Protein AF-0000000079460050 (afdb_homodimer)

Secondary structure (DSSP, 8-state):
--HHHHHHHHHHHHHHHHHHHTTTTS----HHHHHHHHHHHHHHHHHHHHHHHHHHT-S--EEEEEEGGGTEEEEEEEETTTTEEEEEEEEEESS-HHHHHHHIIIIITTTHHHH-TTEEEEEEEEEEGGGTEEEEEEEEEEEETTEEEEEEEEEEEEEEEETTEEEEEEEE---TTSPPPSSPEEEEPTTEEEEEEE-TTSTTT-EEEEEEE-EE---TTS-HHHHHHHHHHHHHHHHHHHHHHHHHHHHHHHHHHH-/--GGGHHHHHHHHHHHHHHHHTTTTS----HHHHHHHHHHHHHHHHHHHHHHHHHHT-S--EEEEEETTTTEEEEEEEETTTTEEEEEEEEEESS-HHHHHHHIIIIITTTHHHH-TTEEEEEEEEEEGGGTEEEEEEEEEEEETTEEEEEEEEEEEEEEEETTEEEEEEEE---TTSPPPSSPB-EEPTTEEEEEEE-TTSTTT-EEEEEEE-EE---TTS-HHHHHHHHHHHHHHHHHHHHHHHHHHHHHHHHHHH-

InterPro domains:
  IPR002913 START domain [PF01852] (56-218)
  IPR002913 START domain [PS50848] (57-251)
  IPR023393 START-like domain superfamily [G3DSA:3.30.530.20] (33-250)

Radius of gyration: 28.8 Å; Cα contacts (8 Å, |Δi|>4): 931; chains: 2; bounding box: 55×80×77 Å

Nearest PDB structures (foldseek):
  1em2-assembly1_A  TM=8.875E-01  e=5.031E-12  Homo sapiens
  5i9j-assembly1_A  TM=8.597E-01  e=1.100E-11  Homo sapiens
  2z9y-assembly1_A  TM=7.712E-01  e=5.806E-10  Homo sapiens
  6j81-assembly1_A  TM=7.263E-01  e=1.900E-10  Homo sapiens
  2z9z-assembly1_A  TM=7.604E-01  e=6.865E-10  Homo sapiens

Foldseek 3Di:
DPVVVVVVVVVVVVVVVVVVVVPPVPPPDDPVLQVVVLVCCLVVVVVLVVLLVVVVPDDPWAWDDDDVVQQKTKTWDQDPVVRFIKIKIKGKFQAAQVVVLCCCVPPCVQCVCVQAPFWVDKDFPDDDVVSQKTWIWTWGWFDDPHDIFIAIFIWMWHWDDDPQKTKIGIWGDPSPPDDDDPGDYKTWHRNFIKIKAADPVGRGGMIMMITMTIMGSPDPPDDNVVVSVSVVVSVVRSVVRSNVVCVVVRVVVVVVVVD/DPPVVVVVVVVVVVVVVVVVVVPPVPPPDDPVLQVVVLVCCLVVVVVLVVLLVVVVPDDPWAWDDDDVVQQKTKTWDQDPVVRFIKIKIKGKFQAALVVVLCCCVPPCVQCVCVQAPFWVDKDFPDDDVVSQKTWIWTWGWFDDPHDIFIAIFIWMWHWDDDPQKTKIGIWGDPSPPDDDDPGDYKTWHRNFIKIKAADPVGRGGMIMMITMTIMGSPDPPDDNVVVVVSVVVSVVRSVVRSNVVCVVVRVVVVVVVVD

pLDDT: mean 83.26, std 21.65, range [22.94, 98.81]

Sequence (518 aa):
MQTIIVLGFILETMHFLQDILLEDHLLPGNTSVTKLGNEECKHEGEGALEKFLFNLERKDWVLEKDFPEEGITIKSVYDEEIKDYFLYTMATFDFENDWLAQDMLEHSLEATAEWSSVCKEYTVVQRWPADRCALVHQVLEKRWLGLSLMRDIVYFRYGHVEGDRRTNVMFSTDWQGLEPTKMVRGTINKGSGLMLHPNPDNRTTRTLMHWVSSSDMKIPLLPKGILVRLYTMTCRQYILDLRHYTESRWRMHLDARRGMQTIIVLGFILETMHFLQDILLEDHLLPGNTSVTKLGNEECKHEGEGALEKFLFNLERKDWVLEKDFPEEGITIKSVYDEEIKDYFLYTMATFDFENDWLAQDMLEHSLEATAEWSSVCKEYTVVQRWPADRCALVHQVLEKRWLGLSLMRDIVYFRYGHVEGDRRTNVMFSTDWQGLEPTKMVRGTINKGSGLMLHPNPDNRTTRTLMHWVSSSDMKIPLLPKGILVRLYTMTCRQYILDLRHYTESRWRMHLDARRG

Organism: NCBI:txid69355

Structure (mmCIF, N/CA/C/O backbone):
data_AF-0000000079460050-model_v1
#
loop_
_entity.id
_entity.type
_entity.pdbx_description
1 polymer 'START domain-containing protein'
#
loop_
_atom_site.group_PDB
_atom_site.id
_atom_site.type_symbol
_atom_site.label_atom_id
_atom_site.label_alt_id
_atom_site.label_comp_id
_atom_site.label_asym_id
_atom_site.label_entity_id
_atom_site.label_seq_id
_atom_site.pdbx_PDB_ins_code
_atom_site.Cartn_x
_atom_site.Cartn_y
_atom_site.Cartn_z
_atom_site.occupancy
_atom_site.B_iso_or_equiv
_atom_site.auth_seq_id
_atom_site.auth_comp_id
_atom_site.auth_asym_id
_atom_site.auth_atom_id
_atom_site.pdbx_PDB_model_num
ATOM 1 N N . MET A 1 1 ? -11.953 9.508 47.094 1 22.94 1 MET A N 1
ATOM 2 C CA . MET A 1 1 ? -11.914 10.883 46.594 1 22.94 1 MET A CA 1
ATOM 3 C C . MET A 1 1 ? -10.523 11.484 46.781 1 22.94 1 MET A C 1
ATOM 5 O O . MET A 1 1 ? -10.039 12.203 45.906 1 22.94 1 MET A O 1
ATOM 9 N N . GLN A 1 2 ? -9.906 11.258 48 1 24.03 2 GLN A N 1
ATOM 10 C CA . GLN A 1 2 ? -8.672 11.852 48.469 1 24.03 2 GLN A CA 1
ATOM 11 C C . GLN A 1 2 ? -7.453 11.195 47.844 1 24.03 2 GLN A C 1
ATOM 13 O O . GLN A 1 2 ? -6.406 11.836 47.688 1 24.03 2 GLN A O 1
ATOM 18 N N . THR A 1 3 ? -7.52 9.891 47.656 1 24.41 3 THR A N 1
ATOM 19 C CA . THR A 1 3 ? -6.336 9.141 47.25 1 24.41 3 THR A CA 1
ATOM 20 C C . THR A 1 3 ? -5.965 9.445 45.812 1 24.41 3 THR A C 1
ATOM 22 O O . THR A 1 3 ? -4.816 9.266 45.406 1 24.41 3 THR A O 1
ATOM 25 N N . ILE A 1 4 ? -7.031 9.688 45.062 1 24.14 4 ILE A N 1
ATOM 26 C CA . ILE A 1 4 ? -6.809 9.734 43.625 1 24.14 4 ILE A CA 1
ATOM 27 C C . ILE A 1 4 ? -6.117 11.047 43.25 1 24.14 4 ILE A C 1
ATOM 29 O O . ILE A 1 4 ? -5.746 11.258 42.094 1 24.14 4 ILE A O 1
ATOM 33 N N . ILE A 1 5 ? -6.125 12.07 44.188 1 27.27 5 ILE A N 1
ATOM 34 C CA . ILE A 1 5 ? -5.586 13.414 44.031 1 27.27 5 ILE A CA 1
ATOM 35 C C . ILE A 1 5 ? -4.066 13.352 43.906 1 27.27 5 ILE A C 1
ATOM 37 O O . ILE A 1 5 ? -3.465 14.086 43.125 1 27.27 5 ILE A O 1
ATOM 41 N N . VAL A 1 6 ? -3.453 12.422 44.781 1 26.61 6 VAL A N 1
ATOM 42 C CA . VAL A 1 6 ? -2.008 12.445 45 1 26.61 6 VAL A CA 1
ATOM 43 C C . VAL A 1 6 ? -1.3 11.93 43.719 1 26.61 6 VAL A C 1
ATOM 45 O O . VAL A 1 6 ? -0.151 12.297 43.469 1 26.61 6 VAL A O 1
ATOM 48 N N . LEU A 1 7 ? -1.954 11.055 43 1 27.11 7 LEU A N 1
ATOM 49 C CA . LEU A 1 7 ? -1.232 10.438 41.875 1 27.11 7 LEU A CA 1
ATOM 50 C C . LEU A 1 7 ? -1.009 11.438 40.75 1 27.11 7 LEU A C 1
ATOM 52 O O . LEU A 1 7 ? -0.135 11.234 39.906 1 27.11 7 LEU A O 1
ATOM 56 N N . GLY A 1 8 ? -1.819 12.484 40.75 1 28.25 8 GLY A N 1
ATOM 57 C CA . GLY A 1 8 ? -1.708 13.508 39.719 1 28.25 8 GLY A CA 1
ATOM 58 C C . GLY A 1 8 ? -0.436 14.328 39.812 1 28.25 8 GLY A C 1
ATOM 59 O O . GLY A 1 8 ? 0.149 14.711 38.812 1 28.25 8 GLY A O 1
ATOM 60 N N . PHE A 1 9 ? -0.051 14.695 41.062 1 30.8 9 PHE A N 1
ATOM 61 C CA . PHE A 1 9 ? 1.108 15.547 41.312 1 30.8 9 PHE A CA 1
ATOM 62 C C . PHE A 1 9 ? 2.398 14.828 40.938 1 30.8 9 PHE A C 1
ATOM 64 O O . PHE A 1 9 ? 3.371 15.453 40.531 1 30.8 9 PHE A O 1
ATOM 71 N N . ILE A 1 10 ? 2.479 13.5 41.219 1 30.69 10 ILE A N 1
ATOM 72 C CA . ILE A 1 10 ? 3.719 12.781 40.938 1 30.69 10 ILE A CA 1
ATOM 73 C C . ILE A 1 10 ? 3.98 12.75 39.438 1 30.69 10 ILE A C 1
ATOM 75 O O . ILE A 1 10 ? 5.125 12.883 39 1 30.69 10 ILE A O 1
ATOM 79 N N . LEU A 1 11 ? 2.949 12.719 38.656 1 28.66 11 LEU A N 1
ATOM 80 C CA . LEU A 1 11 ? 3.188 12.562 37.25 1 28.66 11 LEU A CA 1
ATOM 81 C C . LEU A 1 11 ? 3.695 13.867 36.625 1 28.66 11 LEU A C 1
ATOM 83 O O . LEU A 1 11 ? 4.355 13.852 35.594 1 28.66 11 LEU A O 1
ATOM 87 N N . GLU A 1 12 ? 3.412 15.023 37.219 1 32.16 12 GLU A N 1
ATOM 88 C CA . GLU A 1 12 ? 3.977 16.297 36.781 1 32.16 12 GLU A CA 1
ATOM 89 C C . GLU A 1 12 ? 5.473 16.375 37.062 1 32.16 12 GLU A C 1
ATOM 91 O O . GLU A 1 12 ? 6.25 16.859 36.25 1 32.16 12 GLU A O 1
ATOM 96 N N . THR A 1 13 ? 5.969 15.992 38.219 1 33.41 13 THR A N 1
ATOM 97 C CA . THR A 1 13 ? 7.371 16.062 38.625 1 33.41 13 THR A CA 1
ATOM 98 C C . THR A 1 13 ? 8.203 15.047 37.844 1 33.41 13 THR A C 1
ATOM 100 O O . THR A 1 13 ? 9.375 15.289 37.562 1 33.41 13 THR A O 1
ATOM 103 N N . MET A 1 14 ? 7.684 13.898 37.531 1 29.14 14 MET A N 1
ATOM 104 C CA . MET A 1 14 ? 8.484 12.93 36.781 1 29.14 14 MET A CA 1
ATOM 105 C C . MET A 1 14 ? 8.672 13.375 35.344 1 29.14 14 MET A C 1
ATOM 107 O O . MET A 1 14 ? 9.656 13.016 34.688 1 29.14 14 MET A O 1
ATOM 111 N N . HIS A 1 15 ? 7.703 14.016 34.75 1 31.67 15 HIS A N 1
ATOM 112 C CA . HIS A 1 15 ? 7.902 14.484 33.406 1 31.67 15 HIS A CA 1
ATOM 113 C C . HIS A 1 15 ? 8.938 15.602 33.344 1 31.67 15 HIS A C 1
ATOM 115 O O . HIS A 1 15 ? 9.625 15.773 32.344 1 31.67 15 HIS A O 1
ATOM 121 N N . PHE A 1 16 ? 9.117 16.484 34.375 1 30.64 16 PHE A N 1
ATOM 122 C CA . PHE A 1 16 ? 10.234 17.422 34.531 1 30.64 16 PHE A CA 1
ATOM 123 C C . PHE A 1 16 ? 11.547 16.672 34.656 1 30.64 16 PHE A C 1
ATOM 125 O O . PHE A 1 16 ? 12.547 17.047 34.031 1 30.64 16 PHE A O 1
ATOM 132 N N . LEU A 1 17 ? 11.648 15.594 35.406 1 30.55 17 LEU A N 1
ATOM 133 C CA . LEU A 1 17 ? 12.875 14.82 35.594 1 30.55 17 LEU A CA 1
ATOM 134 C C . LEU A 1 17 ? 13.219 14.062 34.312 1 30.55 17 LEU A C 1
ATOM 136 O O . LEU A 1 17 ? 14.391 13.812 34.031 1 30.55 17 LEU A O 1
ATOM 140 N N . GLN A 1 18 ? 12.281 13.523 33.562 1 27.02 18 GLN A N 1
ATOM 141 C CA . GLN A 1 18 ? 12.703 12.836 32.375 1 27.02 18 GLN A CA 1
ATOM 142 C C . GLN A 1 18 ? 13.297 13.812 31.359 1 27.02 18 GLN A C 1
ATOM 144 O O . GLN A 1 18 ? 14.102 13.414 30.5 1 27.02 18 GLN A O 1
ATOM 149 N N . ASP A 1 19 ? 13 15.047 31.328 1 30.8 19 ASP A N 1
ATOM 150 C CA . ASP A 1 19 ? 13.758 16.062 30.594 1 30.8 19 ASP A CA 1
ATOM 151 C C . ASP A 1 19 ? 15.195 16.141 31.094 1 30.8 19 ASP A C 1
ATOM 153 O O . ASP A 1 19 ? 16.125 16.359 30.312 1 30.8 19 ASP A O 1
ATOM 157 N N . ILE A 1 20 ? 15.484 16.062 32.406 1 30.69 20 ILE A N 1
ATOM 158 C CA . ILE A 1 20 ? 16.844 16.094 32.938 1 30.69 20 ILE A CA 1
ATOM 159 C C . ILE A 1 20 ? 17.578 14.812 32.562 1 30.69 20 ILE A C 1
ATOM 161 O O . ILE A 1 20 ? 18.766 14.852 32.219 1 30.69 20 ILE A O 1
ATOM 165 N N . LEU A 1 21 ? 16.969 13.609 32.781 1 28.77 21 LEU A N 1
ATOM 166 C CA . LEU A 1 21 ? 17.781 12.406 32.594 1 28.77 21 LEU A CA 1
ATOM 167 C C . LEU A 1 21 ? 18.016 12.133 31.109 1 28.77 21 LEU A C 1
ATOM 169 O O . LEU A 1 21 ? 18.812 11.273 30.75 1 28.77 21 LEU A O 1
ATOM 173 N N . LEU A 1 22 ? 17.109 12.422 30.266 1 28.12 22 LEU A N 1
ATOM 174 C CA . LEU A 1 22 ? 17.5 12.242 28.875 1 28.12 22 LEU A CA 1
ATOM 175 C C . LEU A 1 22 ? 18.641 13.195 28.5 1 28.12 22 LEU A C 1
ATOM 177 O O . LEU A 1 22 ? 18.984 13.312 27.328 1 28.12 22 LEU A O 1
ATOM 181 N N . GLU A 1 23 ? 19.297 13.875 29.469 1 28.67 23 GLU A N 1
ATOM 182 C CA . GLU A 1 23 ? 20.578 14.555 29.281 1 28.67 23 GLU A CA 1
ATOM 183 C C . GLU A 1 23 ? 21.625 13.617 28.703 1 28.67 23 GLU A C 1
ATOM 185 O O . GLU A 1 23 ? 22.406 14.008 27.828 1 28.67 23 GLU A O 1
ATOM 190 N N . ASP A 1 24 ? 22.016 12.555 29.453 1 28.78 24 ASP A N 1
ATOM 191 C CA . ASP A 1 24 ? 23.359 12 29.312 1 28.78 24 ASP A CA 1
ATOM 192 C C . ASP A 1 24 ? 23.469 11.133 28.062 1 28.78 24 ASP A C 1
ATOM 194 O O . ASP A 1 24 ? 24.578 10.836 27.609 1 28.78 24 ASP A O 1
ATOM 198 N N . HIS A 1 25 ? 22.484 10.289 27.859 1 28.52 25 HIS A N 1
ATOM 199 C CA . HIS A 1 25 ? 22.953 9.367 26.828 1 28.52 25 HIS A CA 1
ATOM 200 C C . HIS A 1 25 ? 22.891 10.016 25.438 1 28.52 25 HIS A C 1
ATOM 202 O O . HIS A 1 25 ? 22.203 9.516 24.547 1 28.52 25 HIS A O 1
ATOM 208 N N . LEU A 1 26 ? 22.688 11.344 25.328 1 30.72 26 LEU A N 1
ATOM 209 C CA . LEU A 1 26 ? 23.125 12.047 24.125 1 30.72 26 LEU A CA 1
ATOM 210 C C . LEU A 1 26 ? 24.562 11.648 23.766 1 30.72 26 LEU A C 1
ATOM 212 O O . LEU A 1 26 ? 25.469 11.812 24.578 1 30.72 26 LEU A O 1
ATOM 216 N N . LEU A 1 27 ? 24.734 10.695 23 1 28.94 27 LEU A N 1
ATOM 217 C CA . LEU A 1 27 ? 26.109 10.539 22.531 1 28.94 27 LEU A CA 1
ATOM 218 C C . LEU A 1 27 ? 26.75 11.898 22.297 1 28.94 27 LEU A C 1
ATOM 220 O O . LEU A 1 27 ? 26.078 12.852 21.906 1 28.94 27 LEU A O 1
ATOM 224 N N . PRO A 1 28 ? 27.875 12.281 22.969 1 32 28 PRO A N 1
ATOM 225 C CA . PRO A 1 28 ? 28.703 13.453 22.672 1 32 28 PRO A CA 1
ATOM 226 C C . PRO A 1 28 ? 28.703 13.805 21.172 1 32 28 PRO A C 1
ATOM 228 O O . PRO A 1 28 ? 29.625 14.484 20.703 1 32 28 PRO A O 1
ATOM 231 N N . GLY A 1 29 ? 27.984 13.25 20.328 1 32.44 29 GLY A N 1
ATOM 232 C CA . GLY A 1 29 ? 28.328 13.414 18.922 1 32.44 29 GLY A CA 1
ATOM 233 C C . GLY A 1 29 ? 28.328 14.859 18.469 1 32.44 29 GLY A C 1
ATOM 234 O O . GLY A 1 29 ? 27.953 15.75 19.234 1 32.44 29 GLY A O 1
ATOM 235 N N . ASN A 1 30 ? 28.328 15.219 16.844 1 35.41 30 ASN A N 1
ATOM 236 C CA . ASN A 1 30 ? 28.969 16.297 16.109 1 35.41 30 ASN A CA 1
ATOM 237 C C . ASN A 1 30 ? 28.219 17.625 16.281 1 35.41 30 ASN A C 1
ATOM 239 O O . ASN A 1 30 ? 27.062 17.75 15.852 1 35.41 30 ASN A O 1
ATOM 243 N N . THR A 1 31 ? 28.438 18.5 17.094 1 38.34 31 THR A N 1
ATOM 244 C CA . THR A 1 31 ? 28.156 19.906 17.344 1 38.34 31 THR A CA 1
ATOM 245 C C . THR A 1 31 ? 27.859 20.641 16.031 1 38.34 31 THR A C 1
ATOM 247 O O . THR A 1 31 ? 26.969 21.484 15.984 1 38.34 31 THR A O 1
ATOM 250 N N . SER A 1 32 ? 28.625 20.328 15.039 1 41.34 32 SER A N 1
ATOM 251 C CA . SER A 1 32 ? 28.531 21.016 13.758 1 41.34 32 SER A CA 1
ATOM 252 C C . SER A 1 32 ? 27.234 20.672 13.039 1 41.34 32 SER A C 1
ATOM 254 O O . SER A 1 32 ? 26.641 21.516 12.352 1 41.34 32 SER A O 1
ATOM 256 N N . VAL A 1 33 ? 26.906 19.438 13.102 1 44.81 33 VAL A N 1
ATOM 257 C CA . VAL A 1 33 ? 25.672 19 12.43 1 44.81 33 VAL A CA 1
ATOM 258 C C . VAL A 1 33 ? 24.469 19.703 13.047 1 44.81 33 VAL A C 1
ATOM 260 O O . VAL A 1 33 ? 23.562 20.141 12.336 1 44.81 33 VAL A O 1
ATOM 263 N N . THR A 1 34 ? 24.406 19.953 14.352 1 51.88 34 THR A N 1
ATOM 264 C CA . THR A 1 34 ? 23.297 20.5 15.109 1 51.88 34 THR A CA 1
ATOM 265 C C . THR A 1 34 ? 23.078 21.969 14.781 1 51.88 34 THR A C 1
ATOM 267 O O . THR A 1 34 ? 21.938 22.422 14.656 1 51.88 34 THR A O 1
ATOM 270 N N . LYS A 1 35 ? 24.125 22.641 14.602 1 53.88 35 LYS A N 1
ATOM 271 C CA . LYS A 1 35 ? 24 24.078 14.391 1 53.88 35 LYS A CA 1
ATOM 272 C C . LYS A 1 35 ? 23.438 24.391 13 1 53.88 35 LYS A C 1
ATOM 274 O O . LYS A 1 35 ? 22.578 25.25 12.859 1 53.88 35 LYS A O 1
ATOM 279 N N . LEU A 1 36 ? 23.828 23.656 12.016 1 55.28 36 LEU A N 1
ATOM 280 C CA . LEU A 1 36 ? 23.453 23.922 10.633 1 55.28 36 LEU A CA 1
ATOM 281 C C . LEU A 1 36 ? 21.984 23.562 10.391 1 55.28 36 LEU A C 1
ATOM 283 O O . LEU A 1 36 ? 21.266 24.312 9.719 1 55.28 36 LEU A O 1
ATOM 287 N N . GLY A 1 37 ? 21.516 22.656 11.094 1 63.72 37 GLY A N 1
ATOM 288 C CA . GLY A 1 37 ? 20.125 22.266 10.898 1 63.72 37 GLY A CA 1
ATOM 289 C C . GLY A 1 37 ? 19.141 23.281 11.43 1 63.72 37 GLY A C 1
ATOM 290 O O . GLY A 1 37 ? 18.141 23.578 10.773 1 63.72 37 GLY A O 1
ATOM 291 N N . ASN A 1 38 ? 19.656 23.984 12.461 1 73.12 38 ASN A N 1
ATOM 292 C CA . ASN A 1 38 ? 18.734 24.938 13.07 1 73.12 38 ASN A CA 1
ATOM 293 C C . ASN A 1 38 ? 18.688 26.25 12.289 1 73.12 38 ASN A C 1
ATOM 295 O O . ASN A 1 38 ? 17.609 26.828 12.125 1 73.12 38 ASN A O 1
ATOM 299 N N . GLU A 1 39 ? 19.844 26.641 11.859 1 78.88 39 GLU A N 1
ATOM 300 C CA . GLU A 1 39 ? 19.859 27.859 11.078 1 78.88 39 GLU A CA 1
ATOM 301 C C . GLU A 1 39 ? 19.094 27.703 9.766 1 78.88 39 GLU A C 1
ATOM 303 O O . GLU A 1 39 ? 18.375 28.609 9.344 1 78.88 39 GLU A O 1
ATOM 308 N N . GLU A 1 40 ? 19.281 26.594 9.18 1 82.44 40 GLU A N 1
ATOM 309 C CA . GLU A 1 40 ? 18.516 26.297 7.969 1 82.44 40 GLU A CA 1
ATOM 310 C C . GLU A 1 40 ? 17.016 26.297 8.25 1 82.44 40 GLU A C 1
ATOM 312 O O . GLU A 1 40 ? 16.234 26.875 7.48 1 82.44 40 GLU A O 1
ATOM 317 N N . CYS A 1 41 ? 16.594 25.703 9.273 1 86.5 41 CYS A N 1
ATOM 318 C CA . CYS A 1 41 ? 15.18 25.609 9.625 1 86.5 41 CYS A CA 1
ATOM 319 C C . CYS A 1 41 ? 14.578 27 9.859 1 86.5 41 CYS A C 1
ATOM 321 O O . CYS A 1 41 ? 13.5 27.297 9.352 1 86.5 41 CYS A O 1
ATOM 323 N N . LYS A 1 42 ? 15.336 27.828 10.555 1 84.94 42 LYS A N 1
ATOM 324 C CA . LYS A 1 42 ? 14.812 29.156 10.867 1 84.94 42 LYS A CA 1
ATOM 325 C C . LYS A 1 42 ? 14.68 30 9.609 1 84.94 42 LYS A C 1
ATOM 327 O O . LYS A 1 42 ? 13.641 30.625 9.383 1 84.94 42 LYS A O 1
ATOM 332 N N . HIS A 1 43 ? 15.734 30 8.891 1 86.5 43 HIS A N 1
ATOM 333 C CA . HIS A 1 43 ? 15.727 30.812 7.68 1 86.5 43 HIS A CA 1
ATOM 334 C C . HIS A 1 43 ? 14.695 30.312 6.68 1 86.5 43 HIS A C 1
ATOM 336 O O . HIS A 1 43 ? 13.898 31.094 6.152 1 86.5 43 HIS A O 1
ATOM 342 N N . GLU A 1 44 ? 14.648 29.062 6.469 1 91.81 44 GLU A N 1
ATOM 343 C CA . GLU A 1 44 ? 13.719 28.5 5.5 1 91.81 44 GLU A CA 1
ATOM 344 C C . GLU A 1 44 ? 12.297 28.469 6.047 1 91.81 44 GLU A C 1
ATOM 346 O O . GLU A 1 44 ? 11.328 28.531 5.281 1 91.81 44 GLU A O 1
ATOM 351 N N . GLY A 1 45 ? 12.203 28.453 7.367 1 94.31 45 GLY A N 1
ATOM 352 C CA . GLY A 1 45 ? 10.906 28.406 8.016 1 94.31 45 GLY A CA 1
ATOM 353 C C . GLY A 1 45 ? 10.062 29.641 7.762 1 94.31 45 GLY A C 1
ATOM 354 O O . GLY A 1 45 ? 8.852 29.547 7.543 1 94.31 45 GLY A O 1
ATOM 355 N N . GLU A 1 46 ? 10.672 30.781 7.762 1 93.25 46 GLU A N 1
ATOM 356 C CA . GLU A 1 46 ? 9.961 32.031 7.488 1 93.25 46 GLU A CA 1
ATOM 357 C C . GLU A 1 46 ? 9.422 32.062 6.062 1 93.25 46 GLU A C 1
ATOM 359 O O . GLU A 1 46 ? 8.289 32.469 5.832 1 93.25 46 GLU A O 1
ATOM 364 N N . GLY A 1 47 ? 10.25 31.594 5.168 1 94.25 47 GLY A N 1
ATOM 365 C CA . GLY A 1 47 ? 9.797 31.5 3.787 1 94.25 47 GLY A CA 1
ATOM 366 C C . GLY A 1 47 ? 8.68 30.484 3.596 1 94.25 47 GLY A C 1
ATOM 367 O O . GLY A 1 47 ? 7.742 30.734 2.834 1 94.25 47 GLY A O 1
ATOM 368 N N . ALA A 1 48 ? 8.773 29.422 4.27 1 96.81 48 ALA A N 1
ATOM 369 C CA . ALA A 1 48 ? 7.734 28.406 4.211 1 96.81 48 ALA A CA 1
ATOM 370 C C . ALA A 1 48 ? 6.41 28.938 4.758 1 96.81 48 ALA A C 1
ATOM 372 O O . ALA A 1 48 ? 5.348 28.656 4.199 1 96.81 48 ALA A O 1
ATOM 373 N N . LEU A 1 49 ? 6.547 29.688 5.84 1 97.31 49 LEU A N 1
ATOM 374 C CA . LEU A 1 49 ? 5.359 30.297 6.441 1 97.31 49 LEU A CA 1
ATOM 375 C C . LEU A 1 49 ? 4.691 31.266 5.473 1 97.31 49 LEU A C 1
ATOM 377 O O . LEU A 1 49 ? 3.471 31.25 5.316 1 97.31 49 LEU A O 1
ATOM 381 N N . GLU A 1 50 ? 5.469 32.062 4.844 1 97.31 50 GLU A N 1
ATOM 382 C CA . GLU A 1 50 ? 4.934 33.031 3.877 1 97.31 50 GLU A CA 1
ATOM 383 C C . GLU A 1 50 ? 4.199 32.312 2.746 1 97.31 50 GLU A C 1
ATOM 385 O O . GLU A 1 50 ? 3.105 32.719 2.354 1 97.31 50 GLU A O 1
ATOM 390 N N . LYS A 1 51 ? 4.777 31.297 2.24 1 97.56 51 LYS A N 1
ATOM 391 C CA . LYS A 1 51 ? 4.152 30.547 1.156 1 97.56 51 LYS A CA 1
ATOM 392 C C . LYS A 1 51 ? 2.877 29.844 1.632 1 97.56 51 LYS A C 1
ATOM 394 O O . LYS A 1 51 ? 1.897 29.766 0.889 1 97.56 51 LYS A O 1
ATOM 399 N N . PHE A 1 52 ? 2.9 29.375 2.768 1 98.5 52 PHE A N 1
ATOM 400 C CA . PHE A 1 52 ? 1.725 28.734 3.355 1 98.5 52 PHE A CA 1
ATOM 401 C C . PHE A 1 52 ? 0.574 29.734 3.459 1 98.5 52 PHE A C 1
ATOM 403 O O . PHE A 1 52 ? -0.553 29.438 3.062 1 98.5 52 PHE A O 1
ATOM 410 N N . LEU A 1 53 ? 0.894 30.875 4.023 1 98.25 53 LEU A N 1
ATOM 411 C CA . LEU A 1 53 ? -0.128 31.906 4.164 1 98.25 53 LEU A CA 1
ATOM 412 C C . LEU A 1 53 ? -0.647 32.344 2.797 1 98.25 53 LEU A C 1
ATOM 414 O O . LEU A 1 53 ? -1.84 32.625 2.639 1 98.25 53 LEU A O 1
ATOM 418 N N . PHE A 1 54 ? 0.202 32.406 1.89 1 98 54 PHE A N 1
ATOM 419 C CA . PHE A 1 54 ? -0.207 32.688 0.518 1 98 54 PHE A CA 1
ATOM 420 C C . PHE A 1 54 ? -1.182 31.625 0.018 1 98 54 PHE A C 1
ATOM 422 O O . PHE A 1 54 ? -2.207 31.938 -0.584 1 98 54 PHE A O 1
ATOM 429 N N . ASN A 1 55 ? -0.878 30.359 0.226 1 98.56 55 ASN A N 1
ATOM 430 C CA . ASN A 1 55 ? -1.724 29.25 -0.223 1 98.56 55 ASN A CA 1
ATOM 431 C C . ASN A 1 55 ? -3.105 29.312 0.423 1 98.56 55 ASN A C 1
ATOM 433 O O . ASN A 1 55 ? -4.105 28.953 -0.207 1 98.56 55 ASN A O 1
ATOM 437 N N . LEU A 1 56 ? -3.148 29.75 1.675 1 98.06 56 LEU A N 1
ATOM 438 C CA . LEU A 1 56 ? -4.43 29.828 2.369 1 98.06 56 LEU A CA 1
ATOM 439 C C . LEU A 1 56 ? -5.352 30.844 1.697 1 98.06 56 LEU A C 1
ATOM 441 O O . LEU A 1 56 ? -6.574 30.703 1.752 1 98.06 56 LEU A O 1
ATOM 445 N N . GLU A 1 57 ? -4.812 31.812 1.03 1 97 57 GLU A N 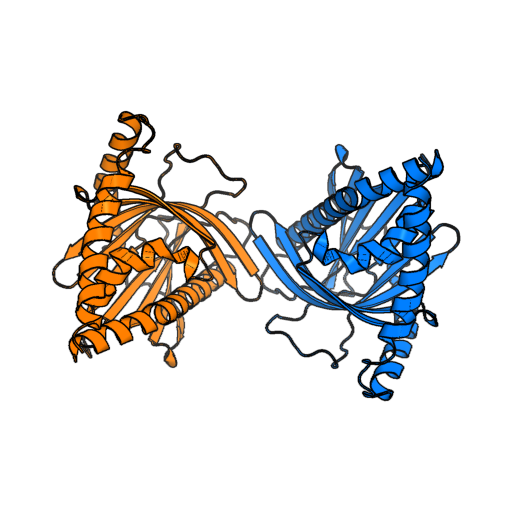1
ATOM 446 C CA . GLU A 1 57 ? -5.594 32.906 0.47 1 97 57 GLU A CA 1
ATOM 447 C C . GLU A 1 57 ? -5.844 32.688 -1.021 1 97 57 GLU A C 1
ATOM 449 O O . GLU A 1 57 ? -6.531 33.5 -1.657 1 97 57 GLU A O 1
ATOM 454 N N . ARG A 1 58 ? -5.359 31.641 -1.518 1 96.94 58 ARG A N 1
ATOM 455 C CA . ARG A 1 58 ? -5.551 31.359 -2.938 1 96.94 58 ARG A CA 1
ATOM 456 C C . ARG A 1 58 ? -7.031 31.281 -3.283 1 96.94 58 ARG A C 1
ATOM 458 O O . ARG A 1 58 ? -7.84 30.828 -2.463 1 96.94 58 ARG A O 1
ATOM 465 N N . LYS A 1 59 ? -7.363 31.625 -4.59 1 96.81 59 LYS A N 1
ATOM 466 C CA . LYS A 1 59 ? -8.758 31.625 -5.023 1 96.81 59 LYS A CA 1
ATOM 467 C C . LYS A 1 59 ? -9.008 30.531 -6.07 1 96.81 59 LYS A C 1
ATOM 469 O O . LYS A 1 59 ? -10.148 30.297 -6.469 1 96.81 59 LYS A O 1
ATOM 474 N N . ASP A 1 60 ? -7.992 29.828 -6.527 1 97.94 60 ASP A N 1
ATOM 475 C CA . ASP A 1 60 ? -8.117 28.875 -7.629 1 97.94 60 ASP A CA 1
ATOM 476 C C . ASP A 1 60 ? -8.203 27.438 -7.109 1 97.94 60 ASP A C 1
ATOM 478 O O . ASP A 1 60 ? -7.914 26.484 -7.836 1 97.94 60 ASP A O 1
ATOM 482 N N . TRP A 1 61 ? -8.562 27.312 -5.805 1 98.31 61 TRP A N 1
ATOM 483 C CA . TRP A 1 61 ? -8.781 25.984 -5.27 1 98.31 61 TRP A CA 1
ATOM 484 C C . TRP A 1 61 ? -9.938 25.297 -5.984 1 98.31 61 TRP A C 1
ATOM 486 O O . TRP A 1 61 ? -10.961 25.922 -6.266 1 98.31 61 TRP A O 1
ATOM 496 N N . VAL A 1 62 ? -9.789 24.016 -6.297 1 97.75 62 VAL A N 1
ATOM 497 C CA . VAL A 1 62 ? -10.828 23.203 -6.914 1 97.75 62 VAL A CA 1
ATOM 498 C C . VAL A 1 62 ? -11.352 22.188 -5.91 1 97.75 62 VAL A C 1
ATOM 500 O O . VAL A 1 62 ? -10.57 21.453 -5.301 1 97.75 62 VAL A O 1
ATOM 503 N N . LEU A 1 63 ? -12.672 22.172 -5.789 1 97.88 63 LEU A N 1
ATOM 504 C CA . LEU A 1 63 ? -13.266 21.234 -4.852 1 97.88 63 LEU A CA 1
ATOM 505 C C . LEU A 1 63 ? -13.008 19.797 -5.297 1 97.88 63 LEU A C 1
ATOM 507 O O . LEU A 1 63 ? -13.312 19.422 -6.434 1 97.88 63 LEU A O 1
ATOM 511 N N . GLU A 1 64 ? -12.375 19.031 -4.402 1 97.44 64 GLU A N 1
ATOM 512 C CA . GLU A 1 64 ? -12.188 17.594 -4.66 1 97.44 64 GLU A CA 1
ATOM 513 C C . GLU A 1 64 ? -13.312 16.781 -4.031 1 97.44 64 GLU A C 1
ATOM 515 O O . GLU A 1 64 ? -13.93 15.945 -4.699 1 97.44 64 GLU A O 1
ATOM 520 N N . LYS A 1 65 ? -13.5 17.016 -2.748 1 96.88 65 LYS A N 1
ATOM 521 C CA . LYS A 1 65 ? -14.531 16.281 -2.027 1 96.88 65 LYS A CA 1
ATOM 522 C C . LYS A 1 65 ? -15 17.047 -0.798 1 96.88 65 LYS A C 1
ATOM 524 O O . LYS A 1 65 ? -14.203 17.703 -0.124 1 96.88 65 LYS A O 1
ATOM 529 N N . ASP A 1 66 ? -16.297 16.969 -0.584 1 97.69 66 ASP A N 1
ATOM 530 C CA . ASP A 1 66 ? -16.922 17.547 0.601 1 97.69 66 ASP A CA 1
ATOM 531 C C . ASP A 1 66 ? -17.578 16.469 1.449 1 97.69 66 ASP A C 1
ATOM 533 O O . ASP A 1 66 ? -18.266 15.586 0.918 1 97.69 66 ASP A O 1
ATOM 537 N N . PHE A 1 67 ? -17.25 16.484 2.725 1 97.19 67 PHE A N 1
ATOM 538 C CA . PHE A 1 67 ? -17.859 15.594 3.707 1 97.19 67 PHE A CA 1
ATOM 539 C C . PHE A 1 67 ? -18.641 16.391 4.742 1 97.19 67 PHE A C 1
ATOM 541 O O . PHE A 1 67 ? -18.188 16.562 5.879 1 97.19 67 PHE A O 1
ATOM 548 N N . PRO A 1 68 ? -19.766 16.797 4.422 1 95.31 68 PRO A N 1
ATOM 549 C CA . PRO A 1 68 ? -20.5 17.734 5.27 1 95.31 68 PRO A CA 1
ATOM 550 C C . PRO A 1 68 ? -20.797 17.172 6.656 1 95.31 68 PRO A C 1
ATOM 552 O O . PRO A 1 68 ? -20.719 17.891 7.652 1 95.31 68 PRO A O 1
ATOM 555 N N . GLU A 1 69 ? -21.141 15.844 6.734 1 95.25 69 GLU A N 1
ATOM 556 C CA . GLU A 1 69 ? -21.438 15.234 8.031 1 95.25 69 GLU A CA 1
ATOM 557 C C . GLU A 1 69 ? -20.219 15.234 8.938 1 95.25 69 GLU A C 1
ATOM 559 O O . GLU A 1 69 ? -20.344 15.266 10.164 1 95.25 69 GLU A O 1
ATOM 564 N N . GLU A 1 70 ? -19.109 15.281 8.328 1 96.12 70 GLU A N 1
ATOM 565 C CA . GLU A 1 70 ? -17.859 15.234 9.086 1 96.12 70 GLU A CA 1
ATOM 566 C C . GLU A 1 70 ? -17.266 16.625 9.25 1 96.12 70 GLU A C 1
ATOM 568 O O . GLU A 1 70 ? -16.328 16.812 10.031 1 96.12 70 GLU A O 1
ATOM 573 N N . GLY A 1 71 ? -17.812 17.609 8.555 1 95.19 71 GLY A N 1
ATOM 574 C CA . GLY A 1 71 ? -17.234 18.953 8.586 1 95.19 71 GLY A CA 1
ATOM 575 C C . GLY A 1 71 ? -15.859 19.031 7.961 1 95.19 71 GLY A C 1
ATOM 576 O O . GLY A 1 71 ? -14.977 19.734 8.461 1 95.19 71 GLY A O 1
ATOM 577 N N . ILE A 1 72 ? -15.625 18.188 6.973 1 98.12 72 ILE A N 1
ATOM 578 C CA . ILE A 1 72 ? -14.352 18.141 6.273 1 98.12 72 ILE A CA 1
ATOM 579 C C . ILE A 1 72 ? -14.547 18.516 4.809 1 98.12 72 ILE A C 1
ATOM 581 O O . ILE A 1 72 ? -15.43 17.969 4.137 1 98.12 72 ILE A O 1
ATOM 585 N N . THR A 1 73 ? -13.828 19.469 4.348 1 98.56 73 THR A N 1
ATOM 586 C CA . THR A 1 73 ? -13.805 19.859 2.943 1 98.56 73 THR A CA 1
ATOM 587 C C . THR A 1 73 ? -12.383 19.828 2.395 1 98.56 73 THR A C 1
ATOM 589 O O . THR A 1 73 ? -11.461 20.359 3.016 1 98.56 73 THR A O 1
ATOM 592 N N . ILE A 1 74 ? -12.242 19.188 1.245 1 98.69 74 ILE A N 1
ATOM 593 C CA . ILE A 1 74 ? -10.914 19.047 0.671 1 98.69 74 ILE A CA 1
ATOM 594 C C . ILE A 1 74 ? -10.906 19.594 -0.759 1 98.69 74 ILE A C 1
ATOM 596 O O . ILE A 1 74 ? -11.781 19.25 -1.561 1 98.69 74 ILE A O 1
ATOM 600 N N . LYS A 1 75 ? -9.969 20.453 -1.014 1 98.69 75 LYS A N 1
ATOM 601 C CA . LYS A 1 75 ? -9.758 21.047 -2.324 1 98.69 75 LYS A CA 1
ATOM 602 C C . LYS A 1 75 ? -8.32 20.828 -2.805 1 98.69 75 LYS A C 1
ATOM 604 O O . LYS A 1 75 ? -7.465 20.391 -2.033 1 98.69 75 LYS A O 1
ATOM 609 N N . SER A 1 76 ? -8.117 21.031 -4.105 1 98.31 76 SER A N 1
ATOM 610 C CA . SER A 1 76 ? -6.773 20.891 -4.66 1 98.31 76 SER A CA 1
ATOM 611 C C . SER A 1 76 ? -6.473 21.969 -5.68 1 98.31 76 SER A C 1
ATOM 613 O O . SER A 1 76 ? -7.383 22.656 -6.164 1 98.31 76 SER A O 1
ATOM 615 N N . VAL A 1 77 ? -5.246 22.234 -5.91 1 98 77 VAL A N 1
ATOM 616 C CA . VAL A 1 77 ? -4.789 23.125 -6.969 1 98 77 VAL A CA 1
ATOM 617 C C . VAL A 1 77 ? -3.439 22.656 -7.5 1 98 77 VAL A C 1
ATOM 619 O O . VAL A 1 77 ? -2.586 22.203 -6.73 1 98 77 VAL A O 1
ATOM 622 N N . TYR A 1 78 ? -3.381 22.656 -8.789 1 96.25 78 TYR A N 1
ATOM 623 C CA . TYR A 1 78 ? -2.07 22.391 -9.375 1 96.25 78 TYR A CA 1
ATOM 624 C C . TYR A 1 78 ? -1.205 23.641 -9.359 1 96.25 78 TYR A C 1
ATOM 626 O O . TYR A 1 78 ? -1.6 24.688 -9.891 1 96.25 78 TYR A O 1
ATOM 634 N N . ASP A 1 79 ? -0.062 23.516 -8.672 1 96.31 79 ASP A N 1
ATOM 635 C CA . ASP A 1 79 ? 0.865 24.641 -8.57 1 96.31 79 ASP A CA 1
ATOM 636 C C . ASP A 1 79 ? 1.958 24.547 -9.633 1 96.31 79 ASP A C 1
ATOM 638 O O . ASP A 1 79 ? 2.77 23.625 -9.617 1 96.31 79 ASP A O 1
ATOM 642 N N . GLU A 1 80 ? 2.041 25.547 -10.5 1 95.19 80 GLU A N 1
ATOM 643 C CA . GLU A 1 80 ? 2.959 25.547 -11.633 1 95.19 80 GLU A CA 1
ATOM 644 C C . GLU A 1 80 ? 4.406 25.703 -11.172 1 95.19 80 GLU A C 1
ATOM 646 O O . GLU A 1 80 ? 5.332 25.25 -11.852 1 95.19 80 GLU A O 1
ATOM 651 N N . GLU A 1 81 ? 4.574 26.312 -10.078 1 94 81 GLU A N 1
ATOM 652 C CA . GLU A 1 81 ? 5.93 26.547 -9.586 1 94 81 GLU A CA 1
ATOM 653 C C . GLU A 1 81 ? 6.574 25.266 -9.086 1 94 81 GLU A C 1
ATOM 655 O O . GLU A 1 81 ? 7.727 24.969 -9.414 1 94 81 GLU A O 1
ATOM 660 N N . ILE A 1 82 ? 5.84 24.453 -8.359 1 93.69 82 ILE A N 1
ATOM 661 C CA . ILE A 1 82 ? 6.426 23.25 -7.789 1 93.69 82 ILE A CA 1
ATOM 662 C C . ILE A 1 82 ? 6.078 22.047 -8.664 1 93.69 82 ILE A C 1
ATOM 664 O O . ILE A 1 82 ? 6.566 20.938 -8.43 1 93.69 82 ILE A O 1
ATOM 668 N N . LYS A 1 83 ? 5.207 22.219 -9.656 1 91.88 83 LYS A N 1
ATOM 669 C CA . LYS A 1 83 ? 4.77 21.188 -10.594 1 91.88 83 LYS A CA 1
ATOM 670 C C . LYS A 1 83 ? 4.148 20 -9.859 1 91.88 83 LYS A C 1
ATOM 672 O O . LYS A 1 83 ? 4.465 18.844 -10.156 1 91.88 83 LYS A O 1
ATOM 677 N N . ASP A 1 84 ? 3.33 20.359 -8.875 1 93.56 84 ASP A N 1
ATOM 678 C CA . ASP A 1 84 ? 2.621 19.406 -8.047 1 93.56 84 ASP A CA 1
ATOM 679 C C . ASP A 1 84 ? 1.353 20.016 -7.453 1 93.56 84 ASP A C 1
ATOM 681 O O . ASP A 1 84 ? 1.065 21.188 -7.676 1 93.56 84 ASP A O 1
ATOM 685 N N . TYR A 1 85 ? 0.64 19.172 -6.758 1 96.12 85 TYR A N 1
ATOM 686 C CA . TYR A 1 85 ? -0.62 19.641 -6.195 1 96.12 85 TYR A CA 1
ATOM 687 C C . TYR A 1 85 ? -0.451 20.031 -4.734 1 96.12 85 TYR A C 1
ATOM 689 O O . TYR A 1 85 ? 0.295 19.391 -3.992 1 96.12 85 TYR A O 1
ATOM 697 N N . PHE A 1 86 ? -1.162 21.094 -4.387 1 98.19 86 PHE A N 1
ATOM 698 C CA . PHE A 1 86 ? -1.507 21.344 -2.992 1 98.19 86 PHE A CA 1
ATOM 699 C C . PHE A 1 86 ? -2.92 20.875 -2.688 1 98.19 86 PHE A C 1
ATOM 701 O O . PHE A 1 86 ? -3.824 21.016 -3.51 1 98.19 86 PHE A O 1
ATOM 708 N N . LEU A 1 87 ? -3.043 20.297 -1.566 1 98.56 87 LEU A N 1
ATOM 709 C CA . LEU A 1 87 ? -4.371 20 -1.044 1 98.56 87 LEU A CA 1
ATOM 710 C C . LEU A 1 87 ? -4.707 20.891 0.142 1 98.56 87 LEU A C 1
ATOM 712 O O . LEU A 1 87 ? -3.885 21.078 1.042 1 98.56 87 LEU A O 1
ATOM 716 N N . TYR A 1 88 ? -5.84 21.453 0.086 1 98.81 88 TYR A N 1
ATOM 717 C CA . TYR A 1 88 ? -6.371 22.266 1.181 1 98.81 88 TYR A CA 1
ATOM 718 C C . TYR A 1 88 ? -7.516 21.531 1.882 1 98.81 88 TYR A C 1
ATOM 720 O O . TYR A 1 88 ? -8.547 21.25 1.27 1 98.81 88 TYR A O 1
ATOM 728 N N . THR A 1 89 ? -7.328 21.219 3.127 1 98.75 89 THR A N 1
ATOM 729 C CA . THR A 1 89 ? -8.344 20.578 3.953 1 98.75 89 THR A CA 1
ATOM 730 C C . THR A 1 89 ? -8.82 21.516 5.059 1 98.75 89 THR A C 1
ATOM 732 O O . THR A 1 89 ? -8.008 22.031 5.828 1 98.75 89 THR A O 1
ATOM 735 N N . MET A 1 90 ? -10.047 21.734 5.094 1 98.25 90 MET A N 1
ATOM 736 C CA . MET A 1 90 ? -10.672 22.453 6.195 1 98.25 90 MET A CA 1
ATOM 737 C C . MET A 1 90 ? -11.492 21.5 7.07 1 98.25 90 MET A C 1
ATOM 739 O O . MET A 1 90 ? -12.289 20.719 6.559 1 98.25 90 MET A O 1
ATOM 743 N N . ALA A 1 91 ? -11.281 21.609 8.352 1 97.62 91 ALA A N 1
ATOM 744 C CA . ALA A 1 91 ? -12 20.719 9.266 1 97.62 91 ALA A CA 1
ATOM 745 C C . ALA A 1 91 ? -12.352 21.438 10.562 1 97.62 91 ALA A C 1
ATOM 747 O O . ALA A 1 91 ? -11.602 22.297 11.031 1 97.62 91 ALA A O 1
ATOM 748 N N . THR A 1 92 ? -13.445 21.031 11.141 1 95.5 92 THR A N 1
ATOM 749 C CA . THR A 1 92 ? -13.891 21.594 12.414 1 95.5 92 THR A CA 1
ATOM 750 C C . THR A 1 92 ? -13.703 20.562 13.539 1 95.5 92 THR A C 1
ATOM 752 O O . THR A 1 92 ? -14.016 19.391 13.367 1 95.5 92 THR A O 1
ATOM 755 N N . PHE A 1 93 ? -13.148 21.047 14.57 1 95 93 PHE A N 1
ATOM 756 C CA . PHE A 1 93 ? -13.008 20.25 15.789 1 95 93 PHE A CA 1
ATOM 757 C C . PHE A 1 93 ? -13.883 20.797 16.906 1 95 93 PHE A C 1
ATOM 759 O O . PHE A 1 93 ? -13.93 22 17.125 1 95 93 PHE A O 1
ATOM 766 N N . ASP A 1 94 ? -14.523 19.875 17.641 1 93.12 94 ASP A N 1
ATOM 767 C CA . ASP A 1 94 ? -15.375 20.281 18.75 1 93.12 94 ASP A CA 1
ATOM 768 C C . ASP A 1 94 ? -14.562 20.391 20.047 1 93.12 94 ASP A C 1
ATOM 770 O O . ASP A 1 94 ? -14.953 19.859 21.078 1 93.12 94 ASP A O 1
ATOM 774 N N . PHE A 1 95 ? -13.484 21.016 19.922 1 92.81 95 PHE A N 1
ATOM 775 C CA . PHE A 1 95 ? -12.562 21.266 21.031 1 92.81 95 PHE A CA 1
ATOM 776 C C . PHE A 1 95 ? -12.203 22.75 21.094 1 92.81 95 PHE A C 1
ATOM 778 O O . PHE A 1 95 ? -12.203 23.438 20.078 1 92.81 95 PHE A O 1
ATOM 785 N N . GLU A 1 96 ? -11.844 23.172 22.281 1 93.25 96 GLU A N 1
ATOM 786 C CA . GLU A 1 96 ? -11.312 24.516 22.438 1 93.25 96 GLU A CA 1
ATOM 787 C C . GLU A 1 96 ? -9.984 24.672 21.703 1 93.25 96 GLU A C 1
ATOM 789 O O . GLU A 1 96 ? -9.141 23.766 21.734 1 93.25 96 GLU A O 1
ATOM 794 N N . ASN A 1 97 ? -9.797 25.781 21.109 1 94.56 97 ASN A N 1
ATOM 795 C CA . ASN A 1 97 ? -8.641 26.031 20.25 1 94.56 97 ASN A CA 1
ATOM 796 C C . ASN A 1 97 ? -7.332 25.922 21.031 1 94.56 97 ASN A C 1
ATOM 798 O O . ASN A 1 97 ? -6.395 25.25 20.594 1 94.56 97 ASN A O 1
ATOM 802 N N . ASP A 1 98 ? -7.324 26.547 22.203 1 91.25 98 ASP A N 1
ATOM 803 C CA . ASP A 1 98 ? -6.082 26.547 22.969 1 91.25 98 ASP A CA 1
ATOM 804 C C . ASP A 1 98 ? -5.699 25.125 23.391 1 91.25 98 ASP A C 1
ATOM 806 O O . ASP A 1 98 ? -4.523 24.766 23.375 1 91.25 98 ASP A O 1
ATOM 810 N N . TRP A 1 99 ? -6.633 24.469 23.734 1 93.38 99 TRP A N 1
ATOM 811 C CA . TRP A 1 99 ? -6.363 23.094 24.172 1 93.38 99 TRP A CA 1
ATOM 812 C C . TRP A 1 99 ? -5.867 22.25 23 1 93.38 99 TRP A C 1
ATOM 814 O O . TRP A 1 99 ? -4.855 21.547 23.125 1 93.38 99 TRP A O 1
ATOM 824 N N . LEU A 1 100 ? -6.633 22.297 21.906 1 94.12 100 LEU A N 1
ATOM 825 C CA . LEU A 1 100 ? -6.27 21.469 20.766 1 94.12 100 LEU A CA 1
ATOM 826 C C . LEU A 1 100 ? -4.879 21.844 20.25 1 94.12 100 LEU A C 1
ATOM 828 O O . LEU A 1 100 ? -4.078 20.953 19.938 1 94.12 100 LEU A O 1
ATOM 832 N N . ALA A 1 101 ? -4.613 23.109 20.156 1 92.31 101 ALA A N 1
ATOM 833 C CA . ALA A 1 101 ? -3.312 23.578 19.688 1 92.31 101 ALA A CA 1
ATOM 834 C C . ALA A 1 101 ? -2.188 23.047 20.578 1 92.31 101 ALA A C 1
ATOM 836 O O . ALA A 1 101 ? -1.166 22.578 20.078 1 92.31 101 ALA A O 1
ATOM 837 N N . GLN A 1 102 ? -2.41 23.172 21.812 1 88.5 102 GLN A N 1
ATOM 838 C CA . GLN A 1 102 ? -1.414 22.703 22.781 1 88.5 102 GLN A CA 1
ATOM 839 C C . GLN A 1 102 ? -1.238 21.188 22.688 1 88.5 102 GLN A C 1
ATOM 841 O O . GLN A 1 102 ? -0.111 20.688 22.688 1 88.5 102 GLN A O 1
ATOM 846 N N . ASP A 1 103 ? -2.328 20.516 22.672 1 89.12 103 ASP A N 1
ATOM 847 C CA . ASP A 1 103 ? -2.271 19.047 22.594 1 89.12 103 ASP A CA 1
ATOM 848 C C . ASP A 1 103 ? -1.553 18.594 21.328 1 89.12 103 ASP A C 1
ATOM 850 O O . ASP A 1 103 ? -0.714 17.688 21.375 1 89.12 103 ASP A O 1
ATOM 854 N N . MET A 1 104 ? -1.921 19.172 20.172 1 87 104 MET A N 1
ATOM 855 C CA . MET A 1 104 ? -1.305 18.797 18.891 1 87 104 MET A CA 1
ATOM 856 C C . MET A 1 104 ? 0.203 19.031 18.938 1 87 104 MET A C 1
ATOM 858 O O . MET A 1 104 ? 0.978 18.156 18.531 1 87 104 MET A O 1
ATOM 862 N N . LEU A 1 105 ? 0.569 20.125 19.375 1 78.06 105 LEU A N 1
ATOM 863 C CA . LEU A 1 105 ? 1.977 20.516 19.391 1 78.06 105 LEU A CA 1
ATOM 864 C C . LEU A 1 105 ? 2.758 19.672 20.391 1 78.06 105 LEU A C 1
ATOM 866 O O . LEU A 1 105 ? 3.881 19.25 20.109 1 78.06 105 LEU A O 1
ATOM 870 N N . GLU A 1 106 ? 2.197 19.422 21.453 1 73.81 106 GLU A N 1
ATOM 871 C CA . GLU A 1 106 ? 2.947 18.812 22.547 1 73.81 106 GLU A CA 1
ATOM 872 C C . GLU A 1 106 ? 2.818 17.297 22.531 1 73.81 106 GLU A C 1
ATOM 874 O O . GLU A 1 106 ? 3.686 16.594 23.062 1 73.81 106 GLU A O 1
ATOM 879 N N . HIS A 1 107 ? 1.749 16.906 21.953 1 81.06 107 HIS A N 1
ATOM 880 C CA . HIS A 1 107 ? 1.493 15.484 22.156 1 81.06 107 HIS A CA 1
ATOM 881 C C . HIS A 1 107 ? 1.122 14.789 20.844 1 81.06 107 HIS A C 1
ATOM 883 O O . HIS A 1 107 ? 1.915 14.023 20.297 1 81.06 107 HIS A O 1
ATOM 889 N N . SER A 1 108 ? 0.067 15.172 20.312 1 83.88 108 SER A N 1
ATOM 890 C CA . SER A 1 108 ? -0.572 14.383 19.266 1 83.88 108 SER A CA 1
ATOM 891 C C . SER A 1 108 ? 0.313 14.289 18.016 1 83.88 108 SER A C 1
ATOM 893 O O . SER A 1 108 ? 0.352 13.242 17.359 1 83.88 108 SER A O 1
ATOM 895 N N . LEU A 1 109 ? 1.037 15.352 17.703 1 85.75 109 LEU A N 1
ATOM 896 C CA . LEU A 1 109 ? 1.86 15.328 16.5 1 85.75 109 LEU A CA 1
ATOM 897 C C . LEU A 1 109 ? 2.971 14.289 16.625 1 85.75 109 LEU A C 1
ATOM 899 O O . LEU A 1 109 ? 3.191 13.508 15.695 1 85.75 109 LEU A O 1
ATOM 903 N N . GLU A 1 110 ? 3.59 14.203 17.766 1 87.25 110 GLU A N 1
ATOM 904 C CA . GLU A 1 110 ? 4.723 13.297 17.922 1 87.25 110 GLU A CA 1
ATOM 905 C C . GLU A 1 110 ? 4.258 11.859 18.125 1 87.25 110 GLU A C 1
ATOM 907 O O . GLU A 1 110 ? 5.035 10.914 17.969 1 87.25 110 GLU A O 1
ATOM 912 N N . ALA A 1 111 ? 2.988 11.75 18.5 1 92.69 111 ALA A N 1
ATOM 913 C CA . ALA A 1 111 ? 2.418 10.422 18.688 1 92.69 111 ALA A CA 1
ATOM 914 C C . ALA A 1 111 ? 1.664 9.969 17.438 1 92.69 111 ALA A C 1
ATOM 916 O O . ALA A 1 111 ? 0.868 9.031 17.5 1 92.69 111 ALA A O 1
ATOM 917 N N . THR A 1 112 ? 1.909 10.586 16.375 1 94.5 112 THR A N 1
ATOM 918 C CA . THR A 1 112 ? 1.104 10.383 15.172 1 94.5 112 THR A CA 1
ATOM 919 C C . THR A 1 112 ? 1.104 8.914 14.766 1 94.5 112 THR A C 1
ATOM 921 O O . THR A 1 112 ? 0.072 8.375 14.352 1 94.5 112 THR A O 1
ATOM 924 N N . ALA A 1 113 ? 2.223 8.234 14.859 1 95.06 113 ALA A N 1
ATOM 925 C CA . ALA A 1 113 ? 2.328 6.844 14.43 1 95.06 113 ALA A CA 1
ATOM 926 C C . ALA A 1 113 ? 1.479 5.93 15.305 1 95.06 113 ALA A C 1
ATOM 928 O O . ALA A 1 113 ? 1.184 4.793 14.93 1 95.06 113 ALA A O 1
ATOM 929 N N . GLU A 1 114 ? 1.063 6.434 16.422 1 93.19 114 GLU A N 1
ATOM 930 C CA . GLU A 1 114 ? 0.268 5.637 17.359 1 93.19 114 GLU A CA 1
ATOM 931 C C . GLU A 1 114 ? -1.213 5.68 16.984 1 93.19 114 GLU A C 1
ATOM 933 O O . GLU A 1 114 ? -1.945 4.719 17.234 1 93.19 114 GLU A O 1
ATOM 938 N N . TRP A 1 115 ? -1.568 6.773 16.469 1 94.75 115 TRP A N 1
ATOM 939 C CA . TRP A 1 115 ? -3.012 6.918 16.312 1 94.75 115 TRP A CA 1
ATOM 940 C C . TRP A 1 115 ? -3.393 7.02 14.836 1 94.75 115 TRP A C 1
ATOM 942 O O . TRP A 1 115 ? -4.551 6.805 14.469 1 94.75 115 TRP A O 1
ATOM 952 N N . SER A 1 116 ? -2.516 7.477 14.039 1 95.31 116 SER A N 1
ATOM 953 C CA . SER A 1 116 ? -2.855 7.691 12.641 1 95.31 116 SER A CA 1
ATOM 954 C C . SER A 1 116 ? -2.617 6.43 11.812 1 95.31 116 SER A C 1
ATOM 956 O O . SER A 1 116 ? -1.519 5.871 11.828 1 95.31 116 SER A O 1
ATOM 958 N N . SER A 1 117 ? -3.588 6.047 11.023 1 93.44 117 SER A N 1
ATOM 959 C CA . SER A 1 117 ? -3.463 4.898 10.125 1 93.44 117 SER A CA 1
ATOM 960 C C . SER A 1 117 ? -2.615 5.242 8.906 1 93.44 117 SER A C 1
ATOM 962 O O . SER A 1 117 ? -2.227 4.352 8.148 1 93.44 117 SER A O 1
ATOM 964 N N . VAL A 1 118 ? -2.295 6.527 8.734 1 95 118 VAL A N 1
ATOM 965 C CA . VAL A 1 118 ? -1.579 6.922 7.523 1 95 118 VAL A CA 1
ATOM 966 C C . VAL A 1 118 ? -0.124 7.23 7.863 1 95 118 VAL A C 1
ATOM 968 O O . VAL A 1 118 ? 0.634 7.695 7.008 1 95 118 VAL A O 1
ATOM 971 N N . CYS A 1 119 ? 0.251 7.062 9.031 1 96.44 119 CYS A N 1
ATOM 972 C CA . CYS A 1 119 ? 1.624 7.262 9.484 1 96.44 119 CYS A CA 1
ATOM 973 C C . CYS A 1 119 ? 2.156 6.016 10.18 1 96.44 119 CYS A C 1
ATOM 975 O O . CYS A 1 119 ? 1.68 5.652 11.258 1 96.44 119 CYS A O 1
ATOM 977 N N . LYS A 1 120 ? 3.215 5.445 9.648 1 94.56 120 LYS A N 1
ATOM 978 C CA . LYS A 1 120 ? 3.738 4.191 10.18 1 94.56 120 LYS A CA 1
ATOM 979 C C . LYS A 1 120 ? 4.832 4.449 11.211 1 94.56 120 LYS A C 1
ATOM 981 O O . LYS A 1 120 ? 4.988 3.678 12.164 1 94.56 120 LYS A O 1
ATOM 986 N N . GLU A 1 121 ? 5.566 5.465 10.953 1 94.12 121 GLU A N 1
ATOM 987 C CA . GLU A 1 121 ? 6.652 5.863 11.852 1 94.12 121 GLU A CA 1
ATOM 988 C C . GLU A 1 121 ? 6.727 7.383 11.977 1 94.12 121 GLU A C 1
ATOM 990 O O . GLU A 1 121 ? 6.461 8.109 11.016 1 94.12 121 GLU A O 1
ATOM 995 N N . TYR A 1 122 ? 7.098 7.789 13.102 1 94.88 122 TYR A N 1
ATOM 996 C CA . TYR A 1 122 ? 7.32 9.203 13.391 1 94.88 122 TYR A CA 1
ATOM 997 C C . TYR A 1 122 ? 8.43 9.375 14.422 1 94.88 122 TYR A C 1
ATOM 999 O O . TYR A 1 122 ? 8.312 8.906 15.555 1 94.88 122 TYR A O 1
ATOM 1007 N N . THR A 1 123 ? 9.438 10.07 13.992 1 91.81 123 THR A N 1
ATOM 1008 C CA . THR A 1 123 ? 10.57 10.297 14.883 1 91.81 123 THR A CA 1
ATOM 1009 C C . THR A 1 123 ? 11.023 11.75 14.82 1 91.81 123 THR A C 1
ATOM 1011 O O . THR A 1 123 ? 11.367 12.258 13.75 1 91.81 123 THR A O 1
ATOM 1014 N N . VAL A 1 124 ? 11.055 12.398 15.977 1 91.88 124 VAL A N 1
ATOM 1015 C CA . VAL A 1 124 ? 11.703 13.695 16.062 1 91.88 124 VAL A CA 1
ATOM 1016 C C . VAL A 1 124 ? 13.219 13.508 16.188 1 91.88 124 VAL A C 1
ATOM 1018 O O . VAL A 1 124 ? 13.711 13.055 17.219 1 91.88 124 VAL A O 1
ATOM 1021 N N . VAL A 1 125 ? 13.867 13.883 15.117 1 89.25 125 VAL A N 1
ATOM 1022 C CA . VAL A 1 125 ? 15.305 13.672 15.055 1 89.25 125 VAL A CA 1
ATOM 1023 C C . VAL A 1 125 ? 16.016 14.688 15.938 1 89.25 125 VAL A C 1
ATOM 1025 O O . VAL A 1 125 ? 16.969 14.344 16.656 1 89.25 125 VAL A O 1
ATOM 1028 N N . GLN A 1 126 ? 15.609 15.914 15.914 1 88.69 126 GLN A N 1
ATOM 1029 C CA . GLN A 1 126 ? 16.219 17.016 16.656 1 88.69 126 GLN A CA 1
ATOM 1030 C C . GLN A 1 126 ? 15.219 18.141 16.875 1 88.69 126 GLN A C 1
ATOM 1032 O O . GLN A 1 126 ? 14.43 18.469 15.984 1 88.69 126 GLN A O 1
ATOM 1037 N N . ARG A 1 127 ? 15.305 18.766 18.094 1 89.69 127 ARG A N 1
ATOM 1038 C CA . ARG A 1 127 ? 14.453 19.906 18.422 1 89.69 127 ARG A CA 1
ATOM 1039 C C . ARG A 1 127 ? 15.289 21.156 18.719 1 89.69 127 ARG A C 1
ATOM 1041 O O . ARG A 1 127 ? 16.344 21.062 19.375 1 89.69 127 ARG A O 1
ATOM 1048 N N . TRP A 1 128 ? 14.75 22.172 18.203 1 89.31 128 TRP A N 1
ATOM 1049 C CA . TRP A 1 128 ? 15.266 23.484 18.578 1 89.31 128 TRP A CA 1
ATOM 1050 C C . TRP A 1 128 ? 14.141 24.391 19.062 1 89.31 128 TRP A C 1
ATOM 1052 O O . TRP A 1 128 ? 13.672 25.266 18.312 1 89.31 128 TRP A O 1
ATOM 1062 N N . PRO A 1 129 ? 13.727 24.25 20.359 1 84.69 129 PRO A N 1
ATOM 1063 C CA . PRO A 1 129 ? 12.547 24.969 20.875 1 84.69 129 PRO A CA 1
ATOM 1064 C C . PRO A 1 129 ? 12.695 26.484 20.797 1 84.69 129 PRO A C 1
ATOM 1066 O O . PRO A 1 129 ? 11.727 27.188 20.5 1 84.69 129 PRO A O 1
ATOM 1069 N N . ALA A 1 130 ? 13.859 26.953 21.047 1 82.38 130 ALA A N 1
ATOM 1070 C CA . ALA A 1 130 ? 14.086 28.391 21.031 1 82.38 130 ALA A CA 1
ATOM 1071 C C . ALA A 1 130 ? 13.844 28.969 19.625 1 82.38 130 ALA A C 1
ATOM 1073 O O . ALA A 1 130 ? 13.414 30.109 19.484 1 82.38 130 ALA A O 1
ATOM 1074 N N . ASP A 1 131 ? 14.078 28.172 18.672 1 83 131 ASP A N 1
ATOM 1075 C CA . ASP A 1 131 ? 13.938 28.594 17.281 1 83 131 ASP A CA 1
ATOM 1076 C C . ASP A 1 131 ? 12.617 28.125 16.703 1 83 131 ASP A C 1
ATOM 1078 O O . ASP A 1 131 ? 12.367 28.297 15.5 1 83 131 ASP A O 1
ATOM 1082 N N . ARG A 1 132 ? 11.773 27.5 17.453 1 86.38 132 ARG A N 1
ATOM 1083 C CA . ARG A 1 132 ? 10.484 26.984 17.016 1 86.38 132 ARG A CA 1
ATOM 1084 C C . ARG A 1 132 ? 10.648 25.969 15.898 1 86.38 132 ARG A C 1
ATOM 1086 O O . ARG A 1 132 ? 9.875 25.953 14.938 1 86.38 132 ARG A O 1
ATOM 1093 N N . CYS A 1 133 ? 11.789 25.203 15.945 1 90.31 133 CYS A N 1
ATOM 1094 C CA . CYS A 1 133 ? 12.148 24.297 14.859 1 90.31 133 CYS A CA 1
ATOM 1095 C C . CYS A 1 133 ? 12.32 22.875 15.367 1 90.31 133 CYS A C 1
ATOM 1097 O O . CYS A 1 133 ? 12.719 22.672 16.516 1 90.31 133 CYS A O 1
ATOM 1099 N N . ALA A 1 134 ? 11.922 21.969 14.562 1 90.56 134 ALA A N 1
ATOM 1100 C CA . ALA A 1 134 ? 12.25 20.562 14.789 1 90.56 134 ALA A CA 1
ATOM 1101 C C . ALA A 1 134 ? 12.508 19.844 13.477 1 90.56 134 ALA A C 1
ATOM 1103 O O . ALA A 1 134 ? 11.945 20.203 12.438 1 90.56 134 ALA A O 1
ATOM 1104 N N . LEU A 1 135 ? 13.422 18.844 13.547 1 92.06 135 LEU A N 1
ATOM 1105 C CA . LEU A 1 135 ? 13.68 17.938 12.438 1 92.06 135 LEU A CA 1
ATOM 1106 C C . LEU A 1 135 ? 12.984 16.594 12.656 1 92.06 135 LEU A C 1
ATOM 1108 O O . LEU A 1 135 ? 13.133 15.977 13.711 1 92.06 135 LEU A O 1
ATOM 1112 N N . VAL A 1 136 ? 12.195 16.203 11.578 1 92.56 136 VAL A N 1
ATOM 1113 C CA . VAL A 1 136 ? 11.344 15.023 11.758 1 92.56 136 VAL A CA 1
ATOM 1114 C C . VAL A 1 136 ? 11.609 14.023 10.641 1 92.56 136 VAL A C 1
ATOM 1116 O O . VAL A 1 136 ? 11.828 14.414 9.492 1 92.56 136 VAL A O 1
ATOM 1119 N N . HIS A 1 137 ? 11.711 12.781 11.016 1 93.62 137 HIS A N 1
ATOM 1120 C CA . HIS A 1 137 ? 11.625 11.664 10.086 1 93.62 137 HIS A CA 1
ATOM 1121 C C . HIS A 1 137 ? 10.289 10.938 10.211 1 93.62 137 HIS A C 1
ATOM 1123 O O . HIS A 1 137 ? 9.898 10.555 11.312 1 93.62 137 HIS A O 1
ATOM 1129 N N . GLN A 1 138 ? 9.609 10.805 9.062 1 94.38 138 GLN A N 1
ATOM 1130 C CA . GLN A 1 138 ? 8.289 10.18 9.078 1 94.38 138 GLN A CA 1
ATOM 1131 C C . GLN A 1 138 ? 8.133 9.195 7.922 1 94.38 138 GLN A C 1
ATOM 1133 O O . GLN A 1 138 ? 8.641 9.438 6.82 1 94.38 138 GLN A O 1
ATOM 1138 N N . VAL A 1 139 ? 7.516 8.055 8.203 1 94.94 139 VAL A N 1
ATOM 1139 C CA . VAL A 1 139 ? 7.074 7.145 7.148 1 94.94 139 VAL A CA 1
ATOM 1140 C C . VAL A 1 139 ? 5.566 7.289 6.938 1 94.94 139 VAL A C 1
ATOM 1142 O O . VAL A 1 139 ? 4.773 6.93 7.809 1 94.94 139 VAL A O 1
ATOM 1145 N N . LEU A 1 140 ? 5.23 7.785 5.77 1 94.56 140 LEU A N 1
ATOM 1146 C CA . LEU A 1 140 ? 3.842 8.078 5.434 1 94.56 140 LEU A CA 1
ATOM 1147 C C . LEU A 1 140 ? 3.289 7.039 4.461 1 94.56 140 LEU A C 1
ATOM 1149 O O . LEU A 1 140 ? 4.012 6.551 3.59 1 94.56 140 LEU A O 1
ATOM 1153 N N . GLU A 1 141 ? 2.035 6.723 4.645 1 94.06 141 GLU A N 1
ATOM 1154 C CA . GLU A 1 141 ? 1.317 5.84 3.73 1 94.06 141 GLU A CA 1
ATOM 1155 C C . GLU A 1 141 ? 0.022 6.484 3.244 1 94.06 141 GLU A C 1
ATOM 1157 O O . GLU A 1 141 ? -0.836 6.852 4.051 1 94.06 141 GLU A O 1
ATOM 1162 N N . LYS A 1 142 ? -0.178 6.66 1.975 1 92.81 142 LYS A N 1
ATOM 1163 C CA . LYS A 1 142 ? -1.416 7.121 1.353 1 92.81 142 LYS A CA 1
ATOM 1164 C C . LYS A 1 142 ? -2.205 5.953 0.767 1 92.81 142 LYS A C 1
ATOM 1166 O O . LYS A 1 142 ? -1.649 5.117 0.049 1 92.81 142 LYS A O 1
ATOM 1171 N N . ARG A 1 143 ? -3.486 5.984 1.137 1 90.44 143 ARG A N 1
ATOM 1172 C CA . ARG A 1 143 ? -4.289 4.82 0.767 1 90.44 143 ARG A CA 1
ATOM 1173 C C . ARG A 1 143 ? -5.602 5.246 0.123 1 90.44 143 ARG A C 1
ATOM 1175 O O . ARG A 1 143 ? -6.195 6.25 0.517 1 90.44 143 ARG A O 1
ATOM 1182 N N . TRP A 1 144 ? -6.004 4.453 -0.859 1 87.88 144 TRP A N 1
ATOM 1183 C CA . TRP A 1 144 ? -7.324 4.586 -1.466 1 87.88 144 TRP A CA 1
ATOM 1184 C C . TRP A 1 144 ? -7.719 3.305 -2.193 1 87.88 144 TRP A C 1
ATOM 1186 O O . TRP A 1 144 ? -6.98 2.818 -3.053 1 87.88 144 TRP A O 1
ATOM 1196 N N . LEU A 1 145 ? -8.82 2.713 -1.826 1 85.19 145 LEU A N 1
ATOM 1197 C CA . LEU A 1 145 ? -9.414 1.585 -2.535 1 85.19 145 LEU A CA 1
ATOM 1198 C C . LEU A 1 145 ? -8.391 0.474 -2.744 1 85.19 145 LEU A C 1
ATOM 1200 O O . LEU A 1 145 ? -8.227 -0.022 -3.861 1 85.19 145 LEU A O 1
ATOM 1204 N N . GLY A 1 146 ? -7.598 0.207 -1.675 1 86.38 146 GLY A N 1
ATOM 1205 C CA . GLY A 1 146 ? -6.648 -0.892 -1.744 1 86.38 146 GLY A CA 1
ATOM 1206 C C . GLY A 1 146 ? -5.281 -0.469 -2.254 1 86.38 146 GLY A C 1
ATOM 1207 O O . GLY A 1 146 ? -4.301 -1.203 -2.104 1 86.38 146 GLY A O 1
ATOM 1208 N N . LEU A 1 147 ? -5.23 0.725 -2.906 1 89.31 147 LEU A N 1
ATOM 1209 C CA . LEU A 1 147 ? -3.961 1.289 -3.352 1 89.31 147 LEU A CA 1
ATOM 1210 C C . LEU A 1 147 ? -3.254 2.008 -2.207 1 89.31 147 LEU A C 1
ATOM 1212 O O . LEU A 1 147 ? -3.889 2.732 -1.437 1 89.31 147 LEU A O 1
ATOM 1216 N N . SER A 1 148 ? -2.027 1.726 -2.084 1 89.5 148 SER A N 1
ATOM 1217 C CA . SER A 1 148 ? -1.232 2.42 -1.077 1 89.5 148 SER A CA 1
ATOM 1218 C C . SER A 1 148 ? 0.086 2.918 -1.661 1 89.5 148 SER A C 1
ATOM 1220 O O . SER A 1 148 ? 0.676 2.262 -2.523 1 89.5 148 SER A O 1
ATOM 1222 N N . LEU A 1 149 ? 0.487 4.055 -1.245 1 91.88 149 LEU A N 1
ATOM 1223 C CA . LEU A 1 149 ? 1.794 4.637 -1.534 1 91.88 149 LEU A CA 1
ATOM 1224 C C . LEU A 1 149 ? 2.535 4.977 -0.245 1 91.88 149 LEU A C 1
ATOM 1226 O O . LEU A 1 149 ? 2.035 5.746 0.579 1 91.88 149 LEU A O 1
ATOM 1230 N N . MET A 1 150 ? 3.697 4.371 -0.124 1 93.06 150 MET A N 1
ATOM 1231 C CA . MET A 1 150 ? 4.441 4.586 1.114 1 93.06 150 MET A CA 1
ATOM 1232 C C . MET A 1 150 ? 5.824 5.164 0.827 1 93.06 150 MET A C 1
ATOM 1234 O O . MET A 1 150 ? 6.512 4.711 -0.091 1 93.06 150 MET A O 1
ATOM 1238 N N . ARG A 1 151 ? 6.207 6.23 1.604 1 93.81 151 ARG A N 1
ATOM 1239 C CA . ARG A 1 151 ? 7.531 6.844 1.547 1 93.81 151 ARG A CA 1
ATOM 1240 C C . ARG A 1 151 ? 7.98 7.305 2.93 1 93.81 151 ARG A C 1
ATOM 1242 O O . ARG A 1 151 ? 7.152 7.555 3.805 1 93.81 151 ARG A O 1
ATOM 1249 N N . ASP A 1 152 ? 9.227 7.312 3.041 1 92.94 152 ASP A N 1
ATOM 1250 C CA . ASP A 1 152 ? 9.719 8.086 4.176 1 92.94 152 ASP A CA 1
ATOM 1251 C C . ASP A 1 152 ? 10.016 9.531 3.764 1 92.94 152 ASP A C 1
ATOM 1253 O O . ASP A 1 152 ? 10.297 9.805 2.594 1 92.94 152 ASP A O 1
ATOM 1257 N N . ILE A 1 153 ? 9.922 10.383 4.676 1 93.81 153 ILE A N 1
ATOM 1258 C CA . ILE A 1 153 ? 10.164 11.797 4.441 1 93.81 153 ILE A CA 1
ATOM 1259 C C . ILE A 1 153 ? 10.938 12.391 5.621 1 93.81 153 ILE A C 1
ATOM 1261 O O . ILE A 1 153 ? 10.672 12.055 6.777 1 93.81 153 ILE A O 1
ATOM 1265 N N . VAL A 1 154 ? 11.898 13.242 5.316 1 93.19 154 VAL A N 1
ATOM 1266 C CA . VAL A 1 154 ? 12.641 14.031 6.301 1 93.19 154 VAL A CA 1
ATOM 1267 C C . VAL A 1 154 ? 12.352 15.516 6.105 1 93.19 154 VAL A C 1
ATOM 1269 O O . VAL A 1 154 ? 12.594 16.062 5.027 1 93.19 154 VAL A O 1
ATOM 1272 N N . TYR A 1 155 ? 11.844 16.109 7.18 1 93.38 155 TYR A N 1
ATOM 1273 C CA . TYR A 1 155 ? 11.406 17.484 6.984 1 93.38 155 TYR A CA 1
ATOM 1274 C C . TYR A 1 155 ? 11.539 18.281 8.273 1 93.38 155 TYR A C 1
ATOM 1276 O O . TYR A 1 155 ? 11.711 17.719 9.352 1 93.38 155 TYR A O 1
ATOM 1284 N N . PHE A 1 156 ? 11.523 19.594 8.109 1 93.5 156 PHE A N 1
ATOM 1285 C CA . PHE A 1 156 ? 11.484 20.531 9.234 1 93.5 156 PHE A CA 1
ATOM 1286 C C . PHE A 1 156 ? 10.047 20.906 9.57 1 93.5 156 PHE A C 1
ATOM 1288 O O . PHE A 1 156 ? 9.203 21.031 8.68 1 93.5 156 PHE A O 1
ATOM 1295 N N . ARG A 1 157 ? 9.859 21.062 10.781 1 93.81 157 ARG A N 1
ATOM 1296 C CA . ARG A 1 157 ? 8.672 21.75 11.281 1 93.81 157 ARG A CA 1
ATOM 1297 C C . ARG A 1 157 ? 9.031 23.125 11.852 1 93.81 157 ARG A C 1
ATOM 1299 O O . ARG A 1 157 ? 10.039 23.266 12.539 1 93.81 157 ARG A O 1
ATOM 1306 N N . TYR A 1 158 ? 8.234 24.141 11.578 1 93.94 158 TYR A N 1
ATOM 1307 C CA . TYR A 1 158 ? 8.438 25.5 12.055 1 93.94 158 TYR A CA 1
ATOM 1308 C C . TYR A 1 158 ? 7.137 26.078 12.594 1 93.94 158 TYR A C 1
ATOM 1310 O O . TYR A 1 158 ? 6.148 26.203 11.859 1 93.94 158 TYR A O 1
ATOM 1318 N N . GLY A 1 159 ? 7.172 26.438 13.867 1 93.19 159 GLY A N 1
ATOM 1319 C CA . GLY A 1 159 ? 5.984 26.969 14.539 1 93.19 159 GLY A CA 1
ATOM 1320 C C . GLY A 1 159 ? 5.879 28.469 14.469 1 93.19 159 GLY A C 1
ATOM 1321 O O . GLY A 1 159 ? 6.891 29.172 14.406 1 93.19 159 GLY A O 1
ATOM 1322 N N . HIS A 1 160 ? 4.625 28.953 14.414 1 93.06 160 HIS A N 1
ATOM 1323 C CA . HIS A 1 160 ? 4.332 30.375 14.438 1 93.06 160 HIS A CA 1
ATOM 1324 C C . HIS A 1 160 ? 3.025 30.656 15.164 1 93.06 160 HIS A C 1
ATOM 1326 O O . HIS A 1 160 ? 2.043 29.938 14.992 1 93.06 160 HIS A O 1
ATOM 1332 N N . VAL A 1 161 ? 3.09 31.609 16.047 1 93.44 161 VAL A N 1
ATOM 1333 C CA . VAL A 1 161 ? 1.906 32 16.812 1 93.44 161 VAL A CA 1
ATOM 1334 C C . VAL A 1 161 ? 1.571 33.469 16.5 1 93.44 161 VAL A C 1
ATOM 1336 O O . VAL A 1 161 ? 2.441 34.344 16.562 1 93.44 161 VAL A O 1
ATOM 1339 N N . GLU A 1 162 ? 0.371 33.719 16.109 1 95.12 162 GLU A N 1
ATOM 1340 C CA . GLU A 1 162 ? -0.159 35.062 15.875 1 95.12 162 GLU A CA 1
ATOM 1341 C C . GLU A 1 162 ? -1.57 35.188 16.438 1 95.12 162 GLU A C 1
ATOM 1343 O O . GLU A 1 162 ? -2.533 34.719 15.836 1 95.12 162 GLU A O 1
ATOM 1348 N N . GLY A 1 163 ? -1.717 36 17.516 1 92.75 163 GLY A N 1
ATOM 1349 C CA . GLY A 1 163 ? -3.014 36.031 18.172 1 92.75 163 GLY A CA 1
ATOM 1350 C C . GLY A 1 163 ? -3.506 34.688 18.625 1 92.75 163 GLY A C 1
ATOM 1351 O O . GLY A 1 163 ? -2.801 33.969 19.328 1 92.75 163 GLY A O 1
ATOM 1352 N N . ASP A 1 164 ? -4.668 34.312 18.125 1 92.81 164 ASP A N 1
ATOM 1353 C CA . ASP A 1 164 ? -5.242 33 18.469 1 92.81 164 ASP A CA 1
ATOM 1354 C C . ASP A 1 164 ? -4.918 31.953 17.422 1 92.81 164 ASP A C 1
ATOM 1356 O O . ASP A 1 164 ? -5.344 30.797 17.516 1 92.81 164 ASP A O 1
ATOM 1360 N N . ARG A 1 165 ? -4.164 32.375 16.484 1 95.12 165 ARG A N 1
ATOM 1361 C CA . ARG A 1 165 ? -3.787 31.438 15.414 1 95.12 165 ARG A CA 1
ATOM 1362 C C . ARG A 1 165 ? -2.498 30.703 15.758 1 95.12 165 ARG A C 1
ATOM 1364 O O . ARG A 1 165 ? -1.513 31.328 16.172 1 95.12 165 ARG A O 1
ATOM 1371 N N . ARG A 1 166 ? -2.604 29.422 15.727 1 95.06 166 ARG A N 1
ATOM 1372 C CA . ARG A 1 166 ? -1.441 28.562 15.891 1 95.06 166 ARG A CA 1
ATOM 1373 C C . ARG A 1 166 ? -1.085 27.859 14.578 1 95.06 166 ARG A C 1
ATOM 1375 O O . ARG A 1 166 ? -1.892 27.109 14.031 1 95.06 166 ARG A O 1
ATOM 1382 N N . THR A 1 167 ? 0.152 28.156 14.094 1 96 167 THR A N 1
ATOM 1383 C CA . THR A 1 167 ? 0.541 27.656 12.781 1 96 167 THR A CA 1
ATOM 1384 C C . THR A 1 167 ? 1.798 26.797 12.883 1 96 167 THR A C 1
ATOM 1386 O O . THR A 1 167 ? 2.711 27.109 13.648 1 96 167 THR A O 1
ATOM 1389 N N . ASN A 1 168 ? 1.793 25.688 12.195 1 95.62 168 ASN A N 1
ATOM 1390 C CA . ASN A 1 168 ? 2.951 24.828 11.992 1 95.62 168 ASN A CA 1
ATOM 1391 C C . ASN A 1 168 ? 3.176 24.531 10.508 1 95.62 168 ASN A C 1
ATOM 1393 O O . ASN A 1 168 ? 2.297 23.984 9.844 1 95.62 168 ASN A O 1
ATOM 1397 N N . VAL A 1 169 ? 4.359 24.938 9.992 1 96.69 169 VAL A N 1
ATOM 1398 C CA . VAL A 1 169 ? 4.641 24.672 8.586 1 96.69 169 VAL A CA 1
ATOM 1399 C C . VAL A 1 169 ? 5.719 23.594 8.477 1 96.69 169 VAL A C 1
ATOM 1401 O O . VAL A 1 169 ? 6.527 23.422 9.391 1 96.69 169 VAL A O 1
ATOM 1404 N N . MET A 1 170 ? 5.664 22.875 7.387 1 96.25 170 MET A N 1
ATOM 1405 C CA . MET A 1 170 ? 6.586 21.766 7.148 1 96.25 170 MET A CA 1
ATOM 1406 C C . MET A 1 170 ? 7.238 21.891 5.773 1 96.25 170 MET A C 1
ATOM 1408 O O . MET A 1 170 ? 6.602 22.328 4.816 1 96.25 170 MET A O 1
ATOM 1412 N N . PHE A 1 171 ? 8.5 21.469 5.684 1 96.19 171 PHE A N 1
ATOM 1413 C CA . PHE A 1 171 ? 9.211 21.453 4.41 1 96.19 171 PHE A CA 1
ATOM 1414 C C . PHE A 1 171 ? 10.414 20.531 4.465 1 96.19 171 PHE A C 1
ATOM 1416 O O . PHE A 1 171 ? 11.094 20.438 5.492 1 96.19 171 PHE A O 1
ATOM 1423 N N . SER A 1 172 ? 10.617 19.859 3.352 1 94.12 172 SER A N 1
ATOM 1424 C CA . SER A 1 172 ? 11.672 18.859 3.299 1 94.12 172 SER A CA 1
ATOM 1425 C C . SER A 1 172 ? 13.055 19.5 3.311 1 94.12 172 SER A C 1
ATOM 1427 O O . SER A 1 172 ? 13.219 20.641 2.885 1 94.12 172 SER A O 1
ATOM 1429 N N . THR A 1 173 ? 13.938 18.734 3.855 1 87.44 173 THR A N 1
ATOM 1430 C CA . THR A 1 173 ? 15.344 19.125 3.854 1 87.44 173 THR A CA 1
ATOM 1431 C C . THR A 1 173 ? 16.203 18.016 3.248 1 87.44 173 THR A C 1
ATOM 1433 O O . THR A 1 173 ? 15.789 16.859 3.203 1 87.44 173 THR A O 1
ATOM 1436 N N . ASP A 1 174 ? 17.234 18.312 2.613 1 76.44 174 ASP A N 1
ATOM 1437 C CA . ASP A 1 174 ? 18.188 17.328 2.09 1 76.44 174 ASP A CA 1
ATOM 1438 C C . ASP A 1 174 ? 19.234 16.969 3.139 1 76.44 174 ASP A C 1
ATOM 1440 O O . ASP A 1 174 ? 20.312 16.5 2.801 1 76.44 174 ASP A O 1
ATOM 1444 N N . TRP A 1 175 ? 18.891 17.172 4.305 1 70.25 175 TRP A N 1
ATOM 1445 C CA . TRP A 1 175 ? 19.844 16.875 5.375 1 70.25 175 TRP A CA 1
ATOM 1446 C C . TRP A 1 175 ? 20.328 15.43 5.289 1 70.25 175 TRP A C 1
ATOM 1448 O O . TRP A 1 175 ? 19.516 14.5 5.219 1 70.25 175 TRP A O 1
ATOM 1458 N N . GLN A 1 176 ? 21.516 15.266 5.207 1 67.06 176 GLN A N 1
ATOM 1459 C CA . GLN A 1 176 ? 22.125 13.977 4.906 1 67.06 176 GLN A CA 1
ATOM 1460 C C . GLN A 1 176 ? 22.406 13.188 6.184 1 67.06 176 GLN A C 1
ATOM 1462 O O . GLN A 1 176 ? 23 12.109 6.137 1 67.06 176 GLN A O 1
ATOM 1467 N N . GLY A 1 177 ? 22.078 13.633 7.289 1 68.25 177 GLY A N 1
ATOM 1468 C CA . GLY A 1 177 ? 22.422 12.945 8.523 1 68.25 177 GLY A CA 1
ATOM 1469 C C . GLY A 1 177 ? 21.594 11.703 8.766 1 68.25 177 GLY A C 1
ATOM 1470 O O . GLY A 1 177 ? 21.922 10.883 9.625 1 68.25 177 GLY A O 1
ATOM 1471 N N . LEU A 1 178 ? 20.547 11.656 8.023 1 73.44 178 LEU A N 1
ATOM 1472 C CA . LEU A 1 178 ? 19.734 10.469 8.234 1 73.44 178 LEU A CA 1
ATOM 1473 C C . LEU A 1 178 ? 19.984 9.438 7.141 1 73.44 178 LEU A C 1
ATOM 1475 O O . LEU A 1 178 ? 19.906 9.75 5.949 1 73.44 178 LEU A O 1
ATOM 1479 N N . GLU A 1 179 ? 20.297 8.336 7.645 1 73.12 179 GLU A N 1
ATOM 1480 C CA . GLU A 1 179 ? 20.609 7.25 6.723 1 73.12 179 GLU A CA 1
ATOM 1481 C C . GLU A 1 179 ? 19.422 6.914 5.828 1 73.12 179 GLU A C 1
ATOM 1483 O O . GLU A 1 179 ? 18.281 6.918 6.285 1 73.12 179 GLU A O 1
ATOM 1488 N N . PRO A 1 180 ? 19.844 6.809 4.598 1 71.12 180 PRO A N 1
ATOM 1489 C CA . PRO A 1 180 ? 18.781 6.402 3.682 1 71.12 180 PRO A CA 1
ATOM 1490 C C . PRO A 1 180 ? 18.156 5.062 4.059 1 71.12 180 PRO A C 1
ATOM 1492 O O . PRO A 1 180 ? 18.844 4.188 4.594 1 71.12 180 PRO A O 1
ATOM 1495 N N . THR A 1 181 ? 16.875 5.105 3.91 1 76.94 181 THR A N 1
ATOM 1496 C CA . THR A 1 181 ? 16.141 3.852 4.082 1 76.94 181 THR A CA 1
ATOM 1497 C C . THR A 1 181 ? 16 3.125 2.746 1 76.94 181 THR A C 1
ATOM 1499 O O . THR A 1 181 ? 16.469 3.613 1.714 1 76.94 181 THR A O 1
ATOM 1502 N N . LYS A 1 182 ? 15.516 1.876 2.764 1 77.94 182 LYS A N 1
ATOM 1503 C CA . LYS A 1 182 ? 15.25 1.122 1.542 1 77.94 182 LYS A CA 1
ATOM 1504 C C . LYS A 1 182 ? 14.109 1.748 0.746 1 77.94 182 LYS A C 1
ATOM 1506 O O . LYS A 1 182 ? 13.938 1.456 -0.44 1 77.94 182 LYS A O 1
ATOM 1511 N N . MET A 1 183 ? 13.5 2.723 1.31 1 86.88 183 MET A N 1
ATOM 1512 C CA . MET A 1 183 ? 12.383 3.383 0.639 1 86.88 183 MET A CA 1
ATOM 1513 C C . MET A 1 183 ? 12.867 4.59 -0.157 1 86.88 183 MET A C 1
ATOM 1515 O O . MET A 1 183 ? 13.852 5.234 0.218 1 86.88 183 MET A O 1
ATOM 1519 N N . VAL A 1 184 ? 12.172 4.859 -1.208 1 87.81 184 VAL A N 1
ATOM 1520 C CA . VAL A 1 184 ? 12.367 6.137 -1.886 1 87.81 184 VAL A CA 1
ATOM 1521 C C . VAL A 1 184 ? 11.969 7.281 -0.96 1 87.81 184 VAL A C 1
ATOM 1523 O O . VAL A 1 184 ? 10.906 7.234 -0.328 1 87.81 184 VAL A O 1
ATOM 1526 N N . ARG A 1 185 ? 12.82 8.195 -0.871 1 90.88 185 ARG A N 1
ATOM 1527 C CA . ARG A 1 185 ? 12.539 9.336 -0.009 1 90.88 185 ARG A CA 1
ATOM 1528 C C . ARG A 1 185 ? 11.609 10.328 -0.702 1 90.88 185 ARG A C 1
ATOM 1530 O O . ARG A 1 185 ? 11.938 10.852 -1.77 1 90.88 185 ARG A O 1
ATOM 1537 N N . GLY A 1 186 ? 10.438 10.555 -0.105 1 92.75 186 GLY A N 1
ATOM 1538 C CA . GLY A 1 186 ? 9.555 11.602 -0.595 1 92.75 186 GLY A CA 1
ATOM 1539 C C . GLY A 1 186 ? 9.93 12.984 -0.103 1 92.75 186 GLY A C 1
ATOM 1540 O O . GLY A 1 186 ? 10.906 13.141 0.635 1 92.75 186 GLY A O 1
ATOM 1541 N N . THR A 1 187 ? 9.156 13.984 -0.599 1 94.75 187 THR A N 1
ATOM 1542 C CA . THR A 1 187 ? 9.414 15.352 -0.167 1 94.75 187 THR A CA 1
ATOM 1543 C C . THR A 1 187 ? 8.109 16.078 0.136 1 94.75 187 THR A C 1
ATOM 1545 O O . THR A 1 187 ? 7.066 15.766 -0.441 1 94.75 187 THR A O 1
ATOM 1548 N N . ILE A 1 188 ? 8.188 16.938 1.125 1 96.75 188 ILE A N 1
ATOM 1549 C CA . ILE A 1 188 ? 7.129 17.906 1.406 1 96.75 188 ILE A CA 1
ATOM 1550 C C . ILE A 1 188 ? 7.496 19.266 0.83 1 96.75 188 ILE A C 1
ATOM 1552 O O . ILE A 1 188 ? 8.555 19.812 1.144 1 96.75 188 ILE A O 1
ATOM 1556 N N . ASN A 1 189 ? 6.57 19.781 0.042 1 96.94 189 ASN A N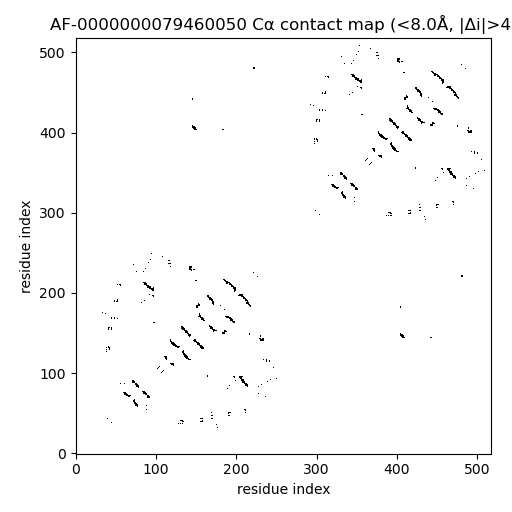 1
ATOM 1557 C CA . ASN A 1 189 ? 6.848 21.062 -0.592 1 96.94 189 ASN A CA 1
ATOM 1558 C C . ASN A 1 189 ? 6.578 22.234 0.357 1 96.94 189 ASN A C 1
ATOM 1560 O O . ASN A 1 189 ? 5.629 22.188 1.145 1 96.94 189 ASN A O 1
ATOM 1564 N N . LYS A 1 190 ? 7.43 23.266 0.148 1 96.31 190 LYS A N 1
ATOM 1565 C CA . LYS A 1 190 ? 7.188 24.5 0.882 1 96.31 190 LYS A CA 1
ATOM 1566 C C . LYS A 1 190 ? 5.789 25.047 0.604 1 96.31 190 LYS A C 1
ATOM 1568 O O . LYS A 1 190 ? 5.32 25 -0.535 1 96.31 190 LYS A O 1
ATOM 1573 N N . GLY A 1 191 ? 5.219 25.516 1.636 1 97.56 191 GLY A N 1
ATOM 1574 C CA . GLY A 1 191 ? 3.842 25.984 1.541 1 97.56 191 GLY A CA 1
ATOM 1575 C C . GLY A 1 191 ? 2.85 25.031 2.195 1 97.56 191 GLY A C 1
ATOM 1576 O O . GLY A 1 191 ? 1.658 25.344 2.279 1 97.56 191 GLY A O 1
ATOM 1577 N N . SER A 1 192 ? 3.377 23.922 2.699 1 98.38 192 SER A N 1
ATOM 1578 C CA . SER A 1 192 ? 2.576 22.984 3.471 1 98.38 192 SER A CA 1
ATOM 1579 C C . SER A 1 192 ? 2.553 23.359 4.949 1 98.38 192 SER A C 1
ATOM 1581 O O . SER A 1 192 ? 3.562 23.797 5.496 1 98.38 192 SER A O 1
ATOM 1583 N N . GLY A 1 193 ? 1.4 23.203 5.516 1 97.5 193 GLY A N 1
ATOM 1584 C CA . GLY A 1 193 ? 1.272 23.547 6.926 1 97.5 193 GLY A CA 1
ATOM 1585 C C . GLY A 1 193 ? -0.143 23.391 7.449 1 97.5 193 GLY A C 1
ATOM 1586 O O . GLY A 1 193 ? -1.04 22.969 6.719 1 97.5 193 GLY A O 1
ATOM 1587 N N . LEU A 1 194 ? -0.241 23.641 8.711 1 97.12 194 LEU A N 1
ATOM 1588 C CA . LEU A 1 194 ? -1.521 23.594 9.406 1 97.12 194 LEU A CA 1
ATOM 1589 C C . LEU A 1 194 ? -1.695 24.844 10.289 1 97.12 194 LEU A C 1
ATOM 1591 O O . LEU A 1 194 ? -0.741 25.297 10.922 1 97.12 194 LEU A O 1
ATOM 1595 N N . MET A 1 195 ? -2.926 25.359 10.281 1 97.5 195 MET A N 1
ATOM 1596 C CA . MET A 1 195 ? -3.281 26.5 11.133 1 97.5 195 MET A CA 1
ATOM 1597 C C . MET A 1 195 ? -4.562 26.219 11.906 1 97.5 195 MET A C 1
ATOM 1599 O O . MET A 1 195 ? -5.547 25.75 11.336 1 97.5 195 MET A O 1
ATOM 1603 N N . LEU A 1 196 ? -4.492 26.469 13.18 1 96.75 196 LEU A N 1
ATOM 1604 C CA . LEU A 1 196 ? -5.648 26.344 14.055 1 96.75 196 LEU A CA 1
ATOM 1605 C C . LEU A 1 196 ? -6.09 27.719 14.555 1 96.75 196 LEU A C 1
ATOM 1607 O O . LEU A 1 196 ? -5.25 28.578 14.867 1 96.75 196 LEU A O 1
ATOM 1611 N N . HIS A 1 197 ? -7.359 27.938 14.625 1 96.25 197 HIS A N 1
ATOM 1612 C CA . HIS A 1 197 ? -7.938 29.094 15.297 1 96.25 197 HIS A CA 1
ATOM 1613 C C . HIS A 1 197 ? -9.391 28.844 15.688 1 96.25 197 HIS A C 1
ATOM 1615 O O . HIS A 1 197 ? -10.023 27.906 15.18 1 96.25 197 HIS A O 1
ATOM 1621 N N . PRO A 1 198 ? -9.859 29.609 16.656 1 96 198 PRO A N 1
ATOM 1622 C CA . PRO A 1 198 ? -11.25 29.406 17.047 1 96 198 PRO A CA 1
ATOM 1623 C C . PRO A 1 198 ? -12.211 29.5 15.859 1 96 198 PRO A C 1
ATOM 1625 O O . PRO A 1 198 ? -12.023 30.344 14.977 1 96 198 PRO A O 1
ATOM 1628 N N . ASN A 1 199 ? -13.156 28.609 15.875 1 93.62 199 ASN A N 1
ATOM 1629 C CA . ASN A 1 199 ? -14.203 28.703 14.867 1 93.62 199 ASN A CA 1
ATOM 1630 C C . ASN A 1 199 ? -15.023 29.969 15.023 1 93.62 199 ASN A C 1
ATOM 1632 O O . ASN A 1 199 ? -15.562 30.25 16.094 1 93.62 199 ASN A O 1
ATOM 1636 N N . PRO A 1 200 ? -15.156 30.672 13.992 1 89.12 200 PRO A N 1
ATOM 1637 C CA . PRO A 1 200 ? -15.883 31.938 14.109 1 89.12 200 PRO A CA 1
ATOM 1638 C C . PRO A 1 200 ? -17.328 31.75 14.547 1 89.12 200 PRO A C 1
ATOM 1640 O O . PRO A 1 200 ? -17.891 32.625 15.211 1 89.12 200 PRO A O 1
ATOM 1643 N N . ASP A 1 201 ? -17.938 30.688 14.156 1 86.75 201 ASP A N 1
ATOM 1644 C CA . ASP A 1 201 ? -19.328 30.438 14.492 1 86.75 201 ASP A CA 1
ATOM 1645 C C . ASP A 1 201 ? -19.484 30.031 15.953 1 86.75 201 ASP A C 1
ATOM 1647 O O . ASP A 1 201 ? -20.531 30.234 16.562 1 86.75 201 ASP A O 1
ATOM 1651 N N . ASN A 1 202 ? -18.562 29.359 16.516 1 85.56 202 ASN A N 1
ATOM 1652 C CA . ASN A 1 202 ? -18.531 28.891 17.906 1 85.56 202 ASN A CA 1
ATOM 1653 C C . ASN A 1 202 ? -17.125 29 18.5 1 85.56 202 ASN A C 1
ATOM 1655 O O . ASN A 1 202 ? -16.484 28 18.797 1 85.56 202 ASN A O 1
ATOM 1659 N N . ARG A 1 203 ? -16.781 30.203 18.828 1 84.75 203 ARG A N 1
ATOM 1660 C CA . ARG A 1 203 ? -15.398 30.562 19.094 1 84.75 203 ARG A CA 1
ATOM 1661 C C . ARG A 1 203 ? -14.898 29.906 20.391 1 84.75 203 ARG A C 1
ATOM 1663 O O . ARG A 1 203 ? -13.703 29.641 20.531 1 84.75 203 ARG A O 1
ATOM 1670 N N . THR A 1 204 ? -15.773 29.609 21.234 1 84.31 204 THR A N 1
ATOM 1671 C CA . THR A 1 204 ? -15.32 29.141 22.547 1 84.31 204 THR A CA 1
ATOM 1672 C C . THR A 1 204 ? -15.359 27.625 22.625 1 84.31 204 THR A C 1
ATOM 1674 O O . THR A 1 204 ? -14.758 27.031 23.516 1 84.31 204 THR A O 1
ATOM 1677 N N . THR A 1 205 ? -15.945 27 21.625 1 88.19 205 THR A N 1
ATOM 1678 C CA . THR A 1 205 ? -16.156 25.562 21.828 1 88.19 205 THR A CA 1
ATOM 1679 C C . THR A 1 205 ? -15.609 24.766 20.641 1 88.19 205 THR A C 1
ATOM 1681 O O . THR A 1 205 ? -15.461 23.547 20.734 1 88.19 205 THR A O 1
ATOM 1684 N N . ARG A 1 206 ? -15.336 25.547 19.656 1 94.19 206 ARG A N 1
ATOM 1685 C CA . ARG A 1 206 ? -14.914 24.797 18.469 1 94.19 206 ARG A CA 1
ATOM 1686 C C . ARG A 1 206 ? -13.656 25.406 17.859 1 94.19 206 ARG A C 1
ATOM 1688 O O . ARG A 1 206 ? -13.398 26.609 18.031 1 94.19 206 ARG A O 1
ATOM 1695 N N . THR A 1 207 ? -12.883 24.625 17.203 1 96.12 207 THR A N 1
ATOM 1696 C CA . THR A 1 207 ? -11.656 25.016 16.516 1 96.12 207 THR A CA 1
ATOM 1697 C C . THR A 1 207 ? -11.758 24.703 15.023 1 96.12 207 THR A C 1
ATOM 1699 O O . THR A 1 207 ? -12.273 23.672 14.625 1 96.12 207 THR A O 1
ATOM 1702 N N . LEU A 1 208 ? -11.336 25.688 14.219 1 97.06 208 LEU A N 1
ATOM 1703 C CA . LEU A 1 208 ? -11.234 25.484 12.781 1 97.06 208 LEU A CA 1
ATOM 1704 C C . LEU A 1 208 ? -9.789 25.203 12.375 1 97.06 208 LEU A C 1
ATOM 1706 O O . LEU A 1 208 ? -8.875 25.938 12.781 1 97.06 208 LEU A O 1
ATOM 1710 N N . MET A 1 209 ? -9.617 24.109 11.648 1 97.19 209 MET A N 1
ATOM 1711 C CA . MET A 1 209 ? -8.297 23.75 11.125 1 97.19 209 MET A CA 1
ATOM 1712 C C . MET A 1 209 ? -8.219 24 9.625 1 97.19 209 MET A C 1
ATOM 1714 O O . MET A 1 209 ? -9.117 23.609 8.875 1 97.19 209 MET A O 1
ATOM 1718 N N . HIS A 1 210 ? -7.195 24.734 9.211 1 98.38 210 HIS A N 1
ATOM 1719 C CA . HIS A 1 210 ? -6.785 24.859 7.812 1 98.38 210 HIS A CA 1
ATOM 1720 C C . HIS A 1 210 ? -5.492 24.109 7.547 1 98.38 210 HIS A C 1
ATOM 1722 O O . HIS A 1 210 ? -4.449 24.422 8.117 1 98.38 210 HIS A O 1
ATOM 1728 N N . TRP A 1 211 ? -5.594 23.109 6.73 1 98.5 211 TRP A N 1
ATOM 1729 C CA . TRP A 1 211 ? -4.449 22.25 6.449 1 98.5 211 TRP A CA 1
ATOM 1730 C C . TRP A 1 211 ? -4.117 22.25 4.961 1 98.5 211 TRP A C 1
ATOM 1732 O O . TRP A 1 211 ? -4.945 21.859 4.137 1 98.5 211 TRP A O 1
ATOM 1742 N N . VAL A 1 212 ? -2.898 22.75 4.672 1 98.81 212 VAL A N 1
ATOM 1743 C CA . VAL A 1 212 ? -2.373 22.688 3.312 1 98.81 212 VAL A CA 1
ATOM 1744 C C . VAL A 1 212 ? -1.256 21.656 3.236 1 98.81 212 VAL A C 1
ATOM 1746 O O . VAL A 1 212 ? -0.275 21.734 3.979 1 98.81 212 VAL A O 1
ATOM 1749 N N . SER A 1 213 ? -1.465 20.703 2.352 1 97.94 213 SER A N 1
ATOM 1750 C CA . SER A 1 213 ? -0.48 19.625 2.24 1 97.94 213 SER A CA 1
ATOM 1751 C C . SER A 1 213 ? -0.036 19.438 0.793 1 97.94 213 SER A C 1
ATOM 1753 O O . SER A 1 213 ? -0.855 19.484 -0.126 1 97.94 213 SER A O 1
ATOM 1755 N N . SER A 1 214 ? 1.249 19.312 0.589 1 97.25 214 SER A N 1
ATOM 1756 C CA . SER A 1 214 ? 1.85 18.938 -0.686 1 97.25 214 SER A CA 1
ATOM 1757 C C . SER A 1 214 ? 3.076 18.062 -0.479 1 97.25 214 SER A C 1
ATOM 1759 O O . SER A 1 214 ? 4.066 18.484 0.109 1 97.25 214 SER A O 1
ATOM 1761 N N . SER A 1 215 ? 2.945 16.859 -0.87 1 94.38 215 SER A N 1
ATOM 1762 C CA . SER A 1 215 ? 4.055 15.914 -0.763 1 94.38 215 SER A CA 1
ATOM 1763 C C . SER A 1 215 ? 4.312 15.211 -2.09 1 94.38 215 SER 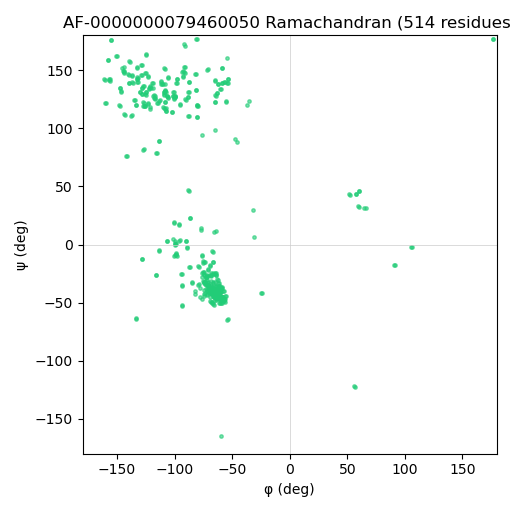A C 1
ATOM 1765 O O . SER A 1 215 ? 3.375 14.758 -2.75 1 94.38 215 SER A O 1
ATOM 1767 N N . ASP A 1 216 ? 5.523 15.227 -2.488 1 92.06 216 ASP A N 1
ATOM 1768 C CA . ASP A 1 216 ? 5.957 14.461 -3.656 1 92.06 216 ASP A CA 1
ATOM 1769 C C . ASP A 1 216 ? 6.367 13.047 -3.264 1 92.06 216 ASP A C 1
ATOM 1771 O O . ASP A 1 216 ? 7.406 12.844 -2.633 1 92.06 216 ASP A O 1
ATOM 1775 N N . MET A 1 217 ? 5.547 12.164 -3.688 1 89.25 217 MET A N 1
ATOM 1776 C CA . MET A 1 217 ? 5.82 10.766 -3.357 1 89.25 217 MET A CA 1
ATOM 1777 C C . MET A 1 217 ? 6.699 10.117 -4.422 1 89.25 217 MET A C 1
ATOM 1779 O O . MET A 1 217 ? 7.078 8.953 -4.293 1 89.25 217 MET A O 1
ATOM 1783 N N . LYS A 1 218 ? 7.023 10.812 -5.422 1 87.31 218 LYS A N 1
ATOM 1784 C CA . LYS A 1 218 ? 7.984 10.438 -6.453 1 87.31 218 LYS A CA 1
ATOM 1785 C C . LYS A 1 218 ? 7.559 9.156 -7.164 1 87.31 218 LYS A C 1
ATOM 1787 O O . LYS A 1 218 ? 8.359 8.234 -7.32 1 87.31 218 LYS A O 1
ATOM 1792 N N . ILE A 1 219 ? 6.336 9.102 -7.508 1 81.81 219 ILE A N 1
ATOM 1793 C CA . ILE A 1 219 ? 5.832 8.008 -8.328 1 81.81 219 ILE A CA 1
ATOM 1794 C C . ILE A 1 219 ? 5.41 8.539 -9.695 1 81.81 219 ILE A C 1
ATOM 1796 O O . ILE A 1 219 ? 4.25 8.906 -9.898 1 81.81 219 ILE A O 1
ATOM 1800 N N . PRO A 1 220 ? 6.312 8.555 -10.57 1 71.94 220 PRO A N 1
ATOM 1801 C CA . PRO A 1 220 ? 6.051 9.281 -11.812 1 71.94 220 PRO A CA 1
ATOM 1802 C C . PRO A 1 220 ? 4.996 8.602 -12.688 1 71.94 220 PRO A C 1
ATOM 1804 O O . PRO A 1 220 ? 4.355 9.25 -13.516 1 71.94 220 PRO A O 1
ATOM 1807 N N . LEU A 1 221 ? 4.688 7.43 -12.508 1 76 221 LEU A N 1
ATOM 1808 C CA . LEU A 1 221 ? 3.865 6.762 -13.508 1 76 221 LEU A CA 1
ATOM 1809 C C . LEU A 1 221 ? 2.4 6.734 -13.078 1 76 221 LEU A C 1
ATOM 1811 O O . LEU A 1 221 ? 1.529 6.344 -13.859 1 76 221 LEU A O 1
ATOM 1815 N N . LEU A 1 222 ? 2.146 7.285 -11.953 1 82.06 222 LEU A N 1
ATOM 1816 C CA . LEU A 1 222 ? 0.753 7.305 -11.523 1 82.06 222 LEU A CA 1
ATOM 1817 C C . LEU A 1 222 ? 0.04 8.547 -12.047 1 82.06 222 LEU A C 1
ATOM 1819 O O . LEU A 1 222 ? 0.549 9.664 -11.914 1 82.06 222 LEU A O 1
ATOM 1823 N N . PRO A 1 223 ? -1.108 8.328 -12.719 1 84.75 223 PRO A N 1
ATOM 1824 C CA . PRO A 1 223 ? -1.887 9.5 -13.141 1 84.75 223 PRO A CA 1
ATOM 1825 C C . PRO A 1 223 ? -2.197 10.453 -11.992 1 84.75 223 PRO A C 1
ATOM 1827 O O . PRO A 1 223 ? -2.482 10.008 -10.875 1 84.75 223 PRO A O 1
ATOM 1830 N N . LYS A 1 224 ? -2.156 11.672 -12.297 1 81.81 224 LYS A N 1
ATOM 1831 C CA . LYS A 1 224 ? -2.338 12.719 -11.289 1 81.81 224 LYS A CA 1
ATOM 1832 C C . LYS A 1 224 ? -3.699 12.594 -10.609 1 81.81 224 LYS A C 1
ATOM 1834 O O . LYS A 1 224 ? -3.828 12.867 -9.414 1 81.81 224 LYS A O 1
ATOM 1839 N N . GLY A 1 225 ? -4.676 12.234 -11.391 1 84.44 225 GLY A N 1
ATOM 1840 C CA . GLY A 1 225 ? -6 12.062 -10.812 1 84.44 225 GLY A CA 1
ATOM 1841 C C . GLY A 1 225 ? -6.043 11.031 -9.703 1 84.44 225 GLY A C 1
ATOM 1842 O O . GLY A 1 225 ? -6.746 11.219 -8.703 1 84.44 225 GLY A O 1
ATOM 1843 N N . ILE A 1 226 ? -5.297 10 -9.867 1 86.25 226 ILE A N 1
ATOM 1844 C CA . ILE A 1 226 ? -5.234 8.961 -8.844 1 86.25 226 ILE A CA 1
ATOM 1845 C C . ILE A 1 226 ? -4.492 9.484 -7.621 1 86.25 226 ILE A C 1
ATOM 1847 O O . ILE A 1 226 ? -4.91 9.25 -6.484 1 86.25 226 ILE A O 1
ATOM 1851 N N . LEU A 1 227 ? -3.445 10.234 -7.906 1 88.75 227 LEU A N 1
ATOM 1852 C CA . LEU A 1 227 ? -2.658 10.789 -6.809 1 88.75 227 LEU A CA 1
ATOM 1853 C C . LEU A 1 227 ? -3.496 11.742 -5.965 1 88.75 227 LEU A C 1
ATOM 1855 O O . LEU A 1 227 ? -3.461 11.688 -4.734 1 88.75 227 LEU A O 1
ATOM 1859 N N . VAL A 1 228 ? -4.219 12.586 -6.633 1 91.94 228 VAL A N 1
ATOM 1860 C CA . VAL A 1 228 ? -5.043 13.555 -5.93 1 91.94 228 VAL A CA 1
ATOM 1861 C C . VAL A 1 228 ? -6.094 12.836 -5.09 1 91.94 228 VAL A C 1
ATOM 1863 O O . VAL A 1 228 ? -6.375 13.242 -3.959 1 91.94 228 VAL A O 1
ATOM 1866 N N . ARG A 1 229 ? -6.637 11.789 -5.637 1 90.75 229 ARG A N 1
ATOM 1867 C CA . ARG A 1 229 ? -7.625 11.031 -4.879 1 90.75 229 ARG A CA 1
ATOM 1868 C C . ARG A 1 229 ? -6.984 10.352 -3.67 1 90.75 229 ARG A C 1
ATOM 1870 O O . ARG A 1 229 ? -7.566 10.344 -2.582 1 90.75 229 ARG A O 1
ATOM 1877 N N . LEU A 1 230 ? -5.848 9.773 -3.891 1 92.38 230 LEU A N 1
ATOM 1878 C CA . LEU A 1 230 ? -5.125 9.164 -2.781 1 92.38 230 LEU A CA 1
ATOM 1879 C C . LEU A 1 230 ? -4.875 10.18 -1.672 1 92.38 230 LEU A C 1
ATOM 1881 O O . LEU A 1 230 ? -5.125 9.898 -0.498 1 92.38 230 LEU A O 1
ATOM 1885 N N . TYR A 1 231 ? -4.48 11.305 -2.045 1 95.19 231 TYR A N 1
ATOM 1886 C CA . TYR A 1 231 ? -4.184 12.359 -1.08 1 95.19 231 TYR A CA 1
ATOM 1887 C C . TYR A 1 231 ? -5.445 12.805 -0.353 1 95.19 231 TYR A C 1
ATOM 1889 O O . TYR A 1 231 ? -5.441 12.969 0.869 1 95.19 231 TYR A O 1
ATOM 1897 N N . THR A 1 232 ? -6.445 12.977 -1.14 1 97.06 232 THR A N 1
ATOM 1898 C CA . THR A 1 232 ? -7.719 13.445 -0.604 1 97.06 232 THR A CA 1
ATOM 1899 C C . THR A 1 232 ? -8.227 12.5 0.487 1 97.06 232 THR A C 1
ATOM 1901 O O . THR A 1 232 ? -8.555 12.945 1.59 1 97.06 232 THR A O 1
ATOM 1904 N N . MET A 1 233 ? -8.18 11.281 0.203 1 95.69 233 MET A N 1
ATOM 1905 C CA . MET A 1 233 ? -8.719 10.312 1.153 1 95.69 233 MET A CA 1
ATOM 1906 C C . MET A 1 233 ? -7.773 10.133 2.34 1 95.69 233 MET A C 1
ATOM 1908 O O . MET A 1 233 ? -8.219 9.898 3.463 1 95.69 233 MET A O 1
ATOM 1912 N N . THR A 1 234 ? -6.531 10.281 2.098 1 96.12 234 THR A N 1
ATOM 1913 C CA . THR A 1 234 ? -5.559 10.227 3.184 1 96.12 234 THR A CA 1
ATOM 1914 C C . THR A 1 234 ? -5.766 11.383 4.152 1 96.12 234 THR A C 1
ATOM 1916 O O . THR A 1 234 ? -5.734 11.195 5.371 1 96.12 234 THR A O 1
ATOM 1919 N N . CYS A 1 235 ? -5.945 12.562 3.625 1 97.12 235 CYS A N 1
ATOM 1920 C CA . CYS A 1 235 ? -6.188 13.727 4.469 1 97.12 235 CYS A CA 1
ATOM 1921 C C . CYS A 1 235 ? -7.438 13.531 5.316 1 97.12 235 CYS A C 1
ATOM 1923 O O . CYS A 1 235 ? -7.434 13.828 6.512 1 97.12 235 CYS A O 1
ATOM 1925 N N . A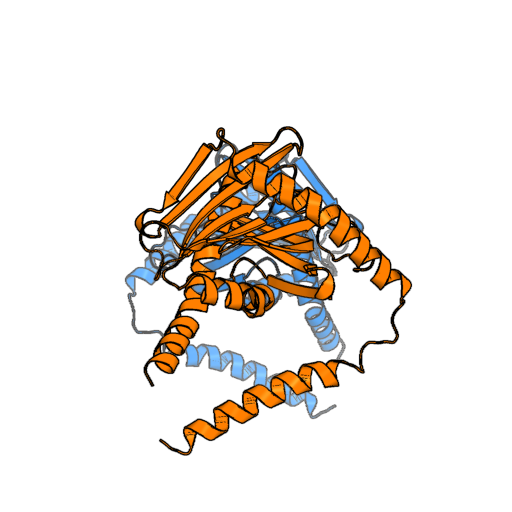RG A 1 236 ? -8.445 13.047 4.668 1 97.94 236 ARG A N 1
ATOM 1926 C CA . ARG A 1 236 ? -9.672 12.766 5.406 1 97.94 236 ARG A CA 1
ATOM 1927 C C . ARG A 1 236 ? -9.406 11.805 6.559 1 97.94 236 ARG A C 1
ATOM 1929 O O . ARG A 1 236 ? -9.836 12.047 7.691 1 97.94 236 ARG A O 1
ATOM 1936 N N . GLN A 1 237 ? -8.734 10.766 6.23 1 96.81 237 GLN A N 1
ATOM 1937 C CA . GLN A 1 237 ? -8.492 9.742 7.238 1 96.81 237 GLN A CA 1
ATOM 1938 C C . GLN A 1 237 ? -7.652 10.289 8.391 1 96.81 237 GLN A C 1
ATOM 1940 O O . GLN A 1 237 ? -7.879 9.938 9.547 1 96.81 237 GLN A O 1
ATOM 1945 N N . TYR A 1 238 ? -6.727 11.062 8.047 1 96.38 2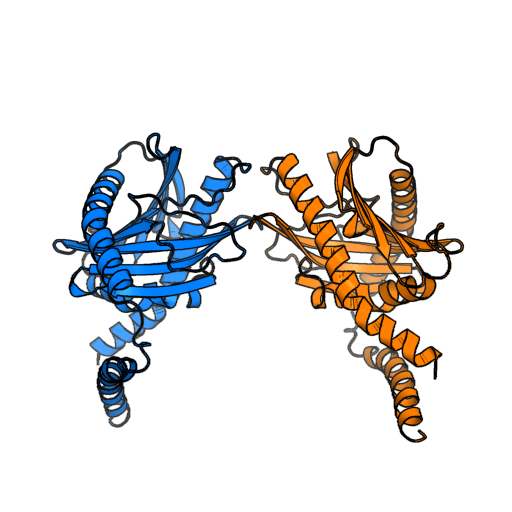38 TYR A N 1
ATOM 1946 C CA . TYR A 1 238 ? -5.891 11.672 9.078 1 96.38 238 TYR A CA 1
ATOM 1947 C C . TYR A 1 238 ? -6.738 12.461 10.07 1 96.38 238 TYR A C 1
ATOM 1949 O O . TYR A 1 238 ? -6.539 12.352 11.281 1 96.38 238 TYR A O 1
ATOM 1957 N N . ILE A 1 239 ? -7.648 13.281 9.594 1 96.81 239 ILE A N 1
ATOM 1958 C CA . ILE A 1 239 ? -8.5 14.102 10.438 1 96.81 239 ILE A CA 1
ATOM 1959 C C . ILE A 1 239 ? -9.375 13.211 11.312 1 96.81 239 ILE A C 1
ATOM 1961 O O . ILE A 1 239 ? -9.516 13.453 12.516 1 96.81 239 ILE A O 1
ATOM 1965 N N . LEU A 1 240 ? -9.906 12.172 10.719 1 96.75 240 LEU A N 1
ATOM 1966 C CA . LEU A 1 240 ? -10.773 11.266 11.469 1 96.75 240 LEU A CA 1
ATOM 1967 C C . LEU A 1 240 ? -10 10.562 12.57 1 96.75 240 LEU A C 1
ATOM 1969 O O . LEU A 1 240 ? -10.492 10.438 13.695 1 96.75 240 LEU A O 1
ATOM 1973 N N . ASP A 1 241 ? -8.812 10.148 12.234 1 96.44 241 ASP A N 1
ATOM 1974 C CA . ASP A 1 241 ? -7.961 9.508 13.234 1 96.44 241 ASP A CA 1
ATOM 1975 C C . ASP A 1 241 ? -7.633 10.461 14.375 1 96.44 241 ASP A C 1
ATOM 1977 O O . ASP A 1 241 ? -7.656 10.07 15.547 1 96.44 241 ASP A O 1
ATOM 1981 N N . LEU A 1 242 ? -7.312 11.633 14.016 1 95.38 242 LEU A N 1
ATOM 1982 C CA . LEU A 1 242 ? -6.953 12.633 15.023 1 95.38 242 LEU A CA 1
ATOM 1983 C C . LEU A 1 242 ? -8.125 12.914 15.953 1 95.38 242 LEU A C 1
ATOM 1985 O O . LEU A 1 242 ? -7.949 12.984 17.172 1 95.38 242 LEU A O 1
ATOM 1989 N N . ARG A 1 243 ? -9.273 13.062 15.406 1 95.06 243 ARG A N 1
ATOM 1990 C CA . ARG A 1 243 ? -10.469 13.289 16.219 1 95.06 243 ARG A CA 1
ATOM 1991 C C . ARG A 1 243 ? -10.695 12.148 17.188 1 95.06 243 ARG A C 1
ATOM 1993 O O . ARG A 1 243 ? -10.969 12.375 18.375 1 95.06 243 ARG A O 1
ATOM 2000 N N . HIS A 1 244 ? -10.555 11.055 16.641 1 94.69 244 HIS A N 1
ATOM 2001 C CA . HIS A 1 244 ? -10.758 9.875 17.484 1 94.69 244 HIS A CA 1
ATOM 2002 C C . HIS A 1 244 ? -9.75 9.828 18.625 1 94.69 244 HIS A C 1
ATOM 2004 O O . HIS A 1 244 ? -10.109 9.523 19.766 1 94.69 244 HIS A O 1
ATOM 2010 N N . TYR A 1 245 ? -8.594 10.133 18.312 1 94.5 245 TYR A N 1
ATOM 2011 C CA . TYR A 1 245 ? -7.508 10.062 19.281 1 94.5 245 TYR A CA 1
ATOM 2012 C C . TYR A 1 245 ? -7.656 11.141 20.344 1 94.5 245 TYR A C 1
ATOM 2014 O O . TYR A 1 245 ? -7.363 10.906 21.516 1 94.5 245 TYR A O 1
ATOM 2022 N N . THR A 1 246 ? -8.086 12.312 19.969 1 93.25 246 THR A N 1
ATOM 2023 C CA . THR A 1 246 ? -8.102 13.445 20.875 1 93.25 246 THR A CA 1
ATOM 2024 C C . THR A 1 246 ? -9.398 13.477 21.688 1 93.25 246 THR A C 1
ATOM 2026 O O . THR A 1 246 ? -9.453 14.086 22.766 1 93.25 246 THR A O 1
ATOM 2029 N N . GLU A 1 247 ? -10.328 12.797 21.188 1 90.81 247 GLU A N 1
ATOM 2030 C CA . GLU A 1 247 ? -11.648 12.867 21.812 1 90.81 247 GLU A CA 1
ATOM 2031 C C . GLU A 1 247 ? -11.602 12.414 23.266 1 90.81 247 GLU A C 1
ATOM 2033 O O . GLU A 1 247 ? -12.156 13.078 24.141 1 90.81 247 GLU A O 1
ATOM 2038 N N . SER A 1 248 ? -11.031 11.281 23.5 1 86.25 248 SER A N 1
ATOM 2039 C CA . SER A 1 248 ? -10.984 10.781 24.875 1 86.25 248 SER A CA 1
ATOM 2040 C C . SER A 1 248 ? -10.219 11.734 25.781 1 86.25 248 SER A C 1
ATOM 2042 O O . SER A 1 248 ? -10.625 11.977 26.922 1 86.25 248 SER A O 1
ATOM 2044 N N . ARG A 1 249 ? -9.141 12.289 25.328 1 88.5 249 ARG A N 1
ATOM 2045 C CA . ARG A 1 249 ? -8.336 13.211 26.125 1 88.5 249 ARG A CA 1
ATOM 2046 C C . ARG A 1 249 ? -9.094 14.516 26.375 1 88.5 249 ARG A C 1
ATOM 2048 O O . ARG A 1 249 ? -8.945 15.133 27.438 1 88.5 249 ARG A O 1
ATOM 2055 N N . TRP A 1 250 ? -9.812 14.867 25.406 1 91.5 250 TRP A N 1
ATOM 2056 C CA . TRP A 1 250 ? -10.617 16.078 25.562 1 91.5 250 TRP A CA 1
ATOM 2057 C C . TRP A 1 250 ? -11.664 15.891 26.656 1 91.5 250 TRP A C 1
ATOM 2059 O O . TRP A 1 250 ? -11.867 16.781 27.484 1 91.5 250 TRP A O 1
ATOM 2069 N N . ARG A 1 251 ? -12.289 14.75 26.672 1 89.12 251 ARG A N 1
ATOM 2070 C CA . ARG A 1 251 ? -13.289 14.453 27.688 1 89.12 251 ARG A CA 1
ATOM 2071 C C . ARG A 1 251 ? -12.672 14.453 29.078 1 89.12 251 ARG A C 1
ATOM 2073 O O . ARG A 1 251 ? -13.266 14.969 30.031 1 89.12 251 ARG A O 1
ATOM 2080 N N . MET A 1 252 ? -11.578 13.898 29.109 1 88.12 252 MET A N 1
ATOM 2081 C CA . MET A 1 252 ? -10.883 13.883 30.391 1 88.12 252 MET A CA 1
ATOM 2082 C C . MET A 1 252 ? -10.531 15.305 30.844 1 88.12 252 MET A C 1
ATOM 2084 O O . MET A 1 252 ? -10.633 15.625 32.031 1 88.12 252 MET A O 1
ATOM 2088 N N . HIS A 1 253 ? -10.102 16.125 29.953 1 88.56 253 HIS A N 1
ATOM 2089 C CA . HIS A 1 253 ? -9.766 17.516 30.234 1 88.56 253 HIS A CA 1
ATOM 2090 C C . HIS A 1 253 ? -10.977 18.281 30.75 1 88.56 253 HIS A C 1
ATOM 2092 O O . HIS A 1 253 ? -10.859 19.047 31.703 1 88.56 253 HIS A O 1
ATOM 2098 N N . LEU A 1 254 ? -12.125 18 30.141 1 88.94 254 LEU A N 1
ATOM 2099 C CA . LEU A 1 254 ? -13.352 18.656 30.578 1 88.94 254 LEU A CA 1
ATOM 2100 C C . LEU A 1 254 ? -13.75 18.188 31.984 1 88.94 254 LEU A C 1
ATOM 2102 O O . LEU A 1 254 ? -14.203 18.984 32.812 1 88.94 254 LEU A O 1
ATOM 2106 N N . ASP A 1 255 ? -13.602 16.906 32.156 1 88.12 255 ASP A N 1
ATOM 2107 C CA . ASP A 1 255 ? -13.938 16.344 33.469 1 88.12 255 ASP A CA 1
ATOM 2108 C C . ASP A 1 255 ? -13.047 16.922 34.562 1 88.12 255 ASP A C 1
ATOM 2110 O O . ASP A 1 255 ? -13.508 17.172 35.656 1 88.12 255 ASP A O 1
ATOM 2114 N N . ALA A 1 256 ? -11.875 17.109 34.281 1 87.25 256 ALA A N 1
ATOM 2115 C CA . ALA A 1 256 ? -10.922 17.656 35.25 1 87.25 256 ALA A CA 1
ATOM 2116 C C . ALA A 1 256 ? -11.25 19.109 35.562 1 87.25 256 ALA A C 1
ATOM 2118 O O . ALA A 1 256 ? -10.992 19.578 36.688 1 87.25 256 ALA A O 1
ATOM 2119 N N . ARG A 1 257 ? -11.836 19.828 34.75 1 83.81 257 ARG A N 1
ATOM 2120 C CA . ARG A 1 257 ? -12.195 21.234 34.938 1 83.81 257 ARG A CA 1
ATOM 2121 C C . ARG A 1 257 ? -13.461 21.344 35.812 1 83.81 257 ARG A C 1
ATOM 2123 O O . ARG A 1 257 ? -13.648 22.344 36.5 1 83.81 257 ARG A O 1
ATOM 2130 N N . ARG A 1 258 ? -14.367 20.406 35.688 1 81.56 258 ARG A N 1
ATOM 2131 C CA . ARG A 1 258 ? -15.609 20.422 36.438 1 81.56 258 ARG A CA 1
ATOM 2132 C C . ARG A 1 258 ? -15.344 20.031 37.906 1 81.56 258 ARG A C 1
ATOM 2134 O O . ARG A 1 258 ? -16.109 20.422 38.812 1 81.56 258 ARG A O 1
ATOM 2141 N N . GLY A 1 259 ? -14.375 19.312 38.188 1 63.06 259 GLY A N 1
ATOM 2142 C CA . GLY A 1 259 ? -14.078 18.969 39.562 1 63.06 259 GLY A CA 1
ATOM 2143 C C . GLY A 1 259 ? -13.141 19.953 40.219 1 63.06 259 GLY A C 1
ATOM 2144 O O . GLY A 1 259 ? -13.383 20.359 41.375 1 63.06 259 GLY A O 1
ATOM 2145 N N . MET B 1 1 ? 21.953 -41.75 19.531 1 24.52 1 MET B N 1
ATOM 2146 C CA . MET B 1 1 ? 21.531 -42.312 18.266 1 24.52 1 MET B CA 1
ATOM 2147 C C . MET B 1 1 ? 20.094 -42.844 18.359 1 24.52 1 MET B C 1
ATOM 2149 O O . MET B 1 1 ? 19.312 -42.688 17.422 1 24.52 1 MET B O 1
ATOM 2153 N N . GLN B 1 2 ? 19.812 -43.562 19.484 1 25.95 2 GLN B N 1
ATOM 2154 C CA . GLN B 1 2 ? 18.609 -44.344 19.703 1 25.95 2 GLN B CA 1
ATOM 2155 C C . GLN B 1 2 ? 17.406 -43.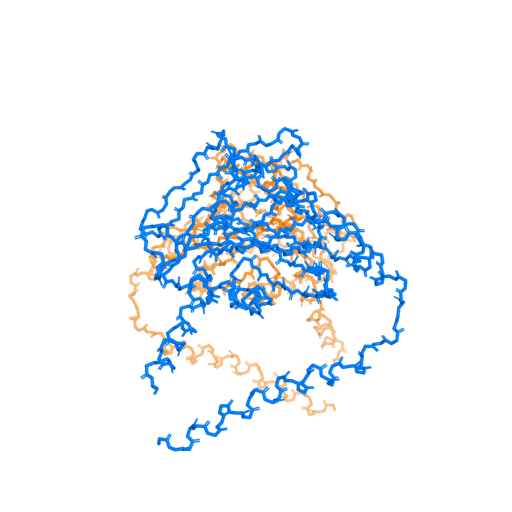438 20 1 25.95 2 GLN B C 1
ATOM 2157 O O . GLN B 1 2 ? 16.281 -43.75 19.625 1 25.95 2 GLN B O 1
ATOM 2162 N N . THR B 1 3 ? 17.641 -42.469 20.828 1 25.61 3 THR B N 1
ATOM 2163 C CA . THR B 1 3 ? 16.531 -41.719 21.422 1 25.61 3 THR B CA 1
ATOM 2164 C C . THR B 1 3 ? 15.852 -40.844 20.391 1 25.61 3 THR B C 1
ATOM 2166 O O . THR B 1 3 ? 14.688 -40.469 20.531 1 25.61 3 THR B O 1
ATOM 2169 N N . ILE B 1 4 ? 16.641 -40.375 19.453 1 25 4 ILE B N 1
ATOM 2170 C CA . ILE B 1 4 ? 16.156 -39.344 18.547 1 25 4 ILE B CA 1
ATOM 2171 C C . ILE B 1 4 ? 15.203 -39.969 17.516 1 25 4 ILE B C 1
ATOM 2173 O O . ILE B 1 4 ? 14.531 -39.25 16.781 1 25 4 ILE B O 1
ATOM 2177 N N . ILE B 1 5 ? 15.195 -41.344 17.391 1 27.11 5 ILE B N 1
ATOM 2178 C CA . ILE B 1 5 ? 14.359 -42.156 16.5 1 27.11 5 ILE B CA 1
ATOM 2179 C C . ILE B 1 5 ? 12.906 -42.062 16.953 1 27.11 5 ILE B C 1
ATOM 2181 O O . ILE B 1 5 ? 11.984 -42.094 16.125 1 27.11 5 ILE B O 1
ATOM 2185 N N . VAL B 1 6 ? 12.695 -42 18.359 1 26.12 6 VAL B N 1
ATOM 2186 C CA . VAL B 1 6 ? 11.344 -42.156 18.906 1 26.12 6 VAL B CA 1
ATOM 2187 C C . VAL B 1 6 ? 10.516 -40.938 18.578 1 26.12 6 VAL B C 1
ATOM 2189 O O . VAL B 1 6 ? 9.305 -41 18.391 1 26.12 6 VAL B O 1
ATOM 2192 N N . LEU B 1 7 ? 11.203 -39.812 18.578 1 27.55 7 LEU B N 1
ATOM 2193 C CA . LEU B 1 7 ? 10.383 -38.625 18.484 1 27.55 7 LEU B CA 1
ATOM 2194 C C . LEU B 1 7 ? 9.773 -38.5 17.094 1 27.55 7 LEU B C 1
ATOM 2196 O O . LEU B 1 7 ? 8.727 -37.875 16.922 1 27.55 7 LEU B O 1
ATOM 2200 N N . GLY B 1 8 ? 10.391 -39.156 16.109 1 28.41 8 GLY B N 1
ATOM 2201 C CA . GLY B 1 8 ? 9.906 -39.094 14.734 1 28.41 8 GLY B CA 1
ATOM 2202 C C . GLY B 1 8 ? 8.594 -39.812 14.539 1 28.41 8 GLY B C 1
ATOM 2203 O O . GLY B 1 8 ? 7.738 -39.375 13.773 1 28.41 8 GLY B O 1
ATOM 2204 N N . PHE B 1 9 ? 8.484 -41.031 15.188 1 32.16 9 PHE B N 1
ATOM 2205 C CA . PHE B 1 9 ? 7.301 -41.875 15.023 1 32.16 9 PHE B CA 1
ATOM 2206 C C . PHE B 1 9 ? 6.07 -41.188 15.625 1 32.16 9 PHE B C 1
ATOM 2208 O O . PHE B 1 9 ? 4.957 -41.375 15.133 1 32.16 9 PHE B O 1
ATOM 2215 N N . ILE B 1 10 ? 6.211 -40.5 16.766 1 30.75 10 ILE B N 1
ATOM 2216 C CA . ILE B 1 10 ? 5.059 -39.906 17.422 1 30.75 10 ILE B CA 1
ATOM 2217 C C . ILE B 1 10 ? 4.496 -38.781 16.547 1 30.75 10 ILE B C 1
ATOM 2219 O O . ILE B 1 10 ? 3.277 -38.625 16.422 1 30.75 10 ILE B O 1
ATOM 2223 N N . LEU B 1 11 ? 5.359 -38.094 15.82 1 28.45 11 LEU B N 1
ATOM 2224 C CA . LEU B 1 11 ? 4.832 -36.938 15.07 1 28.45 11 LEU B CA 1
ATOM 2225 C C . LEU B 1 11 ? 4.043 -37.406 13.859 1 28.45 11 LEU B C 1
ATOM 2227 O O . LEU B 1 11 ? 3.184 -36.688 13.352 1 28.45 11 LEU B O 1
ATOM 2231 N N . GLU B 1 12 ? 4.293 -38.625 13.32 1 32.34 12 GLU B N 1
ATOM 2232 C CA . GLU B 1 12 ? 3.469 -39.219 12.273 1 32.34 12 GLU B CA 1
ATOM 2233 C C . GLU B 1 12 ? 2.084 -39.594 12.797 1 32.34 12 GLU B C 1
ATOM 2235 O O . GLU B 1 12 ? 1.08 -39.375 12.117 1 32.34 12 GLU B O 1
ATOM 2240 N N . THR B 1 13 ? 1.927 -40.156 13.961 1 33.69 13 THR B N 1
ATOM 2241 C CA . THR B 1 13 ? 0.649 -40.594 14.523 1 33.69 13 THR B CA 1
ATOM 2242 C C . THR B 1 13 ? -0.18 -39.375 14.953 1 33.69 13 THR B C 1
ATOM 2244 O O . THR B 1 13 ? -1.41 -39.406 14.891 1 33.69 13 THR B O 1
ATOM 2247 N N . MET B 1 14 ? 0.427 -38.344 15.438 1 29.34 14 MET B N 1
ATOM 2248 C CA . MET B 1 14 ? -0.379 -37.188 15.844 1 29.34 14 MET B CA 1
ATOM 2249 C C . MET B 1 14 ? -0.948 -36.469 14.633 1 29.34 14 MET B C 1
ATOM 2251 O O . MET B 1 14 ? -2.008 -35.844 14.719 1 29.34 14 MET B O 1
ATOM 2255 N N . HIS B 1 15 ? -0.222 -36.375 13.555 1 31.92 15 HIS B N 1
ATOM 2256 C CA . HIS B 1 15 ? -0.787 -35.75 12.383 1 31.92 15 HIS B CA 1
ATOM 2257 C C . HIS B 1 15 ? -1.934 -36.562 11.797 1 31.92 15 HIS B C 1
ATOM 2259 O O . HIS B 1 15 ? -2.834 -36 11.156 1 31.92 15 HIS B O 1
ATOM 2265 N N . PHE B 1 16 ? -1.97 -37.906 11.859 1 30.95 16 PHE B N 1
ATOM 2266 C CA . PHE B 1 16 ? -3.123 -38.75 11.562 1 30.95 16 PHE B CA 1
ATOM 2267 C C . PHE B 1 16 ? -4.277 -38.438 12.508 1 30.95 16 PHE B C 1
ATOM 2269 O O . PHE B 1 16 ? -5.43 -38.344 12.078 1 30.95 16 PHE B O 1
ATOM 2276 N N . LEU B 1 17 ? -4.07 -38.281 13.805 1 30.45 17 LEU B N 1
ATOM 2277 C CA . LEU B 1 17 ? -5.125 -37.969 14.766 1 30.45 17 LEU B CA 1
ATOM 2278 C C . LEU B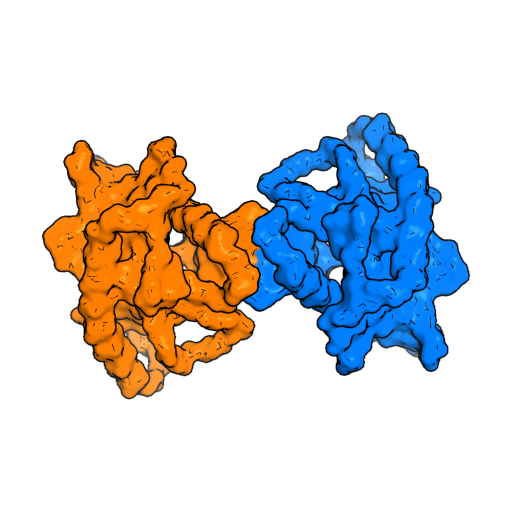 1 17 ? -5.664 -36.562 14.57 1 30.45 17 LEU B C 1
ATOM 2280 O O . LEU B 1 17 ? -6.848 -36.312 14.812 1 30.45 17 LEU B O 1
ATOM 2284 N N . GLN B 1 18 ? -4.844 -35.594 14.25 1 27.02 18 GLN B N 1
ATOM 2285 C CA . GLN B 1 18 ? -5.457 -34.281 14.07 1 27.02 18 GLN B CA 1
ATOM 2286 C C . GLN B 1 18 ? -6.387 -34.281 12.859 1 27.02 18 GLN B C 1
ATOM 2288 O O . GLN B 1 18 ? -7.312 -33.469 12.789 1 27.02 18 GLN B O 1
ATOM 2293 N N . ASP B 1 19 ? -6.266 -35.094 11.859 1 30.64 19 ASP B N 1
ATOM 2294 C CA . ASP B 1 19 ? -7.297 -35.312 10.852 1 30.64 19 ASP B CA 1
ATOM 2295 C C . ASP B 1 19 ? -8.57 -35.844 11.492 1 30.64 19 ASP B C 1
ATOM 2297 O O . ASP B 1 19 ? -9.68 -35.531 11.062 1 30.64 19 ASP B O 1
ATOM 2301 N N . ILE B 1 20 ? -8.539 -36.781 12.484 1 30.55 20 ILE B N 1
ATOM 2302 C CA . ILE B 1 20 ? -9.727 -37.312 13.141 1 30.55 20 ILE B CA 1
ATOM 2303 C C . ILE B 1 20 ? -10.383 -36.219 13.992 1 30.55 20 ILE B C 1
ATOM 2305 O O . ILE B 1 20 ? -11.609 -36.094 14.023 1 30.55 20 ILE B O 1
ATOM 2309 N N . LEU B 1 21 ? -9.602 -35.5 14.852 1 28.98 21 LEU B N 1
ATOM 2310 C CA . LEU B 1 21 ? -10.297 -34.625 15.781 1 28.98 21 LEU B CA 1
ATOM 2311 C C . LEU B 1 21 ? -10.844 -33.375 15.055 1 28.98 21 LEU B C 1
ATOM 2313 O O . LEU B 1 21 ? -11.648 -32.625 15.617 1 28.98 21 LEU B O 1
ATOM 2317 N N . LEU B 1 22 ? -10.203 -32.906 14.07 1 28.12 22 LEU B N 1
ATOM 2318 C CA . LEU B 1 22 ? -10.875 -31.797 13.375 1 28.12 22 LEU B CA 1
ATOM 2319 C C . LEU B 1 22 ? -12.156 -32.281 12.711 1 28.12 22 LEU B C 1
ATOM 2321 O O . LEU B 1 22 ? -12.789 -31.547 11.945 1 28.12 22 LEU B O 1
ATOM 2325 N N . GLU B 1 23 ? -12.656 -33.5 12.977 1 29 23 GLU B N 1
ATOM 2326 C CA . GLU B 1 23 ? -14.008 -33.969 12.68 1 29 23 GLU B CA 1
ATOM 2327 C C . GLU B 1 23 ? -15.055 -33.031 13.273 1 29 23 GLU B C 1
ATOM 2329 O O . GLU B 1 23 ? -16.062 -32.75 12.633 1 29 23 GLU B O 1
ATOM 2334 N N . ASP B 1 24 ? -15.102 -32.938 14.641 1 29.12 24 ASP B N 1
ATOM 2335 C CA . ASP B 1 24 ? -16.359 -32.594 15.305 1 29.12 24 ASP B CA 1
ATOM 2336 C C . ASP B 1 24 ? -16.672 -31.109 15.18 1 29.12 24 ASP B C 1
ATOM 2338 O O . ASP B 1 24 ? -17.812 -30.688 15.367 1 29.12 24 ASP B O 1
ATOM 2342 N N . HIS B 1 25 ? -15.703 -30.281 15.43 1 28.73 25 HIS B N 1
ATOM 2343 C CA . HIS B 1 25 ? -16.297 -28.953 15.586 1 28.73 25 HIS B CA 1
ATOM 2344 C C . HIS B 1 25 ? -16.656 -28.359 14.227 1 28.73 25 HIS B C 1
ATOM 2346 O O . HIS B 1 25 ? -16.125 -27.312 13.844 1 28.73 25 HIS B O 1
ATOM 2352 N N . LEU B 1 26 ? -16.688 -29.156 13.094 1 30.75 26 LEU B N 1
ATOM 2353 C CA . LEU B 1 26 ? -17.5 -28.781 11.938 1 30.75 26 LEU B CA 1
ATOM 2354 C C . LEU B 1 26 ? -18.891 -28.344 12.359 1 30.75 26 LEU B C 1
ATOM 2356 O O . LEU B 1 26 ? -19.625 -29.109 12.992 1 30.75 26 LEU B O 1
ATOM 2360 N N . LEU B 1 27 ? -19.109 -27.188 12.641 1 29.19 27 LEU B N 1
ATOM 2361 C CA . LEU B 1 27 ? -20.531 -26.875 12.758 1 29.19 27 LEU B CA 1
ATOM 2362 C C . LEU B 1 27 ? -21.359 -27.656 11.75 1 29.19 27 LEU B C 1
ATOM 2364 O O . LEU B 1 27 ? -20.859 -28 10.672 1 29.19 27 LEU B O 1
ATOM 2368 N N . PRO B 1 28 ? -22.406 -28.469 12.148 1 32.09 28 PRO B N 1
ATOM 2369 C CA . PRO B 1 28 ? -23.375 -29.078 11.234 1 32.09 28 PRO B CA 1
ATOM 2370 C C . PRO B 1 28 ? -23.641 -28.203 10 1 32.09 28 PRO B C 1
ATOM 2372 O O . PRO B 1 28 ? -24.516 -27.344 10.031 1 32.09 28 PRO B O 1
ATOM 2375 N N . GLY B 1 29 ? -22.844 -27.453 9.5 1 33.09 29 GLY B N 1
ATOM 2376 C CA . GLY B 1 29 ? -23.156 -26.562 8.398 1 33.09 29 GLY B CA 1
ATOM 2377 C C . GLY B 1 29 ? -23.75 -27.281 7.199 1 33.09 29 GLY B C 1
ATOM 2378 O O . GLY B 1 29 ? -23.641 -28.516 7.09 1 33.09 29 GLY B O 1
ATOM 2379 N N . ASN B 1 30 ? -24.531 -26.438 6.172 1 36.12 30 ASN B N 1
ATOM 2380 C CA . ASN B 1 30 ? -25.516 -26.797 5.16 1 36.12 30 ASN B CA 1
ATOM 2381 C C . ASN B 1 30 ? -24.922 -27.688 4.078 1 36.12 30 ASN B C 1
ATOM 2383 O O . ASN B 1 30 ? -23.969 -27.281 3.406 1 36.12 30 ASN B O 1
ATOM 2387 N N . THR B 1 31 ? -25 -28.922 3.996 1 39.75 31 THR B N 1
ATOM 2388 C CA . THR B 1 31 ? -24.781 -30 3.043 1 39.75 31 THR B CA 1
ATOM 2389 C C . THR B 1 31 ? -24.906 -29.5 1.609 1 39.75 31 THR B C 1
ATOM 2391 O O . THR B 1 31 ? -24.141 -29.906 0.73 1 39.75 31 THR B O 1
ATOM 2394 N N . SER B 1 32 ? -25.859 -28.688 1.381 1 41.56 32 SER B N 1
ATOM 2395 C CA . SER B 1 32 ? -26.156 -28.219 0.032 1 41.56 32 SER B CA 1
ATOM 2396 C C . SER B 1 32 ? -25.062 -27.281 -0.471 1 41.56 32 SER B C 1
ATOM 2398 O O . SER B 1 32 ? -24.734 -27.281 -1.66 1 41.56 32 SER B O 1
ATOM 2400 N N . VAL B 1 33 ? -24.641 -26.469 0.407 1 45.44 33 VAL B N 1
ATOM 2401 C CA . VAL B 1 33 ? -23.609 -25.516 0.015 1 45.44 33 VAL B CA 1
ATOM 2402 C C . VAL B 1 33 ? -22.328 -26.281 -0.359 1 45.44 33 VAL B C 1
ATOM 2404 O O . VAL B 1 33 ? -21.672 -25.938 -1.344 1 45.44 33 VAL B O 1
ATOM 2407 N N . THR B 1 34 ? -21.984 -27.438 0.333 1 53.34 34 THR B N 1
ATOM 2408 C CA . THR B 1 34 ? -20.766 -28.203 0.134 1 53.34 34 THR B CA 1
ATOM 2409 C C . THR B 1 34 ? -20.797 -28.922 -1.207 1 53.34 34 THR B C 1
ATOM 2411 O O . THR B 1 34 ? -19.766 -29.016 -1.89 1 53.34 34 THR B O 1
ATOM 2414 N N . LYS B 1 35 ? -21.906 -29.297 -1.521 1 54.19 35 LYS B N 1
ATOM 2415 C CA . LYS B 1 35 ? -22.016 -30.094 -2.738 1 54.19 35 LYS B CA 1
ATOM 2416 C C . LYS B 1 35 ? -21.859 -29.219 -3.984 1 54.19 35 LYS B C 1
ATOM 2418 O O . LYS B 1 35 ? -21.188 -29.609 -4.938 1 54.19 35 LYS B O 1
ATOM 2423 N N . LEU B 1 36 ? -22.391 -28.031 -4 1 56.31 36 LEU B N 1
ATOM 2424 C CA . LEU B 1 36 ? -22.391 -27.156 -5.164 1 56.31 36 LEU B CA 1
ATOM 2425 C C . LEU B 1 36 ? -20.984 -26.594 -5.426 1 56.31 36 LEU B C 1
ATOM 2427 O O . LEU B 1 36 ? -20.547 -26.547 -6.574 1 56.31 36 LEU B O 1
ATOM 2431 N N . GLY B 1 37 ? -20.234 -26.484 -4.484 1 65.25 37 GLY B N 1
ATOM 2432 C CA . GLY B 1 37 ? -18.891 -25.922 -4.66 1 65.25 37 GLY B CA 1
ATOM 2433 C C . GLY B 1 37 ? -17.922 -26.891 -5.293 1 65.25 37 GLY B C 1
ATOM 2434 O O . GLY B 1 37 ? -17.156 -26.516 -6.184 1 65.25 37 GLY B O 1
ATOM 2435 N N . ASN B 1 38 ? -18.234 -28.188 -5.035 1 73.38 38 ASN B N 1
ATOM 2436 C CA . ASN B 1 38 ? -17.297 -29.188 -5.559 1 73.38 38 ASN B CA 1
ATOM 2437 C C . ASN B 1 38 ? -17.578 -29.484 -7.031 1 73.38 38 ASN B C 1
ATOM 2439 O O . ASN B 1 38 ? -16.641 -29.656 -7.82 1 73.38 38 ASN B O 1
ATOM 2443 N N . GLU B 1 39 ? -18.828 -29.594 -7.293 1 79.06 39 GLU B N 1
ATOM 2444 C CA . GLU B 1 39 ? -19.172 -29.859 -8.688 1 79.06 39 GLU B CA 1
ATOM 2445 C C . GLU B 1 39 ? -18.719 -28.719 -9.594 1 79.06 39 GLU B C 1
ATOM 2447 O O . GLU B 1 39 ? -18.234 -28.953 -10.703 1 79.06 39 GLU B O 1
ATOM 2452 N N . GLU B 1 40 ? -18.953 -27.562 -9.133 1 82.56 40 GLU B N 1
ATOM 2453 C CA . GLU B 1 40 ? -18.469 -26.391 -9.875 1 82.56 40 GLU B CA 1
ATOM 2454 C C . GLU B 1 40 ? -16.953 -26.438 -10.062 1 82.56 40 GLU B C 1
ATOM 2456 O O . GLU B 1 40 ? -16.453 -26.188 -11.156 1 82.56 40 GLU B O 1
ATOM 2461 N N . CYS B 1 41 ? -16.234 -26.75 -9.078 1 86.81 41 CYS B N 1
ATOM 2462 C CA . CYS B 1 41 ? -14.773 -26.797 -9.125 1 86.81 41 CYS B CA 1
ATOM 2463 C C . CYS B 1 41 ? -14.289 -27.844 -10.125 1 86.81 41 CYS B C 1
ATOM 2465 O O . CYS B 1 41 ? -13.398 -27.562 -10.93 1 86.81 41 CYS B O 1
ATOM 2467 N N . LYS B 1 42 ? -14.93 -28.984 -10.094 1 85.19 42 LYS B N 1
ATOM 2468 C CA . LYS B 1 42 ? -14.492 -30.062 -10.984 1 85.19 42 LYS B CA 1
ATOM 2469 C C . LYS B 1 42 ? -14.75 -29.703 -12.445 1 85.19 42 LYS B C 1
ATOM 2471 O O . LYS B 1 42 ? -13.867 -29.844 -13.289 1 85.19 42 LYS B O 1
ATOM 2476 N N . HIS B 1 43 ? -15.953 -29.312 -12.641 1 86.5 43 HIS B N 1
ATOM 2477 C CA . HIS B 1 43 ? -16.328 -28.984 -14.016 1 86.5 43 HIS B CA 1
ATOM 2478 C C . HIS B 1 43 ? -15.516 -27.812 -14.547 1 86.5 43 HIS B C 1
ATOM 2480 O O . HIS B 1 43 ? -14.953 -27.875 -15.641 1 86.5 43 HIS B O 1
ATOM 2486 N N . GLU B 1 44 ? -15.406 -26.812 -13.797 1 91.88 44 GLU B N 1
ATOM 2487 C CA . GLU B 1 44 ? -14.68 -25.609 -14.219 1 91.88 44 GLU B CA 1
ATOM 2488 C C . GLU B 1 44 ? -13.172 -25.844 -14.195 1 91.88 44 GLU B C 1
ATOM 2490 O O . GLU B 1 44 ? -12.43 -25.219 -14.961 1 91.88 44 GLU B O 1
ATOM 2495 N N . GLY B 1 45 ? -12.758 -26.781 -13.352 1 94.31 45 GLY B N 1
ATOM 2496 C CA . GLY B 1 45 ? -11.344 -27.078 -13.211 1 94.31 45 GLY B CA 1
ATOM 2497 C C . GLY B 1 45 ? -10.727 -27.641 -14.477 1 94.31 45 GLY B C 1
ATOM 2498 O O . GLY B 1 45 ? -9.602 -27.281 -14.836 1 94.31 45 GLY B O 1
ATOM 2499 N N . GLU B 1 46 ? -11.422 -28.484 -15.156 1 93.31 46 GLU B N 1
ATOM 2500 C CA . GLU B 1 46 ? -10.93 -29.062 -16.406 1 93.31 46 GLU B CA 1
ATOM 2501 C C . GLU B 1 46 ? -10.758 -27.984 -17.469 1 93.31 46 GLU B C 1
ATOM 2503 O O . GLU B 1 46 ? -9.766 -27.984 -18.203 1 93.31 46 GLU B O 1
ATOM 2508 N N . GLY B 1 47 ? -11.734 -27.125 -17.516 1 94.25 47 GLY B N 1
ATOM 2509 C CA . GLY B 1 47 ? -11.625 -26.016 -18.438 1 94.25 47 GLY B CA 1
ATOM 2510 C C . GLY B 1 47 ? -10.484 -25.062 -18.109 1 94.25 47 GLY B C 1
ATOM 2511 O O . GLY B 1 47 ? -9.789 -24.578 -19 1 94.25 47 GLY B O 1
ATOM 2512 N N . ALA B 1 48 ? -10.312 -24.828 -16.875 1 96.81 48 ALA B N 1
ATOM 2513 C CA . ALA B 1 48 ? -9.211 -23.984 -16.406 1 96.81 48 ALA B CA 1
ATOM 2514 C C . ALA B 1 48 ? -7.859 -24.594 -16.766 1 96.81 48 ALA B C 1
ATOM 2516 O O . ALA B 1 48 ? -6.941 -23.891 -17.188 1 96.81 48 ALA B O 1
ATOM 2517 N N . LEU B 1 49 ? -7.805 -25.906 -16.578 1 97.38 49 LEU B N 1
ATOM 2518 C CA . LEU B 1 49 ? -6.578 -26.625 -16.922 1 97.38 49 LEU B CA 1
ATOM 2519 C C . LEU B 1 49 ? -6.27 -26.5 -18.406 1 97.38 49 LEU B C 1
ATOM 2521 O O . LEU B 1 49 ? -5.125 -26.25 -18.797 1 97.38 49 LEU B O 1
ATOM 2525 N N . GLU B 1 50 ? -7.246 -26.688 -19.203 1 97.31 50 GLU B N 1
ATOM 2526 C CA . GLU B 1 50 ? -7.062 -26.578 -20.656 1 97.31 50 GLU B CA 1
ATOM 2527 C C . GLU B 1 50 ? -6.555 -25.203 -21.047 1 97.31 50 GLU B C 1
ATOM 2529 O O . GLU B 1 50 ? -5.637 -25.078 -21.859 1 97.31 50 GLU B O 1
ATOM 2534 N N . LYS B 1 51 ? -7.141 -24.203 -20.5 1 97.62 51 LYS B N 1
ATOM 2535 C CA . LYS B 1 51 ? -6.715 -22.844 -20.797 1 97.62 51 LYS B CA 1
ATOM 2536 C C . LYS B 1 51 ? -5.301 -22.578 -20.297 1 97.62 51 LYS B C 1
ATOM 2538 O O . LYS B 1 51 ? -4.523 -21.875 -20.953 1 97.62 51 LYS B O 1
ATOM 2543 N N . PHE B 1 52 ? -5 -23.078 -19.203 1 98.5 52 PHE B N 1
ATOM 2544 C CA . PHE B 1 52 ? -3.656 -22.953 -18.656 1 98.5 52 PHE B CA 1
ATOM 2545 C C . PHE B 1 52 ? -2.627 -23.578 -19.578 1 98.5 52 PHE B C 1
ATOM 2547 O O . PHE B 1 52 ? -1.603 -22.969 -19.891 1 98.5 52 PHE B O 1
ATOM 2554 N N . LEU B 1 53 ? -2.91 -24.797 -19.969 1 98.31 53 LEU B N 1
ATOM 2555 C CA . LEU B 1 53 ? -2 -25.5 -20.875 1 98.31 53 LEU B CA 1
ATOM 2556 C C . LEU B 1 53 ? -1.874 -24.75 -22.188 1 98.31 53 LEU B C 1
ATOM 2558 O O . LEU B 1 53 ? -0.788 -24.672 -22.766 1 98.31 53 LEU B O 1
ATOM 2562 N N . PHE B 1 54 ? -2.924 -24.219 -22.609 1 98.06 54 PHE B N 1
ATOM 2563 C CA . PHE B 1 54 ? -2.891 -23.375 -23.797 1 98.06 54 PHE B CA 1
ATOM 2564 C C . PHE B 1 54 ? -1.959 -22.188 -23.578 1 98.06 54 PHE B C 1
ATOM 2566 O O . PHE B 1 54 ? -1.151 -21.859 -24.453 1 98.06 54 PHE B O 1
ATOM 2573 N N . ASN B 1 55 ? -2.064 -21.5 -22.469 1 98.56 55 ASN B N 1
ATOM 2574 C CA . ASN B 1 55 ? -1.242 -20.344 -22.172 1 98.56 55 ASN B CA 1
ATOM 2575 C C . ASN B 1 55 ? 0.24 -20.703 -22.125 1 98.56 55 ASN B C 1
ATOM 2577 O O . ASN B 1 55 ? 1.089 -19.891 -22.516 1 98.56 55 ASN B O 1
ATOM 2581 N N . LEU B 1 56 ? 0.533 -21.891 -21.641 1 98.06 56 LEU B N 1
ATOM 2582 C CA . LEU B 1 56 ? 1.928 -22.312 -21.547 1 98.06 56 LEU B CA 1
ATOM 2583 C C . LEU B 1 56 ? 2.549 -22.422 -22.938 1 98.06 56 LEU B C 1
ATOM 2585 O O . LEU B 1 56 ? 3.756 -22.234 -23.109 1 98.06 56 LEU B O 1
ATOM 2589 N N . GLU B 1 57 ? 1.775 -22.656 -23.938 1 97 57 GLU B N 1
ATOM 2590 C CA . GLU B 1 57 ? 2.277 -22.906 -25.297 1 97 57 GLU B CA 1
ATOM 2591 C C . GLU B 1 57 ? 2.184 -21.656 -26.156 1 97 57 GLU B C 1
ATOM 2593 O O . GLU B 1 57 ? 2.6 -21.672 -27.328 1 97 57 GLU B O 1
ATOM 2598 N N . ARG B 1 58 ? 1.698 -20.641 -25.609 1 96.88 58 ARG B N 1
ATOM 2599 C CA . ARG B 1 58 ? 1.568 -19.406 -26.359 1 96.88 58 ARG B CA 1
ATOM 2600 C C . ARG B 1 58 ? 2.926 -18.938 -26.875 1 96.88 58 ARG B C 1
ATOM 2602 O O . ARG B 1 58 ? 3.947 -19.141 -26.219 1 96.88 58 ARG B O 1
ATOM 2609 N N . LYS B 1 59 ? 2.895 -18.188 -28.047 1 96.81 59 LYS B N 1
ATOM 2610 C CA . LYS B 1 59 ? 4.133 -17.719 -28.656 1 96.81 59 LYS B CA 1
ATOM 2611 C C . LYS B 1 59 ? 4.234 -16.203 -28.609 1 96.81 59 LYS B C 1
ATOM 2613 O O . LYS B 1 59 ? 5.258 -15.625 -28.984 1 96.81 59 LYS B O 1
ATOM 2618 N N . ASP B 1 60 ? 3.223 -15.484 -28.141 1 97.94 60 ASP B N 1
ATOM 2619 C CA . ASP B 1 60 ? 3.176 -14.023 -28.188 1 97.94 60 ASP B CA 1
ATOM 2620 C C . ASP B 1 60 ? 3.537 -13.414 -26.844 1 97.94 60 ASP B C 1
ATOM 2622 O O . ASP B 1 60 ? 3.186 -12.273 -26.562 1 97.94 60 ASP B O 1
ATOM 2626 N N . TRP B 1 61 ? 4.203 -14.25 -26 1 98.31 61 TRP B N 1
ATOM 2627 C CA . TRP B 1 61 ? 4.684 -13.695 -24.734 1 98.31 61 TRP B CA 1
ATOM 2628 C C . TRP B 1 61 ? 5.695 -12.586 -24.984 1 98.31 61 TRP B C 1
ATOM 2630 O O . TRP B 1 61 ? 6.555 -12.695 -25.859 1 98.31 61 TRP B O 1
ATOM 2640 N N . VAL B 1 62 ? 5.605 -11.508 -24.234 1 97.69 62 VAL B N 1
ATOM 2641 C CA . VAL B 1 62 ? 6.551 -10.398 -24.297 1 97.69 62 VAL B CA 1
ATOM 2642 C C . VAL B 1 62 ? 7.406 -10.383 -23.031 1 97.69 62 VAL B C 1
ATOM 2644 O O . VAL B 1 62 ? 6.875 -10.406 -21.906 1 97.69 62 VAL B O 1
ATOM 2647 N N . LEU B 1 63 ? 8.703 -10.32 -23.281 1 97.88 63 LEU B N 1
ATOM 2648 C CA . LEU B 1 63 ? 9.609 -10.297 -22.125 1 97.88 63 LEU B CA 1
ATOM 2649 C C . LEU B 1 63 ? 9.414 -9.023 -21.312 1 97.88 63 LEU B C 1
ATOM 2651 O O . LEU B 1 63 ? 9.477 -7.918 -21.844 1 97.88 63 LEU B O 1
ATOM 2655 N N . GLU B 1 64 ? 9.094 -9.211 -20.016 1 97.38 64 GLU B N 1
ATOM 2656 C CA . GLU B 1 64 ? 9.008 -8.07 -19.094 1 97.38 64 GLU B CA 1
ATOM 2657 C C . GLU B 1 64 ? 10.328 -7.852 -18.359 1 97.38 64 GLU B C 1
ATOM 2659 O O . GLU B 1 64 ? 10.859 -6.738 -18.344 1 97.38 64 GLU B O 1
ATOM 2664 N N . LYS B 1 65 ? 10.805 -8.93 -17.766 1 97 65 LYS B N 1
ATOM 2665 C CA . LYS B 1 65 ? 12.055 -8.844 -17.016 1 97 65 LYS B CA 1
ATOM 2666 C C . LYS B 1 65 ? 12.719 -10.211 -16.906 1 97 65 LYS B C 1
ATOM 2668 O O . LYS B 1 65 ? 12.039 -11.227 -16.734 1 97 65 LYS B O 1
ATOM 2673 N N . ASP B 1 66 ? 14.023 -10.188 -17.016 1 97.75 66 ASP B N 1
ATOM 2674 C CA . ASP B 1 66 ? 14.852 -11.375 -16.828 1 97.75 66 ASP B CA 1
ATOM 2675 C C . ASP B 1 66 ? 15.82 -11.188 -15.664 1 97.75 66 ASP B C 1
ATOM 2677 O O . ASP B 1 66 ? 16.438 -10.125 -15.523 1 97.75 66 ASP B O 1
ATOM 2681 N N . PHE B 1 67 ? 15.797 -12.148 -14.766 1 97.19 67 PHE B N 1
ATOM 2682 C CA . PHE B 1 67 ? 16.719 -12.195 -13.633 1 97.19 67 PHE B CA 1
ATOM 2683 C C . PHE B 1 67 ? 17.641 -13.406 -13.734 1 97.19 67 PHE B C 1
ATOM 2685 O O . PHE B 1 67 ? 17.453 -14.383 -13.008 1 97.19 67 PHE B O 1
ATOM 2692 N N . PRO B 1 68 ? 18.609 -13.336 -14.508 1 95.31 68 PRO B N 1
ATOM 2693 C CA . PRO B 1 68 ? 19.422 -14.516 -14.812 1 95.31 68 PRO B CA 1
ATOM 2694 C C . PRO B 1 68 ? 20.094 -15.102 -13.578 1 95.31 68 PRO B C 1
ATOM 2696 O O . PRO B 1 68 ? 20.188 -16.328 -13.445 1 95.31 68 PRO B O 1
ATOM 2699 N N . GLU B 1 69 ? 20.578 -14.211 -12.648 1 95.25 69 GLU B N 1
ATOM 2700 C CA . GLU B 1 69 ? 21.25 -14.703 -11.445 1 95.25 69 GLU B CA 1
ATOM 2701 C C . GLU B 1 69 ? 20.297 -15.492 -10.562 1 95.25 69 GLU B C 1
ATOM 2703 O O . GLU B 1 69 ? 20.719 -16.391 -9.82 1 95.25 69 GLU B O 1
ATOM 2708 N N . GLU B 1 70 ? 19.062 -15.188 -10.719 1 96.12 70 GLU B N 1
ATOM 2709 C CA . GLU B 1 70 ? 18.047 -15.836 -9.891 1 96.12 70 GLU B CA 1
ATOM 2710 C C . GLU B 1 70 ? 17.359 -16.969 -10.641 1 96.12 70 GLU B C 1
ATOM 2712 O O . GLU B 1 70 ? 16.625 -17.75 -10.055 1 96.12 70 GLU B O 1
ATOM 2717 N N . GLY B 1 71 ? 17.625 -17.094 -11.945 1 95.31 71 GLY B N 1
ATOM 2718 C CA . GLY B 1 71 ? 16.922 -18.078 -12.75 1 95.31 71 GLY B CA 1
ATOM 2719 C C . GLY B 1 71 ? 15.438 -17.828 -12.875 1 95.31 71 GLY B C 1
ATOM 2720 O O . GLY B 1 71 ? 14.633 -18.766 -12.852 1 95.31 71 GLY B O 1
ATOM 2721 N N . ILE B 1 72 ? 15.062 -16.562 -12.859 1 98.12 72 ILE B N 1
ATOM 2722 C CA . ILE B 1 72 ? 13.672 -16.156 -12.969 1 98.12 72 ILE B CA 1
ATOM 2723 C C . ILE B 1 72 ? 13.469 -15.328 -14.234 1 98.12 72 ILE B C 1
ATOM 2725 O O . ILE B 1 72 ? 14.227 -14.391 -14.492 1 98.12 72 ILE B O 1
ATOM 2729 N N . THR B 1 73 ? 12.562 -15.719 -15.039 1 98.56 73 THR B N 1
ATOM 2730 C CA . THR B 1 73 ? 12.156 -14.969 -16.219 1 98.56 73 THR B CA 1
ATOM 2731 C C . THR B 1 73 ? 10.656 -14.695 -16.203 1 98.56 73 THR B C 1
ATOM 2733 O O . THR B 1 73 ? 9.859 -15.602 -15.961 1 98.56 73 THR B O 1
ATOM 2736 N N . ILE B 1 74 ? 10.32 -13.438 -16.453 1 98.69 74 ILE B N 1
ATOM 2737 C CA . ILE B 1 74 ? 8.914 -13.07 -16.406 1 98.69 74 ILE B CA 1
ATOM 2738 C C . ILE B 1 74 ? 8.508 -12.398 -17.719 1 98.69 74 ILE B C 1
ATOM 2740 O O . ILE B 1 74 ? 9.188 -11.492 -18.188 1 98.69 74 ILE B O 1
ATOM 2744 N N . LYS B 1 75 ? 7.445 -12.898 -18.266 1 98.62 75 LYS B N 1
ATOM 2745 C CA . LYS B 1 75 ? 6.852 -12.383 -19.5 1 98.62 75 LYS B CA 1
ATOM 2746 C C . LYS B 1 75 ? 5.383 -12.031 -19.297 1 98.62 75 LYS B C 1
ATOM 2748 O O . LYS B 1 75 ? 4.789 -12.383 -18.281 1 98.62 75 LYS B O 1
ATOM 2753 N N . SER B 1 76 ? 4.852 -11.242 -20.234 1 98.31 76 SER B N 1
ATOM 2754 C CA . SER B 1 76 ? 3.438 -10.883 -20.156 1 98.31 76 SER B CA 1
ATOM 2755 C C . SER B 1 76 ? 2.781 -10.922 -21.547 1 98.31 76 SER B C 1
ATOM 2757 O O . SER B 1 76 ? 3.473 -10.938 -22.562 1 98.31 76 SER B O 1
ATOM 2759 N N . VAL B 1 77 ? 1.511 -11.07 -21.578 1 98 77 VAL B N 1
ATOM 2760 C CA . VAL B 1 77 ? 0.716 -10.961 -22.797 1 98 77 VAL B CA 1
ATOM 2761 C C . VAL B 1 77 ? -0.662 -10.391 -22.469 1 98 77 VAL B C 1
ATOM 2763 O O . VAL B 1 77 ? -1.251 -10.734 -21.438 1 98 77 VAL B O 1
ATOM 2766 N N . TYR B 1 78 ? -1.021 -9.469 -23.297 1 96.19 78 TYR B N 1
ATOM 2767 C CA . TYR B 1 78 ? -2.4 -9 -23.172 1 96.19 78 TYR B CA 1
ATOM 2768 C C . TYR B 1 78 ? -3.361 -9.961 -23.859 1 96.19 78 TYR B C 1
ATOM 2770 O O . TYR B 1 78 ? -3.221 -10.242 -25.047 1 96.19 78 TYR B O 1
ATOM 2778 N N . ASP B 1 79 ? -4.285 -10.5 -23.047 1 96.31 79 ASP B N 1
ATOM 2779 C CA . ASP B 1 79 ? -5.27 -11.438 -23.578 1 96.31 79 ASP B CA 1
ATOM 2780 C C . ASP B 1 79 ? -6.57 -10.719 -23.938 1 96.31 79 ASP B C 1
ATOM 2782 O O . ASP B 1 79 ? -7.254 -10.18 -23.047 1 96.31 79 ASP B O 1
ATOM 2786 N N . GLU B 1 80 ? -6.965 -10.797 -25.203 1 95.12 80 GLU B N 1
ATOM 2787 C CA . GLU B 1 80 ? -8.125 -10.062 -25.703 1 95.12 80 GLU B CA 1
ATOM 2788 C C . GLU B 1 80 ? -9.422 -10.664 -25.172 1 95.12 80 GLU B C 1
ATOM 2790 O O . GLU B 1 80 ? -10.438 -9.969 -25.062 1 95.12 80 GLU B O 1
ATOM 2795 N N . GLU B 1 81 ? -9.391 -11.883 -24.859 1 93.94 81 GLU B N 1
ATOM 2796 C CA . GLU B 1 81 ? -10.602 -12.555 -24.391 1 93.94 81 GLU B CA 1
ATOM 2797 C C . GLU B 1 81 ? -10.969 -12.102 -22.984 1 93.94 81 GLU B C 1
ATOM 2799 O O . GLU B 1 81 ? -12.133 -11.797 -22.703 1 93.94 81 GLU B O 1
ATOM 2804 N N . ILE B 1 82 ? -10.008 -12 -22.094 1 93.69 82 ILE B N 1
ATOM 2805 C CA . ILE B 1 82 ? -10.312 -11.656 -20.719 1 93.69 82 ILE B CA 1
ATOM 2806 C C . ILE B 1 82 ? -10.062 -10.164 -20.5 1 93.69 82 ILE B C 1
ATOM 2808 O O . ILE B 1 82 ? -10.359 -9.633 -19.422 1 93.69 82 ILE B O 1
ATOM 2812 N N . LYS B 1 83 ? -9.484 -9.477 -21.484 1 91.75 83 LYS B N 1
ATOM 2813 C CA . LYS B 1 83 ? -9.18 -8.047 -21.438 1 91.75 83 LYS B CA 1
ATOM 2814 C C . LYS B 1 83 ? -8.281 -7.707 -20.25 1 91.75 83 LYS B C 1
ATOM 2816 O O . LYS B 1 83 ? -8.539 -6.738 -19.531 1 91.75 83 LYS B O 1
ATOM 2821 N N . ASP B 1 84 ? -7.297 -8.57 -20.078 1 93.44 84 ASP B N 1
ATOM 2822 C CA . ASP B 1 84 ? -6.309 -8.438 -19 1 93.44 84 ASP B CA 1
ATOM 2823 C C . ASP B 1 84 ? -5.008 -9.148 -19.375 1 93.44 84 ASP B C 1
ATOM 2825 O O . ASP B 1 84 ? -4.91 -9.766 -20.438 1 93.44 84 ASP B O 1
ATOM 2829 N N . TYR B 1 85 ? -4.047 -9 -18.484 1 96 85 TYR B N 1
ATOM 2830 C CA . TYR B 1 85 ? -2.748 -9.594 -18.766 1 96 85 TYR B CA 1
ATOM 2831 C C . TYR B 1 85 ? -2.598 -10.938 -18.062 1 96 85 TYR B C 1
ATOM 2833 O O . TYR B 1 85 ? -3.066 -11.117 -16.938 1 96 85 TYR B O 1
ATOM 2841 N N . PHE B 1 86 ? -1.944 -11.836 -18.781 1 98.19 86 PHE B N 1
ATOM 2842 C CA . PHE B 1 86 ? -1.301 -12.984 -18.156 1 98.19 86 PHE B CA 1
ATOM 2843 C C . PHE B 1 86 ? 0.186 -12.719 -17.953 1 98.19 86 PHE B C 1
ATOM 2845 O O . PHE B 1 86 ? 0.843 -12.125 -18.812 1 98.19 86 PHE B O 1
ATOM 2852 N N . LEU B 1 87 ? 0.643 -13.133 -16.844 1 98.56 87 LEU B N 1
ATOM 2853 C CA . LEU B 1 87 ? 2.082 -13.156 -16.609 1 98.56 87 LEU B CA 1
ATOM 2854 C C . LEU B 1 87 ? 2.598 -14.594 -16.578 1 98.56 87 LEU B C 1
ATOM 2856 O O . LEU B 1 87 ? 2.002 -15.461 -15.93 1 98.56 87 LEU B O 1
ATOM 2860 N N . TYR B 1 88 ? 3.613 -14.82 -17.297 1 98.81 88 TYR B N 1
ATOM 2861 C CA . TYR B 1 88 ? 4.309 -16.094 -17.297 1 98.81 88 TYR B CA 1
ATOM 2862 C C . TYR B 1 88 ? 5.656 -15.992 -16.594 1 98.81 88 TYR B C 1
ATOM 2864 O O . TYR B 1 88 ? 6.531 -15.234 -17.016 1 98.81 88 TYR B O 1
ATOM 2872 N N . THR B 1 89 ? 5.812 -16.703 -15.539 1 98.69 89 THR B N 1
ATOM 2873 C CA . THR B 1 89 ? 7.055 -16.75 -14.773 1 98.69 89 THR B CA 1
ATOM 2874 C C . THR B 1 89 ? 7.688 -18.141 -14.859 1 98.69 89 THR B C 1
ATOM 2876 O O . THR B 1 89 ? 7.035 -19.141 -14.555 1 98.69 89 THR B O 1
ATOM 2879 N N . MET B 1 90 ? 8.852 -18.188 -15.281 1 98.25 90 MET B N 1
ATOM 2880 C CA . MET B 1 90 ? 9.656 -19.406 -15.25 1 98.25 90 MET B CA 1
ATOM 2881 C C . MET B 1 90 ? 10.75 -19.312 -14.188 1 98.25 90 MET B C 1
ATOM 2883 O O . MET B 1 90 ? 11.469 -18.312 -14.125 1 98.25 90 MET B O 1
ATOM 2887 N N . ALA B 1 91 ? 10.852 -20.328 -13.391 1 97.62 91 ALA B N 1
ATOM 2888 C CA . ALA B 1 91 ? 11.852 -20.312 -12.328 1 97.62 91 ALA B CA 1
ATOM 2889 C C . ALA B 1 91 ? 12.438 -21.703 -12.102 1 97.62 91 ALA B C 1
ATOM 2891 O O . ALA B 1 91 ? 11.727 -22.703 -12.227 1 97.62 91 ALA B O 1
ATOM 2892 N N . THR B 1 92 ? 13.664 -21.719 -11.688 1 95.56 92 THR B N 1
ATOM 2893 C CA . THR B 1 92 ? 14.352 -22.969 -11.375 1 95.56 92 THR B CA 1
ATOM 2894 C C . THR B 1 92 ? 14.547 -23.109 -9.867 1 95.56 92 THR B C 1
ATOM 2896 O O . THR B 1 92 ? 14.938 -22.156 -9.195 1 95.56 92 THR B O 1
ATOM 2899 N N . PHE B 1 93 ? 14.203 -24.25 -9.422 1 95 93 PHE B N 1
ATOM 2900 C CA . PHE B 1 93 ? 14.438 -24.609 -8.023 1 95 93 PHE B CA 1
ATOM 2901 C C . PHE B 1 93 ? 15.5 -25.688 -7.914 1 95 93 PHE B C 1
ATOM 2903 O O . PHE B 1 93 ? 15.477 -26.672 -8.664 1 95 93 PHE B O 1
ATOM 2910 N N . ASP B 1 94 ? 16.406 -25.531 -6.93 1 93.12 94 ASP B N 1
ATOM 2911 C CA . ASP B 1 94 ? 17.453 -26.516 -6.703 1 93.12 94 ASP B CA 1
ATOM 2912 C C . ASP B 1 94 ? 16.969 -27.625 -5.762 1 93.12 94 ASP B C 1
ATOM 2914 O O . ASP B 1 94 ? 17.641 -27.969 -4.797 1 93.12 94 ASP B O 1
ATOM 2918 N N . PHE B 1 95 ? 15.828 -28.078 -6.027 1 92.75 95 PHE B N 1
ATOM 2919 C CA . PHE B 1 95 ? 15.18 -29.156 -5.281 1 92.75 95 PHE B CA 1
ATOM 2920 C C . PHE B 1 95 ? 14.695 -30.25 -6.223 1 92.75 95 PHE B C 1
ATOM 2922 O O . PHE B 1 95 ? 14.383 -29.984 -7.383 1 92.75 95 PHE B O 1
ATOM 2929 N N . GLU B 1 96 ? 14.594 -31.438 -5.68 1 93.38 96 GLU B N 1
ATOM 2930 C CA . GLU B 1 96 ? 13.969 -32.5 -6.434 1 93.38 96 GLU B CA 1
ATOM 2931 C C . GLU B 1 96 ? 12.5 -32.219 -6.699 1 93.38 96 GLU B C 1
ATOM 2933 O O . GLU B 1 96 ? 11.781 -31.75 -5.816 1 93.38 96 GLU B O 1
ATOM 2938 N N . ASN B 1 97 ? 12.062 -32.562 -7.84 1 94.56 97 ASN B N 1
ATOM 2939 C CA . ASN B 1 97 ? 10.719 -32.25 -8.297 1 94.56 97 ASN B CA 1
ATOM 2940 C C . ASN B 1 97 ? 9.656 -32.875 -7.395 1 94.56 97 ASN B C 1
ATOM 2942 O O . ASN B 1 97 ? 8.727 -32.188 -6.961 1 94.56 97 ASN B O 1
ATOM 2946 N N . ASP B 1 98 ? 9.852 -34.156 -7.105 1 91.12 98 ASP B N 1
ATOM 2947 C CA . ASP B 1 98 ? 8.844 -34.844 -6.312 1 91.12 98 ASP B CA 1
ATOM 2948 C C . ASP B 1 98 ? 8.727 -34.219 -4.918 1 91.12 98 ASP B C 1
ATOM 2950 O O . ASP B 1 98 ? 7.625 -34.094 -4.387 1 91.12 98 ASP B O 1
ATOM 2954 N N . TRP B 1 99 ? 9.781 -33.938 -4.434 1 93.38 99 TRP B N 1
ATOM 2955 C CA . TRP B 1 99 ? 9.766 -33.344 -3.096 1 93.38 99 TRP B CA 1
ATOM 2956 C C . TRP B 1 99 ? 9.094 -31.969 -3.109 1 93.38 99 TRP B C 1
ATOM 2958 O O . TRP B 1 99 ? 8.219 -31.688 -2.285 1 93.38 99 TRP B O 1
ATOM 2968 N N . LEU B 1 100 ? 9.578 -31.125 -4.027 1 94.12 100 LEU B N 1
ATOM 2969 C CA . LEU B 1 100 ? 9.031 -29.766 -4.086 1 94.12 100 LEU B CA 1
ATOM 2970 C C . LEU B 1 100 ? 7.527 -29.797 -4.344 1 94.12 100 LEU B C 1
ATOM 2972 O O . LEU B 1 100 ? 6.77 -29.062 -3.711 1 94.12 100 LEU B O 1
ATOM 2976 N N . ALA B 1 101 ? 7.117 -30.609 -5.262 1 92.31 101 ALA B N 1
ATOM 2977 C CA . ALA B 1 101 ? 5.699 -30.734 -5.594 1 92.31 101 ALA B CA 1
ATOM 2978 C C . ALA B 1 101 ? 4.883 -31.141 -4.371 1 92.31 101 ALA B C 1
ATOM 2980 O O . ALA B 1 101 ? 3.83 -30.562 -4.094 1 92.31 101 ALA B O 1
ATOM 2981 N N . GLN B 1 102 ? 5.395 -32.094 -3.705 1 88.69 102 GLN B N 1
ATOM 2982 C CA . GLN B 1 102 ? 4.715 -32.594 -2.508 1 88.69 102 GLN B CA 1
ATOM 2983 C C . GLN B 1 102 ? 4.684 -31.516 -1.422 1 88.69 102 GLN B C 1
ATOM 2985 O O . GLN B 1 102 ? 3.646 -31.297 -0.79 1 88.69 102 GLN B O 1
ATOM 2990 N N . ASP B 1 103 ? 5.801 -30.938 -1.194 1 89.12 103 ASP B N 1
ATOM 2991 C CA . ASP B 1 103 ? 5.883 -29.891 -0.174 1 89.12 103 ASP B CA 1
ATOM 2992 C C . ASP B 1 103 ? 4.93 -28.734 -0.488 1 89.12 103 ASP B C 1
ATOM 2994 O O . ASP B 1 103 ? 4.223 -28.25 0.397 1 89.12 103 ASP B O 1
ATOM 2998 N N . MET B 1 104 ? 4.949 -28.25 -1.737 1 87.06 104 MET B N 1
ATOM 2999 C CA . MET B 1 104 ? 4.086 -27.141 -2.146 1 87.06 104 MET B CA 1
ATOM 3000 C C . MET B 1 104 ? 2.617 -27.484 -1.923 1 87.06 104 MET B C 1
ATOM 3002 O O . MET B 1 104 ? 1.865 -26.688 -1.358 1 87.06 104 MET B O 1
ATOM 3006 N N . LEU B 1 105 ? 2.242 -28.594 -2.348 1 78.06 105 LEU B N 1
ATOM 3007 C CA . LEU B 1 105 ? 0.847 -29.016 -2.277 1 78.06 105 LEU B CA 1
ATOM 3008 C C . LEU B 1 105 ? 0.423 -29.25 -0.833 1 78.06 105 LEU B C 1
ATOM 3010 O O . LEU B 1 105 ? -0.681 -28.875 -0.434 1 78.06 105 LEU B O 1
ATOM 3014 N N . GLU B 1 106 ? 1.255 -29.781 -0.103 1 74.19 106 GLU B N 1
ATOM 3015 C CA . GLU B 1 106 ? 0.862 -30.25 1.222 1 74.19 106 GLU B CA 1
ATOM 3016 C C . GLU B 1 106 ? 1.141 -29.203 2.287 1 74.19 106 GLU B C 1
ATOM 3018 O O . GLU B 1 106 ? 0.5 -29.188 3.34 1 74.19 106 GLU B O 1
ATOM 3023 N N . HIS B 1 107 ? 2.086 -28.391 1.947 1 81.12 107 HIS B N 1
ATOM 3024 C CA . HIS B 1 107 ? 2.527 -27.547 3.049 1 81.12 107 HIS B CA 1
ATOM 3025 C C . HIS B 1 107 ? 2.639 -26.078 2.611 1 81.12 107 HIS B C 1
ATOM 3027 O O . HIS B 1 107 ? 1.821 -25.25 3.008 1 81.12 107 HIS B O 1
ATOM 3033 N N . SER B 1 108 ? 3.482 -25.844 1.726 1 84 108 SER B N 1
ATOM 3034 C CA . SER B 1 108 ? 3.928 -24.469 1.469 1 84 108 SER B CA 1
ATOM 3035 C C . SER B 1 108 ? 2.783 -23.609 0.956 1 84 108 SER B C 1
ATOM 3037 O O . SER B 1 108 ? 2.693 -22.422 1.293 1 84 108 SER B O 1
ATOM 3039 N N . LEU B 1 109 ? 1.898 -24.172 0.159 1 85.5 109 LEU B N 1
ATOM 3040 C CA . LEU B 1 109 ? 0.812 -23.375 -0.404 1 85.5 109 LEU B CA 1
ATOM 3041 C C . LEU B 1 109 ? -0.121 -22.875 0.693 1 85.5 109 LEU B C 1
ATOM 3043 O O . LEU B 1 109 ? -0.475 -21.703 0.723 1 85.5 109 LEU B O 1
ATOM 3047 N N . GLU B 1 110 ? -0.43 -23.719 1.639 1 87.19 110 GLU B N 1
ATOM 3048 C CA . GLU B 1 110 ? -1.386 -23.344 2.678 1 87.19 110 GLU B CA 1
ATOM 3049 C C . GLU B 1 110 ? -0.733 -22.453 3.738 1 87.19 110 GLU B C 1
ATOM 3051 O O . GLU B 1 110 ? -1.424 -21.781 4.5 1 87.19 110 GLU B O 1
ATOM 3056 N N . ALA B 1 111 ? 0.584 -22.516 3.75 1 92.69 111 ALA B N 1
ATOM 3057 C CA . ALA B 1 111 ? 1.322 -21.688 4.695 1 92.69 111 ALA B CA 1
ATOM 3058 C C . ALA B 1 111 ? 1.791 -20.391 4.035 1 92.69 111 ALA B C 1
ATOM 3060 O O . ALA B 1 111 ? 2.672 -19.703 4.555 1 92.69 111 ALA B O 1
ATOM 3061 N N . THR B 1 112 ? 1.23 -20.062 2.961 1 94.44 112 THR B N 1
ATOM 3062 C CA . THR B 1 112 ? 1.735 -18.969 2.137 1 94.44 112 THR B CA 1
ATOM 3063 C C . THR B 1 112 ? 1.786 -17.672 2.938 1 94.44 112 THR B C 1
ATOM 3065 O O . THR B 1 112 ? 2.736 -16.891 2.811 1 94.44 112 THR B O 1
ATOM 3068 N N . ALA B 1 113 ? 0.811 -17.406 3.76 1 95.06 113 ALA B N 1
ATOM 3069 C CA . ALA B 1 113 ? 0.75 -16.156 4.516 1 95.06 113 ALA B CA 1
ATOM 3070 C C . ALA B 1 113 ? 1.877 -16.078 5.543 1 95.06 113 ALA B C 1
ATOM 3072 O O . ALA B 1 113 ? 2.188 -15.008 6.055 1 95.06 113 ALA B O 1
ATOM 3073 N N . GLU B 1 114 ? 2.492 -17.188 5.797 1 93.31 114 GLU B N 1
ATOM 3074 C CA . GLU B 1 114 ? 3.57 -17.219 6.781 1 93.31 114 GLU B CA 1
ATOM 3075 C C . GLU B 1 114 ? 4.902 -16.828 6.156 1 93.31 114 GLU B C 1
ATOM 3077 O O . GLU B 1 114 ? 5.77 -16.266 6.828 1 93.31 114 GLU B O 1
ATOM 3082 N N . TRP B 1 115 ? 5 -17.172 4.934 1 94.69 115 TRP B N 1
ATOM 3083 C CA . TRP B 1 115 ? 6.34 -17 4.379 1 94.69 115 TRP B CA 1
ATOM 3084 C C . TRP B 1 115 ? 6.336 -15.961 3.264 1 94.69 115 TRP B C 1
ATOM 3086 O O . TRP B 1 115 ? 7.387 -15.43 2.906 1 94.69 115 TRP B O 1
ATOM 3096 N N . SER B 1 116 ? 5.254 -15.789 2.645 1 95.19 116 SER B N 1
ATOM 3097 C CA . SER B 1 116 ? 5.215 -14.875 1.502 1 95.19 116 SER B CA 1
ATOM 3098 C C . SER B 1 116 ? 4.922 -13.445 1.94 1 95.19 116 SER B C 1
ATOM 3100 O O . SER B 1 116 ? 3.926 -13.195 2.623 1 95.19 116 SER B O 1
ATOM 3102 N N . SER B 1 117 ? 5.703 -12.516 1.465 1 93.31 117 SER B N 1
ATOM 3103 C CA . SER B 1 117 ? 5.484 -11.102 1.746 1 93.31 117 SER B CA 1
ATOM 3104 C C . SER B 1 117 ? 4.336 -10.539 0.915 1 93.31 117 SER B C 1
ATOM 3106 O O . SER B 1 117 ? 3.865 -9.43 1.162 1 93.31 117 SER B O 1
ATOM 3108 N N . VAL B 1 118 ? 3.844 -11.336 -0.052 1 94.88 118 VAL B N 1
ATOM 3109 C CA . VAL B 1 118 ? 2.818 -10.812 -0.948 1 94.88 118 VAL B CA 1
ATOM 3110 C C . VAL B 1 118 ? 1.466 -11.43 -0.604 1 94.88 118 VAL B C 1
ATOM 3112 O O . VAL B 1 118 ? 0.478 -11.211 -1.308 1 94.88 118 VAL B O 1
ATOM 3115 N N . CYS B 1 119 ? 1.417 -12.203 0.37 1 96.31 119 CYS B N 1
ATOM 3116 C CA . CYS B 1 119 ? 0.18 -12.812 0.848 1 96.31 119 CYS B CA 1
ATOM 3117 C C . CYS B 1 119 ? -0.032 -12.523 2.33 1 96.31 119 CYS B C 1
ATOM 3119 O O . CYS B 1 119 ? 0.72 -13.016 3.174 1 96.31 119 CYS B O 1
ATOM 3121 N N . LYS B 1 120 ? -1.12 -11.859 2.648 1 94.56 120 LYS B N 1
ATOM 3122 C CA . LYS B 1 120 ? -1.36 -11.445 4.027 1 94.56 120 LYS B CA 1
ATOM 3123 C C . LYS B 1 120 ? -2.195 -12.484 4.773 1 94.56 120 LYS B C 1
ATOM 3125 O O . LYS B 1 120 ? -2.033 -12.664 5.984 1 94.56 120 LYS B O 1
ATOM 3130 N N . GLU B 1 121 ? -3.076 -13.055 4.055 1 94.12 121 GLU B N 1
ATOM 3131 C CA . GLU B 1 121 ? -3.947 -14.094 4.602 1 94.12 121 GLU B CA 1
ATOM 3132 C C . GLU B 1 121 ? -4.148 -15.227 3.6 1 94.12 121 GLU B C 1
ATOM 3134 O O . GLU B 1 121 ? -4.199 -14.992 2.391 1 94.12 121 GLU B O 1
ATOM 3139 N N . TYR B 1 122 ? -4.258 -16.359 4.125 1 94.81 122 TYR B N 1
ATOM 3140 C CA . TYR B 1 122 ? -4.551 -17.562 3.342 1 94.81 122 TYR B CA 1
ATOM 3141 C C . TYR B 1 122 ? -5.387 -18.547 4.145 1 94.81 122 TYR B C 1
ATOM 3143 O O . TYR B 1 122 ? -4.953 -19.031 5.191 1 94.81 122 TYR B O 1
ATOM 3151 N N . THR B 1 123 ? -6.555 -18.797 3.602 1 91.81 123 THR B N 1
ATOM 3152 C CA . THR B 1 123 ? -7.457 -19.719 4.281 1 91.81 123 THR B CA 1
ATOM 3153 C C . THR B 1 123 ? -8.062 -20.719 3.291 1 91.81 123 THR B C 1
ATOM 3155 O O . THR B 1 123 ? -8.703 -20.312 2.314 1 91.81 123 THR B O 1
ATOM 3158 N N . VAL B 1 124 ? -7.875 -22 3.586 1 91.75 124 VAL B N 1
ATOM 3159 C CA . VAL B 1 124 ? -8.625 -23.016 2.846 1 91.75 124 VAL B CA 1
ATOM 3160 C C . VAL B 1 124 ? -10.031 -23.141 3.422 1 91.75 124 VAL B C 1
ATOM 3162 O O . VAL B 1 124 ? -10.211 -23.641 4.539 1 91.75 124 VAL B O 1
ATOM 3165 N N . VAL B 1 125 ? -10.945 -22.672 2.615 1 89.12 125 VAL B N 1
ATOM 3166 C CA . VAL B 1 125 ? -12.328 -22.641 3.074 1 89.12 125 VAL B CA 1
ATOM 3167 C C . VAL B 1 125 ? -12.906 -24.047 3.072 1 89.12 125 VAL B C 1
ATOM 3169 O O . VAL B 1 125 ? -13.617 -24.438 4.008 1 89.12 125 VAL B O 1
ATOM 3172 N N . GLN B 1 126 ? -12.648 -24.828 2.084 1 88.69 126 GLN B N 1
ATOM 3173 C CA . GLN B 1 126 ? -13.164 -26.188 1.91 1 88.69 126 GLN B CA 1
ATOM 3174 C C . GLN B 1 126 ? -12.266 -27.016 0.992 1 88.69 126 GLN B C 1
ATOM 3176 O O . GLN B 1 126 ? -11.75 -26.5 -0.004 1 88.69 126 GLN B O 1
ATOM 3181 N N . ARG B 1 127 ? -12.133 -28.297 1.363 1 89.44 127 ARG B N 1
ATOM 3182 C CA . ARG B 1 127 ? -11.352 -29.219 0.548 1 89.44 127 ARG B CA 1
ATOM 3183 C C . ARG B 1 127 ? -12.211 -30.375 0.037 1 89.44 127 ARG B C 1
ATOM 3185 O O . ARG B 1 127 ? -13.062 -30.891 0.766 1 89.44 127 ARG B O 1
ATOM 3192 N N . TRP B 1 128 ? -11.938 -30.656 -1.186 1 89.25 128 TRP B N 1
ATOM 3193 C CA . TRP B 1 128 ? -12.477 -31.875 -1.776 1 89.25 128 TRP B CA 1
ATOM 3194 C C . TRP B 1 128 ? -11.367 -32.719 -2.393 1 89.25 128 TRP B C 1
ATOM 3196 O O . TRP B 1 128 ? -11.188 -32.719 -3.613 1 89.25 128 TRP B O 1
ATOM 3206 N N . PRO B 1 129 ? -10.641 -33.531 -1.536 1 84.81 129 PRO B N 1
ATOM 3207 C CA . PRO B 1 129 ? -9.461 -34.25 -2.004 1 84.81 129 PRO B CA 1
ATOM 3208 C C . PRO B 1 129 ? -9.773 -35.25 -3.123 1 84.81 129 PRO B C 1
ATOM 3210 O O . PRO B 1 129 ? -8.984 -35.406 -4.055 1 84.81 129 PRO B O 1
ATOM 3213 N N . ALA B 1 130 ? -10.875 -35.875 -3.041 1 82.69 130 ALA B N 1
ATOM 3214 C CA . ALA B 1 130 ? -11.258 -36.844 -4.051 1 82.69 130 ALA B CA 1
ATOM 3215 C C . ALA B 1 130 ? -11.414 -36.219 -5.422 1 82.69 130 ALA B C 1
ATOM 3217 O O . ALA B 1 130 ? -11.156 -36.844 -6.449 1 82.69 130 ALA B O 1
ATOM 3218 N N . ASP B 1 131 ? -11.789 -35 -5.402 1 83.31 131 ASP B N 1
ATOM 3219 C CA . ASP B 1 131 ? -12.031 -34.281 -6.645 1 83.31 131 ASP B CA 1
ATOM 3220 C C . ASP B 1 131 ? -10.852 -33.375 -6.996 1 83.31 131 ASP B C 1
ATOM 3222 O O . ASP B 1 131 ? -10.914 -32.625 -7.957 1 83.31 131 ASP B O 1
ATOM 3226 N N . ARG B 1 132 ? -9.797 -33.406 -6.27 1 86.62 132 ARG B N 1
ATOM 3227 C CA . ARG B 1 132 ? -8.594 -32.594 -6.473 1 86.62 132 ARG B CA 1
ATOM 3228 C C . ARG B 1 132 ? -8.922 -31.125 -6.418 1 86.62 132 ARG B C 1
ATOM 3230 O O . ARG B 1 132 ? -8.406 -30.344 -7.219 1 86.62 132 ARG B O 1
ATOM 3237 N N . CYS B 1 133 ? -9.93 -30.766 -5.562 1 90.38 133 CYS B N 1
ATOM 3238 C CA . CYS B 1 133 ? -10.438 -29.391 -5.52 1 90.38 133 CYS B CA 1
ATOM 3239 C C . CYS B 1 133 ? -10.336 -28.812 -4.113 1 90.38 133 CYS B C 1
ATOM 3241 O O . CYS B 1 133 ? -10.422 -29.547 -3.129 1 90.38 133 CYS B O 1
ATOM 3243 N N . ALA B 1 134 ? -10.062 -27.562 -4.078 1 90.56 134 ALA B N 1
ATOM 3244 C CA . ALA B 1 134 ? -10.18 -26.812 -2.832 1 90.56 134 ALA B CA 1
ATOM 3245 C C . ALA B 1 134 ? -10.672 -25.406 -3.092 1 90.56 134 ALA B C 1
ATOM 3247 O O . ALA B 1 134 ? -10.414 -24.828 -4.156 1 90.56 134 ALA B O 1
ATOM 3248 N N . LEU B 1 135 ? -11.438 -24.875 -2.092 1 92.12 135 LEU B N 1
ATOM 3249 C CA . LEU B 1 135 ? -11.859 -23.469 -2.084 1 92.12 135 LEU B CA 1
ATOM 3250 C C . LEU B 1 135 ? -10.992 -22.656 -1.139 1 92.12 135 LEU B C 1
ATOM 3252 O O . LEU B 1 135 ? -10.812 -23.016 0.026 1 92.12 135 LEU B O 1
ATOM 3256 N N . VAL B 1 136 ? -10.445 -21.516 -1.732 1 92.5 136 VAL B N 1
ATOM 3257 C CA . VAL B 1 136 ? -9.461 -20.766 -0.965 1 92.5 136 VAL B CA 1
ATOM 3258 C C . VAL B 1 136 ? -9.883 -19.297 -0.899 1 92.5 136 VAL B C 1
ATOM 3260 O O . VAL B 1 136 ? -10.398 -18.75 -1.872 1 92.5 136 VAL B O 1
ATOM 3263 N N . HIS B 1 137 ? -9.758 -18.75 0.262 1 93.62 137 HIS B N 1
ATOM 3264 C CA . HIS B 1 137 ? -9.781 -17.297 0.451 1 93.62 137 HIS B CA 1
ATOM 3265 C C . HIS B 1 137 ? -8.391 -16.766 0.741 1 93.62 137 HIS B C 1
ATOM 3267 O O . HIS B 1 137 ? -7.703 -17.25 1.64 1 93.62 137 HIS B O 1
ATOM 3273 N N . GLN B 1 138 ? -7.992 -15.75 -0.069 1 94.38 138 GLN B N 1
ATOM 3274 C CA . GLN B 1 138 ? -6.652 -15.195 0.081 1 94.38 138 GLN B CA 1
ATOM 3275 C C . GLN B 1 138 ? -6.68 -13.672 0.015 1 94.38 138 GLN B C 1
ATOM 3277 O O . GLN B 1 138 ? -7.461 -13.094 -0.746 1 94.38 138 GLN B O 1
ATOM 3282 N N . VAL B 1 139 ? -5.895 -13.039 0.865 1 94.94 139 VAL B N 1
ATOM 3283 C CA . VAL B 1 139 ? -5.629 -11.609 0.74 1 94.94 139 VAL B CA 1
ATOM 3284 C C . VAL B 1 139 ? -4.246 -11.391 0.136 1 94.94 139 VAL B C 1
ATOM 3286 O O . VAL B 1 139 ? -3.23 -11.695 0.77 1 94.94 139 VAL B O 1
ATOM 3289 N N . LEU B 1 140 ? -4.258 -10.844 -1.051 1 94.56 140 LEU B N 1
ATOM 3290 C CA . LEU B 1 140 ? -3.029 -10.656 -1.813 1 94.56 140 LEU B CA 1
ATOM 3291 C C . LEU B 1 140 ? -2.619 -9.188 -1.822 1 94.56 140 LEU B C 1
ATOM 3293 O O . LEU B 1 140 ? -3.475 -8.297 -1.849 1 94.56 140 LEU B O 1
ATOM 3297 N N . GLU B 1 141 ? -1.325 -8.984 -1.787 1 94 141 GLU B N 1
ATOM 3298 C CA . GLU B 1 141 ? -0.76 -7.645 -1.913 1 94 141 GLU B CA 1
ATOM 3299 C C . GLU B 1 141 ? 0.302 -7.594 -3.008 1 94 141 GLU B C 1
ATOM 3301 O O . GLU B 1 141 ? 1.28 -8.344 -2.967 1 94 141 GLU B O 1
ATOM 3306 N N . LYS B 1 142 ? 0.172 -6.77 -3.986 1 92.88 142 LYS B N 1
ATOM 3307 C CA . LYS B 1 142 ? 1.168 -6.5 -5.02 1 92.88 142 LYS B CA 1
ATOM 3308 C C . LYS B 1 142 ? 1.911 -5.199 -4.742 1 92.88 142 LYS B C 1
ATOM 3310 O O . LYS B 1 142 ? 1.289 -4.172 -4.457 1 92.88 142 LYS B O 1
ATOM 3315 N N . ARG B 1 143 ? 3.23 -5.348 -4.844 1 90.31 143 ARG B N 1
ATOM 3316 C CA . ARG B 1 143 ? 4.035 -4.203 -4.434 1 90.31 143 ARG B CA 1
ATOM 3317 C C . ARG B 1 143 ? 5.102 -3.883 -5.477 1 90.31 143 ARG B C 1
ATOM 3319 O O . ARG B 1 143 ? 5.66 -4.789 -6.102 1 90.31 143 ARG B O 1
ATOM 3326 N N . TRP B 1 144 ? 5.344 -2.58 -5.625 1 87.81 144 TRP B N 1
ATOM 3327 C CA . TRP B 1 144 ? 6.453 -2.084 -6.434 1 87.81 144 TRP B CA 1
ATOM 3328 C C . TRP B 1 144 ? 6.805 -0.65 -6.051 1 87.81 144 TRP B C 1
ATOM 3330 O O . TRP B 1 144 ? 5.945 0.234 -6.066 1 87.81 144 TRP B O 1
ATOM 3340 N N . LEU B 1 145 ? 8.023 -0.414 -5.641 1 85.19 145 LEU B N 1
ATOM 3341 C CA . LEU B 1 145 ? 8.555 0.925 -5.406 1 85.19 145 LEU B CA 1
ATOM 3342 C C . LEU B 1 145 ? 7.629 1.724 -4.492 1 85.19 145 LEU B C 1
ATOM 3344 O O . LEU B 1 145 ? 7.258 2.855 -4.816 1 85.19 145 LEU B O 1
ATOM 3348 N N . GLY B 1 146 ? 7.141 1.059 -3.434 1 86.25 146 GLY B N 1
ATOM 3349 C CA . GLY B 1 146 ? 6.32 1.757 -2.455 1 86.25 146 GLY B CA 1
ATOM 3350 C C . GLY B 1 146 ? 4.836 1.694 -2.766 1 86.25 146 GLY B C 1
ATOM 3351 O O . GLY B 1 146 ? 4.004 1.98 -1.903 1 86.25 146 GLY B O 1
ATOM 3352 N N . LEU B 1 147 ? 4.504 1.354 -4.043 1 89.25 147 LEU B N 1
ATOM 3353 C CA . LEU B 1 147 ? 3.111 1.16 -4.438 1 89.25 147 LEU B CA 1
ATOM 3354 C C . LEU B 1 147 ? 2.627 -0.235 -4.055 1 89.25 147 LEU B C 1
ATOM 3356 O O . LEU B 1 147 ? 3.35 -1.218 -4.238 1 89.25 147 LEU B O 1
ATOM 3360 N N . SER B 1 148 ? 1.503 -0.27 -3.479 1 89.56 148 SER B N 1
ATOM 3361 C CA . SER B 1 148 ? 0.905 -1.56 -3.146 1 89.56 148 SER B CA 1
ATOM 3362 C C . SER B 1 148 ? -0.559 -1.614 -3.572 1 89.56 148 SER B C 1
ATOM 3364 O O . SER B 1 148 ? -1.267 -0.607 -3.514 1 89.56 148 SER B O 1
ATOM 3366 N N . LEU B 1 149 ? -0.972 -2.729 -4.035 1 91.88 149 LEU B N 1
ATOM 3367 C CA . LEU B 1 149 ? -2.363 -3.053 -4.328 1 91.88 149 LEU B CA 1
ATOM 3368 C C . LEU B 1 149 ? -2.805 -4.301 -3.57 1 91.88 149 LEU B C 1
ATOM 3370 O O . LEU B 1 149 ? -2.201 -5.363 -3.715 1 91.88 149 LEU B O 1
ATOM 3374 N N . MET B 1 150 ? -3.832 -4.09 -2.775 1 93.19 150 MET B N 1
ATOM 3375 C CA . MET B 1 150 ? -4.273 -5.215 -1.953 1 93.19 150 MET B CA 1
ATOM 3376 C C . MET B 1 150 ? -5.738 -5.547 -2.227 1 93.19 150 MET B C 1
ATOM 3378 O O . MET B 1 150 ? -6.57 -4.645 -2.34 1 93.19 150 MET B O 1
ATOM 3382 N N . ARG B 1 151 ? -6.039 -6.879 -2.383 1 93.94 151 ARG B N 1
ATOM 3383 C CA . ARG B 1 151 ? -7.391 -7.395 -2.547 1 93.94 151 ARG B CA 1
ATOM 3384 C C . ARG B 1 151 ? -7.539 -8.758 -1.878 1 93.94 151 ARG B C 1
ATOM 3386 O O . ARG B 1 151 ? -6.559 -9.477 -1.702 1 93.94 151 ARG B O 1
ATOM 3393 N N . ASP B 1 152 ? -8.711 -8.984 -1.501 1 93 152 ASP B N 1
ATOM 3394 C CA . ASP B 1 152 ? -9 -10.383 -1.213 1 93 152 ASP B CA 1
ATOM 3395 C C . ASP B 1 152 ? -9.531 -11.102 -2.451 1 93 152 ASP B C 1
ATOM 3397 O O . ASP B 1 152 ? -10.117 -10.469 -3.338 1 93 152 ASP B O 1
ATOM 3401 N N . ILE B 1 153 ? -9.312 -12.312 -2.5 1 93.81 153 ILE B N 1
ATOM 3402 C CA . ILE B 1 153 ? -9.75 -13.133 -3.623 1 93.81 153 ILE B CA 1
ATOM 3403 C C . ILE B 1 153 ? -10.273 -14.477 -3.111 1 93.81 153 ILE B C 1
ATOM 3405 O O . ILE B 1 153 ? -9.695 -15.062 -2.188 1 93.81 153 ILE B O 1
ATOM 3409 N N . VAL B 1 154 ? -11.375 -14.945 -3.691 1 93.19 154 VAL B N 1
ATOM 3410 C CA . VAL B 1 154 ? -11.938 -16.281 -3.449 1 93.19 154 VAL B CA 1
ATOM 3411 C C . VAL B 1 154 ? -11.859 -17.109 -4.727 1 93.19 154 VAL B C 1
ATOM 3413 O O . VAL B 1 154 ? -12.414 -16.719 -5.758 1 93.19 154 VAL B O 1
ATOM 3416 N N . TYR B 1 155 ? -11.172 -18.234 -4.582 1 93.44 155 TYR B N 1
ATOM 3417 C CA . TYR B 1 155 ? -10.945 -18.969 -5.816 1 93.44 155 TYR B CA 1
ATOM 3418 C C . TYR B 1 155 ? -10.836 -20.469 -5.535 1 93.44 155 TYR B C 1
ATOM 3420 O O . TYR B 1 155 ? -10.672 -20.875 -4.387 1 93.44 155 TYR B O 1
ATOM 3428 N N . PHE B 1 156 ? -11 -21.234 -6.602 1 93.5 156 PHE B N 1
ATOM 3429 C CA . PHE B 1 156 ? -10.781 -22.688 -6.562 1 93.5 156 PHE B CA 1
ATOM 3430 C C . PHE B 1 156 ? -9.359 -23.031 -6.965 1 93.5 156 PHE B C 1
ATOM 3432 O O . PHE B 1 156 ? -8.773 -22.375 -7.828 1 93.5 156 PHE B O 1
ATOM 3439 N N . ARG B 1 157 ? -8.906 -24 -6.348 1 93.81 157 ARG B N 1
ATOM 3440 C CA . ARG B 1 157 ? -7.715 -24.688 -6.809 1 93.81 157 ARG B CA 1
ATOM 3441 C C . ARG B 1 157 ? -8.062 -26.078 -7.344 1 93.81 157 ARG B C 1
ATOM 3443 O O . ARG B 1 157 ? -8.875 -26.781 -6.762 1 93.81 157 ARG B O 1
ATOM 3450 N N . TYR B 1 158 ? -7.469 -26.484 -8.453 1 94 158 TYR B N 1
ATOM 3451 C CA . TYR B 1 158 ? -7.688 -27.766 -9.086 1 94 158 TYR B CA 1
ATOM 3452 C C . TYR B 1 158 ? -6.363 -28.422 -9.477 1 94 158 TYR B C 1
ATOM 3454 O O . TYR B 1 158 ? -5.602 -27.859 -10.266 1 94 158 TYR B O 1
ATOM 3462 N N . GLY B 1 159 ? -6.129 -29.594 -8.914 1 93.19 159 GLY B N 1
ATOM 3463 C CA . GLY B 1 159 ? -4.879 -30.297 -9.148 1 93.19 159 GLY B CA 1
ATOM 3464 C C . GLY B 1 159 ? -4.949 -31.266 -10.312 1 93.19 159 GLY B C 1
ATOM 3465 O O . GLY B 1 159 ? -6.012 -31.812 -10.609 1 93.19 159 GLY B O 1
ATOM 3466 N N . HIS B 1 160 ? -3.801 -31.422 -10.977 1 93.12 160 HIS B N 1
ATOM 3467 C CA . HIS B 1 160 ? -3.662 -32.375 -12.078 1 93.12 160 HIS B CA 1
ATOM 3468 C C . HIS B 1 160 ? -2.254 -32.969 -12.125 1 93.12 160 HIS B C 1
ATOM 3470 O O . HIS B 1 160 ? -1.271 -32.219 -11.945 1 93.12 160 HIS B O 1
ATOM 3476 N N . VAL B 1 161 ? -2.209 -34.25 -12.227 1 93.44 161 VAL B N 1
ATOM 3477 C CA . VAL B 1 161 ? -0.929 -34.938 -12.32 1 93.44 161 VAL B CA 1
ATOM 3478 C C . VAL B 1 161 ? -0.83 -35.656 -13.656 1 93.44 161 VAL B C 1
ATOM 3480 O O . VAL B 1 161 ? -1.74 -36.406 -14.039 1 93.44 161 VAL B O 1
ATOM 3483 N N . GLU B 1 162 ? 0.199 -35.438 -14.375 1 95.12 162 GLU B N 1
ATOM 3484 C CA . GLU B 1 162 ? 0.517 -36.125 -15.617 1 95.12 162 GLU B CA 1
ATOM 3485 C C . GLU B 1 162 ? 2 -36.469 -15.695 1 95.12 162 GLU B C 1
ATOM 3487 O O . GLU B 1 162 ? 2.836 -35.594 -15.961 1 95.12 162 GLU B O 1
ATOM 3492 N N . GLY B 1 163 ? 2.309 -37.75 -15.602 1 92.75 163 GLY B N 1
ATOM 3493 C CA . GLY B 1 163 ? 3.713 -38.125 -15.516 1 92.75 163 GLY B CA 1
ATOM 3494 C C . GLY B 1 163 ? 4.438 -37.469 -14.359 1 92.75 163 GLY B C 1
ATOM 3495 O O . GLY B 1 163 ? 4.004 -37.562 -13.211 1 92.75 163 GLY B O 1
ATOM 3496 N N . ASP B 1 164 ? 5.492 -36.75 -14.695 1 92.88 164 ASP B N 1
ATOM 3497 C CA . ASP B 1 164 ? 6.266 -36.062 -13.664 1 92.88 164 ASP B CA 1
ATOM 3498 C C . ASP B 1 164 ? 5.812 -34.625 -13.508 1 92.88 164 ASP B C 1
ATOM 3500 O O . ASP B 1 164 ? 6.379 -33.875 -12.711 1 92.88 164 ASP B O 1
ATOM 3504 N N . ARG B 1 165 ? 4.816 -34.312 -14.234 1 95.12 165 ARG B N 1
ATOM 3505 C CA . ARG B 1 165 ? 4.293 -32.938 -14.164 1 95.12 165 ARG B CA 1
ATOM 3506 C C . ARG B 1 165 ? 3.207 -32.844 -13.102 1 95.12 165 ARG B C 1
ATOM 3508 O O . ARG B 1 165 ? 2.285 -33.656 -13.055 1 95.12 165 ARG B O 1
ATOM 3515 N N . ARG B 1 166 ? 3.434 -31.922 -12.211 1 95.06 166 ARG B N 1
ATOM 3516 C CA . ARG B 1 166 ? 2.443 -31.562 -11.195 1 95.06 166 ARG B CA 1
ATOM 3517 C C . ARG B 1 166 ? 1.856 -30.188 -11.453 1 95.06 166 ARG B C 1
ATOM 3519 O O . ARG B 1 166 ? 2.582 -29.188 -11.453 1 95.06 166 ARG B O 1
ATOM 3526 N N . THR B 1 167 ? 0.522 -30.172 -11.688 1 96 167 THR B N 1
ATOM 3527 C CA . THR B 1 167 ? -0.117 -28.922 -12.078 1 96 167 THR B CA 1
ATOM 3528 C C . THR B 1 167 ? -1.217 -28.547 -11.094 1 96 167 THR B C 1
ATOM 3530 O O . THR B 1 167 ? -1.944 -29.422 -10.602 1 96 167 THR B O 1
ATOM 3533 N N . ASN B 1 168 ? -1.249 -27.281 -10.719 1 95.69 168 ASN B N 1
ATOM 3534 C CA . ASN B 1 168 ? -2.33 -26.688 -9.953 1 95.69 168 ASN B CA 1
ATOM 3535 C C . ASN B 1 168 ? -2.873 -25.438 -10.641 1 95.69 168 ASN B C 1
ATOM 3537 O O . ASN B 1 168 ? -2.127 -24.484 -10.898 1 95.69 168 ASN B O 1
ATOM 3541 N N . VAL B 1 169 ? -4.18 -25.469 -10.992 1 96.69 169 VAL B N 1
ATOM 3542 C CA . VAL B 1 169 ? -4.766 -24.297 -11.633 1 96.69 169 VAL B CA 1
ATOM 3543 C C . VAL B 1 169 ? -5.723 -23.594 -10.672 1 96.69 169 VAL B C 1
ATOM 3545 O O . VAL B 1 169 ? -6.262 -24.234 -9.758 1 96.69 169 VAL B O 1
ATOM 3548 N N . MET B 1 170 ? -5.855 -22.297 -10.852 1 96.31 170 MET B N 1
ATOM 3549 C CA . MET B 1 170 ? -6.691 -21.469 -9.977 1 96.31 170 MET B CA 1
ATOM 3550 C C . MET B 1 170 ? -7.664 -20.625 -10.797 1 96.31 170 MET B C 1
ATOM 3552 O O . MET B 1 170 ? -7.328 -20.172 -11.891 1 96.31 170 MET B O 1
ATOM 3556 N N . PHE B 1 171 ? -8.859 -20.406 -10.242 1 96.19 171 PHE B N 1
ATOM 3557 C CA . PHE B 1 171 ? -9.852 -19.562 -10.891 1 96.19 171 PHE B CA 1
ATOM 3558 C C . PHE B 1 171 ? -10.898 -19.094 -9.891 1 96.19 171 PHE B C 1
ATOM 3560 O O . PHE B 1 171 ? -11.297 -19.859 -9 1 96.19 171 PHE B O 1
ATOM 3567 N N . SER B 1 172 ? -11.289 -17.859 -10.078 1 94.12 172 SER B N 1
ATOM 3568 C CA . SER B 1 172 ? -12.203 -17.25 -9.125 1 94.12 172 SER B CA 1
ATOM 3569 C C . SER B 1 172 ? -13.609 -17.844 -9.25 1 94.12 172 SER B C 1
ATOM 3571 O O . SER B 1 172 ? -13.984 -18.328 -10.312 1 94.12 172 SER B O 1
ATOM 3573 N N . THR B 1 173 ? -14.25 -17.828 -8.141 1 87.5 173 THR B N 1
ATOM 3574 C CA . THR B 1 173 ? -15.656 -18.234 -8.07 1 87.5 173 THR B CA 1
ATOM 3575 C C . THR B 1 173 ? -16.5 -17.125 -7.457 1 87.5 173 THR B C 1
ATOM 3577 O O . THR B 1 173 ? -15.992 -16.266 -6.742 1 87.5 173 THR B O 1
ATOM 3580 N N . ASP B 1 174 ? -17.688 -16.969 -7.828 1 76.69 174 ASP B N 1
ATOM 3581 C CA . ASP B 1 174 ? -18.625 -16.031 -7.23 1 76.69 174 ASP B CA 1
ATOM 3582 C C . ASP B 1 174 ? -19.344 -16.656 -6.039 1 76.69 174 ASP B C 1
ATOM 3584 O O . ASP B 1 174 ? -20.422 -16.203 -5.66 1 76.69 174 ASP B O 1
ATOM 3588 N N . TRP B 1 175 ? -18.766 -17.609 -5.504 1 70.75 175 TRP B N 1
ATOM 3589 C CA . TRP B 1 175 ? -19.391 -18.281 -4.371 1 70.75 175 TRP 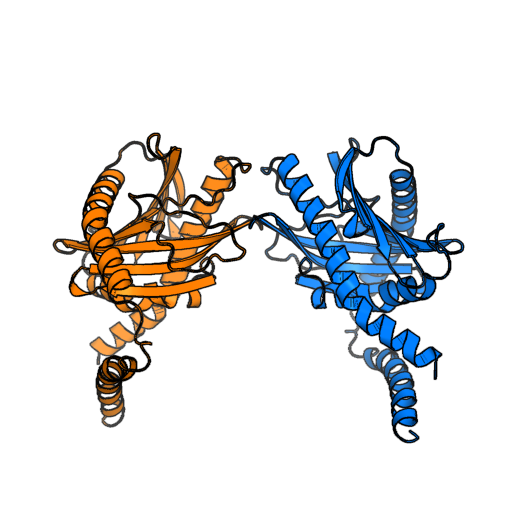B CA 1
ATOM 3590 C C . TRP B 1 175 ? -19.719 -17.297 -3.262 1 70.75 175 TRP B C 1
ATOM 3592 O O . TRP B 1 175 ? -18.859 -16.516 -2.836 1 70.75 175 TRP B O 1
ATOM 3602 N N . GLN B 1 176 ? -20.875 -17.234 -2.898 1 67.19 176 GLN B N 1
ATOM 3603 C CA . GLN B 1 176 ? -21.391 -16.203 -2.008 1 67.19 176 GLN B CA 1
ATOM 3604 C C . GLN B 1 176 ? -21.281 -16.625 -0.546 1 67.19 176 GLN B C 1
ATOM 3606 O O . GLN B 1 176 ? -21.75 -15.922 0.349 1 67.19 176 GLN B O 1
ATOM 3611 N N . GLY B 1 177 ? -20.734 -17.719 -0.229 1 68.81 177 GLY B N 1
ATOM 3612 C CA . GLY B 1 177 ? -20.703 -18.188 1.147 1 68.81 177 GLY B CA 1
ATOM 3613 C C . GLY B 1 177 ? -19.703 -17.422 2.014 1 68.81 177 GLY B C 1
ATOM 3614 O O . GLY B 1 177 ? -19.75 -17.531 3.242 1 68.81 177 GLY B O 1
ATOM 3615 N N . LEU B 1 178 ? -18.859 -16.734 1.327 1 73.38 178 LEU B N 1
ATOM 3616 C CA . LEU B 1 178 ? -17.906 -15.984 2.133 1 73.38 178 LEU B CA 1
ATOM 3617 C C . LEU B 1 178 ? -18.312 -14.516 2.246 1 73.38 178 LEU B C 1
ATOM 3619 O O . LEU B 1 178 ? -18.562 -13.859 1.234 1 73.38 178 LEU B O 1
ATOM 3623 N N . GLU B 1 179 ? -18.391 -14.172 3.445 1 72.88 179 GLU B N 1
ATOM 3624 C CA . GLU B 1 179 ? -18.812 -12.797 3.719 1 72.88 179 GLU B CA 1
ATOM 3625 C C . GLU B 1 179 ? -17.844 -11.789 3.096 1 72.88 179 GLU B C 1
ATOM 3627 O O . GLU B 1 179 ? -16.641 -11.992 3.107 1 72.88 179 GLU B O 1
ATOM 3632 N N . PRO B 1 180 ? -18.547 -10.875 2.48 1 71.56 180 PRO B N 1
ATOM 3633 C CA . PRO B 1 180 ? -17.703 -9.82 1.92 1 71.56 180 PRO B CA 1
ATOM 3634 C C . PRO B 1 180 ? -16.859 -9.109 2.98 1 71.56 180 PRO B C 1
ATOM 3636 O O . PRO B 1 180 ? -17.281 -8.992 4.133 1 71.56 180 PRO B O 1
ATOM 3639 N N . THR B 1 181 ? -15.672 -8.898 2.529 1 77.19 181 THR B N 1
ATOM 3640 C CA . THR B 1 181 ? -14.789 -8.086 3.369 1 77.19 181 THR B CA 1
ATOM 3641 C C . THR B 1 181 ? -14.891 -6.613 2.992 1 77.19 181 THR B C 1
ATOM 3643 O O . THR B 1 181 ? -15.648 -6.246 2.092 1 77.19 181 THR B O 1
ATOM 3646 N N . LYS B 1 182 ? -14.266 -5.738 3.77 1 78.12 182 LYS B N 1
ATOM 3647 C CA . LYS B 1 182 ? -14.227 -4.312 3.459 1 78.12 182 LYS B CA 1
ATOM 3648 C C . LYS B 1 182 ? -13.391 -4.043 2.213 1 78.12 182 LYS B C 1
ATOM 3650 O O . LYS B 1 182 ? -13.484 -2.971 1.613 1 78.12 182 LYS B O 1
ATOM 3655 N N . MET B 1 183 ? -12.789 -5.062 1.737 1 87 183 MET B N 1
ATOM 3656 C CA . MET B 1 183 ? -11.945 -4.91 0.557 1 87 183 MET B CA 1
ATOM 3657 C C . MET B 1 183 ? -12.727 -5.203 -0.717 1 87 183 MET B C 1
ATOM 3659 O O . MET B 1 183 ? -13.656 -6.016 -0.707 1 87 183 MET B O 1
ATOM 3663 N N . VAL B 1 184 ? -12.344 -4.539 -1.741 1 87.81 184 VAL B N 1
ATOM 3664 C CA . VAL B 1 184 ? -12.828 -4.934 -3.057 1 87.81 184 VAL B CA 1
ATOM 3665 C C . VAL B 1 184 ? -12.336 -6.34 -3.391 1 87.81 184 VAL B C 1
ATOM 3667 O O . VAL B 1 184 ? -11.156 -6.652 -3.197 1 87.81 184 VAL B O 1
ATOM 3670 N N . ARG B 1 185 ? -13.234 -7.129 -3.803 1 90.88 185 ARG B N 1
ATOM 3671 C CA . ARG B 1 185 ? -12.867 -8.5 -4.145 1 90.88 185 ARG B CA 1
ATOM 3672 C C . ARG B 1 185 ? -12.242 -8.57 -5.535 1 90.88 185 ARG B C 1
ATOM 3674 O O . ARG B 1 185 ? -12.867 -8.172 -6.523 1 90.88 185 ARG B O 1
ATOM 3681 N N . GLY B 1 186 ? -10.992 -9.023 -5.594 1 92.88 186 GLY B N 1
ATOM 3682 C CA . GLY B 1 186 ? -10.359 -9.281 -6.879 1 92.88 186 GLY B CA 1
ATOM 3683 C C . GLY B 1 186 ? -10.75 -10.617 -7.477 1 92.88 186 GLY B C 1
ATOM 3684 O O . GLY B 1 186 ? -11.531 -11.367 -6.883 1 92.88 186 GLY B O 1
ATOM 3685 N N . THR B 1 187 ? -10.219 -10.852 -8.711 1 94.81 187 THR B N 1
ATOM 3686 C CA . THR B 1 187 ? -10.516 -12.117 -9.367 1 94.81 187 THR B CA 1
ATOM 3687 C C . THR B 1 187 ? -9.258 -12.695 -10.008 1 94.81 187 THR B C 1
ATOM 3689 O O . THR B 1 187 ? -8.352 -11.953 -10.398 1 94.81 187 THR B O 1
ATOM 3692 N N . ILE B 1 188 ? -9.188 -14.008 -9.977 1 96.75 188 ILE B N 1
ATOM 3693 C CA . ILE B 1 188 ? -8.195 -14.75 -10.742 1 96.75 188 ILE B CA 1
ATOM 3694 C C . ILE B 1 188 ? -8.836 -15.297 -12.016 1 96.75 188 ILE B C 1
ATOM 3696 O O . ILE B 1 188 ? -9.836 -16.016 -11.953 1 96.75 188 ILE B O 1
ATOM 3700 N N . ASN B 1 189 ? -8.18 -14.977 -13.117 1 97 189 ASN B N 1
ATOM 3701 C CA . ASN B 1 189 ? -8.742 -15.422 -14.391 1 97 189 ASN B CA 1
ATOM 3702 C C . ASN B 1 189 ? -8.367 -16.875 -14.688 1 97 189 ASN B C 1
ATOM 3704 O O . ASN B 1 189 ? -7.262 -17.312 -14.375 1 97 189 ASN B O 1
ATOM 3708 N N . LYS B 1 190 ? -9.352 -17.516 -15.359 1 96.31 190 LYS B N 1
ATOM 3709 C CA . LYS B 1 190 ? -9.078 -18.859 -15.852 1 96.31 190 LYS B CA 1
ATOM 3710 C C . LYS B 1 190 ? -7.848 -18.875 -16.766 1 96.31 190 LYS B C 1
ATOM 3712 O O . LYS B 1 190 ? -7.668 -17.969 -17.578 1 96.31 190 LYS B O 1
ATOM 3717 N N . GLY B 1 191 ? -7.094 -19.891 -16.578 1 97.56 191 GLY B N 1
ATOM 3718 C CA . GLY B 1 191 ? -5.836 -19.984 -17.297 1 97.56 191 GLY B CA 1
ATOM 3719 C C . GLY B 1 191 ? -4.625 -19.703 -16.438 1 97.56 191 GLY B C 1
ATOM 3720 O O . GLY B 1 191 ? -3.486 -19.844 -16.891 1 97.56 191 GLY B O 1
ATOM 3721 N N . SER B 1 192 ? -4.895 -19.375 -15.18 1 98.38 192 SER B N 1
ATOM 3722 C CA . SER B 1 192 ? -3.838 -19.203 -14.188 1 98.38 192 SER B CA 1
ATOM 3723 C C . SER B 1 192 ? -3.5 -20.531 -13.516 1 98.38 192 SER B C 1
ATOM 3725 O O . SER B 1 192 ? -4.391 -21.344 -13.242 1 98.38 192 SER B O 1
ATOM 3727 N N . GLY B 1 193 ? -2.234 -20.719 -13.312 1 97.5 193 GLY B N 1
ATOM 3728 C CA . GLY B 1 193 ? -1.808 -21.953 -12.688 1 97.5 193 GLY B CA 1
ATOM 3729 C C . GLY B 1 193 ? -0.3 -22.094 -12.586 1 97.5 193 GLY B C 1
ATOM 3730 O O . GLY B 1 193 ? 0.435 -21.172 -12.961 1 97.5 193 GLY B O 1
ATOM 3731 N N . LEU B 1 194 ? 0.067 -23.156 -11.969 1 97.12 194 LEU B N 1
ATOM 3732 C CA . LEU B 1 194 ? 1.475 -23.5 -11.805 1 97.12 194 LEU B CA 1
ATOM 3733 C C . LEU B 1 194 ? 1.725 -24.953 -12.18 1 97.12 194 LEU B C 1
ATOM 3735 O O . LEU B 1 194 ? 0.909 -25.828 -11.875 1 97.12 194 LEU B O 1
ATOM 3739 N N . MET B 1 195 ? 2.846 -25.172 -12.859 1 97.5 195 MET B N 1
ATOM 3740 C CA . MET B 1 195 ? 3.275 -26.531 -13.219 1 97.5 195 MET B CA 1
ATOM 3741 C C . MET B 1 195 ? 4.73 -26.75 -12.82 1 97.5 195 MET B C 1
ATOM 3743 O O . MET B 1 195 ? 5.594 -25.922 -13.086 1 97.5 195 MET B O 1
ATOM 3747 N N . LEU B 1 196 ? 4.941 -27.859 -12.164 1 96.75 196 LEU B N 1
ATOM 3748 C CA . LEU B 1 196 ? 6.285 -28.281 -11.797 1 96.75 196 LEU B CA 1
ATOM 3749 C C . LEU B 1 196 ? 6.688 -29.531 -12.57 1 96.75 196 LEU B C 1
ATOM 3751 O O . LEU B 1 196 ? 5.867 -30.438 -12.781 1 96.75 196 LEU B O 1
ATOM 3755 N N . HIS B 1 197 ? 7.914 -29.594 -12.992 1 96.19 197 HIS B N 1
ATOM 3756 C CA . HIS B 1 197 ? 8.508 -30.812 -13.547 1 96.19 197 HIS B CA 1
ATOM 3757 C C . HIS B 1 197 ? 10.031 -30.766 -13.453 1 96.19 197 HIS B C 1
ATOM 3759 O O . HIS B 1 197 ? 10.617 -29.688 -13.258 1 96.19 197 HIS B O 1
ATOM 3765 N N . PRO B 1 198 ? 10.633 -31.953 -13.508 1 96 198 PRO B N 1
ATOM 3766 C CA . PRO B 1 198 ? 12.094 -31.938 -13.445 1 96 198 PRO B CA 1
ATOM 3767 C C . PRO B 1 198 ? 12.727 -31.047 -14.508 1 96 198 PRO B C 1
ATOM 3769 O O . PRO B 1 198 ? 12.234 -30.984 -15.633 1 96 198 PRO B O 1
ATOM 3772 N N . ASN B 1 199 ? 13.734 -30.344 -14.07 1 93.44 199 ASN B N 1
ATOM 3773 C CA . ASN B 1 199 ? 14.492 -29.547 -15.039 1 93.44 199 ASN B CA 1
ATOM 3774 C C . ASN B 1 199 ? 15.188 -30.438 -16.062 1 93.44 199 ASN B C 1
ATOM 3776 O O . ASN B 1 199 ? 15.938 -31.344 -15.695 1 93.44 199 ASN B O 1
ATOM 3780 N N . PRO B 1 200 ? 14.992 -30.156 -17.266 1 88.69 200 PRO B N 1
ATOM 3781 C CA . PRO B 1 200 ? 15.586 -31.031 -18.281 1 88.69 200 PRO B CA 1
ATOM 3782 C C . PRO B 1 200 ? 17.109 -31.062 -18.219 1 88.69 200 PRO B C 1
ATOM 3784 O O . PRO B 1 200 ? 17.734 -32.062 -18.562 1 88.69 200 PRO B O 1
ATOM 3787 N N . ASP B 1 201 ? 17.719 -29.969 -17.844 1 86.31 201 ASP B N 1
ATOM 3788 C CA . ASP B 1 201 ? 19.172 -29.891 -17.781 1 86.31 201 ASP B CA 1
ATOM 3789 C C . ASP B 1 201 ? 19.719 -30.656 -16.578 1 86.31 201 ASP B C 1
ATOM 3791 O O . ASP B 1 201 ? 20.859 -31.125 -16.594 1 86.31 201 ASP B O 1
ATOM 3795 N N . ASN B 1 202 ? 19.016 -30.719 -15.508 1 85.5 202 ASN B N 1
ATOM 3796 C CA . ASN B 1 202 ? 19.375 -31.406 -14.273 1 85.5 202 ASN B CA 1
ATOM 3797 C C . ASN B 1 202 ? 18.156 -32.062 -13.633 1 85.5 202 ASN B C 1
ATOM 3799 O O . ASN B 1 202 ? 17.734 -31.672 -12.547 1 85.5 202 ASN B O 1
ATOM 3803 N N . ARG B 1 203 ? 17.781 -33.156 -14.219 1 84.56 203 ARG B N 1
ATOM 3804 C CA . ARG B 1 203 ? 16.469 -33.75 -13.969 1 84.56 203 ARG B CA 1
ATOM 3805 C C . ARG B 1 203 ? 16.375 -34.281 -12.547 1 84.56 203 ARG B C 1
ATOM 3807 O O . ARG B 1 203 ? 15.289 -34.344 -11.969 1 84.56 203 ARG B O 1
ATOM 3814 N N . THR B 1 204 ? 17.453 -34.625 -11.984 1 84.25 204 THR B N 1
ATOM 3815 C CA . THR B 1 204 ? 17.391 -35.312 -10.695 1 84.25 204 THR B CA 1
ATOM 3816 C C . THR B 1 204 ? 17.609 -34.312 -9.547 1 84.25 204 THR B C 1
ATOM 3818 O O . THR B 1 204 ? 17.312 -34.625 -8.391 1 84.25 204 THR B O 1
ATOM 3821 N N . THR B 1 205 ? 18 -33.094 -9.875 1 88.19 205 THR B N 1
ATOM 3822 C CA . THR B 1 205 ? 18.391 -32.25 -8.758 1 88.19 205 THR B CA 1
ATOM 3823 C C . THR B 1 205 ? 17.656 -30.922 -8.805 1 88.19 205 THR B C 1
ATOM 3825 O O . THR B 1 205 ? 17.672 -30.172 -7.828 1 88.19 205 THR B O 1
ATOM 3828 N N . ARG B 1 206 ? 17.078 -30.766 -9.945 1 94.25 206 ARG B N 1
ATOM 3829 C CA . ARG B 1 206 ? 16.469 -29.438 -10.062 1 94.25 206 ARG B CA 1
ATOM 3830 C C . ARG B 1 206 ? 15.039 -29.547 -10.594 1 94.25 206 ARG B C 1
ATOM 3832 O O . ARG B 1 206 ? 14.703 -30.516 -11.297 1 94.25 206 ARG B O 1
ATOM 3839 N N . THR B 1 207 ? 14.211 -28.625 -10.258 1 96.12 207 THR B N 1
ATOM 3840 C CA . THR B 1 207 ? 12.82 -28.516 -10.688 1 96.12 207 THR B CA 1
ATOM 3841 C C . THR B 1 207 ? 12.586 -27.219 -11.453 1 96.12 207 THR B C 1
ATOM 3843 O O . THR B 1 207 ? 13.102 -26.172 -11.07 1 96.12 207 THR B O 1
ATOM 3846 N N . LEU B 1 208 ? 11.883 -27.344 -12.578 1 97 208 LEU B N 1
ATOM 3847 C CA . LEU B 1 208 ? 11.445 -26.172 -13.336 1 97 208 LEU B CA 1
ATOM 3848 C C . LEU B 1 208 ? 9.984 -25.844 -13.039 1 97 208 LEU B C 1
ATOM 3850 O O . LEU B 1 208 ? 9.133 -26.734 -13.078 1 97 208 LEU B O 1
ATOM 3854 N N . MET B 1 209 ? 9.766 -24.594 -12.68 1 97.19 209 MET B N 1
ATOM 3855 C CA . MET B 1 209 ? 8.414 -24.109 -12.43 1 97.19 209 MET B CA 1
ATOM 3856 C C . MET B 1 209 ? 7.941 -23.203 -13.562 1 97.19 209 MET B C 1
ATOM 3858 O O . MET B 1 209 ? 8.664 -22.297 -13.977 1 97.19 209 MET B O 1
ATOM 3862 N N . HIS B 1 210 ? 6.773 -23.516 -14.109 1 98.38 210 HIS B N 1
ATOM 3863 C CA . HIS B 1 210 ? 6.031 -22.641 -15.008 1 98.38 210 HIS B CA 1
ATOM 3864 C C . HIS B 1 210 ? 4.797 -22.062 -14.312 1 98.38 210 HIS B C 1
ATOM 3866 O O . HIS B 1 210 ? 3.893 -22.812 -13.93 1 98.38 210 HIS B O 1
ATOM 3872 N N . TRP B 1 211 ? 4.812 -20.781 -14.148 1 98.44 211 TRP B N 1
ATOM 3873 C CA . TRP B 1 211 ? 3.729 -20.125 -13.43 1 98.44 211 TRP B CA 1
ATOM 3874 C C . TRP B 1 211 ? 3.051 -19.078 -14.312 1 98.44 211 TRP B C 1
ATOM 3876 O O . TRP B 1 211 ? 3.689 -18.125 -14.758 1 98.44 211 TRP B O 1
ATOM 3886 N N . VAL B 1 212 ? 1.754 -19.328 -14.555 1 98.75 212 VAL B N 1
ATOM 3887 C CA . VAL B 1 212 ? 0.925 -18.359 -15.266 1 98.75 212 VAL B CA 1
ATOM 3888 C C . VAL B 1 212 ? -0.062 -17.719 -14.289 1 98.75 212 VAL B C 1
ATOM 3890 O O . VAL B 1 212 ? -0.838 -18.422 -13.633 1 98.75 212 VAL B O 1
ATOM 3893 N N . SER B 1 213 ? 0.036 -16.406 -14.227 1 97.94 213 SER B N 1
ATOM 3894 C CA . SER B 1 213 ? -0.83 -15.703 -13.289 1 97.94 213 SER B CA 1
ATOM 3895 C C . SER B 1 213 ? -1.59 -14.57 -13.977 1 97.94 213 SER B C 1
ATOM 3897 O O . SER B 1 213 ? -1.026 -13.852 -14.805 1 97.94 213 SER B O 1
ATOM 3899 N N . SER B 1 214 ? -2.867 -14.492 -13.703 1 97.12 214 SER B N 1
ATOM 3900 C CA . SER B 1 214 ? -3.715 -13.375 -14.109 1 97.12 214 SER B CA 1
ATOM 3901 C C . SER B 1 214 ? -4.754 -13.055 -13.039 1 97.12 214 SER B C 1
ATOM 3903 O O . SER B 1 214 ? -5.625 -13.875 -12.742 1 97.12 214 SER B O 1
ATOM 3905 N N . SER B 1 215 ? -4.59 -11.938 -12.445 1 94.38 215 SER B N 1
ATOM 3906 C CA . SER B 1 215 ? -5.539 -11.492 -11.43 1 94.38 215 SER B CA 1
ATOM 3907 C C . SER B 1 215 ? -6.031 -10.078 -11.711 1 94.38 215 SER B C 1
ATOM 3909 O O . SER B 1 215 ? -5.238 -9.188 -12.023 1 94.38 215 SER B O 1
ATOM 3911 N N . ASP B 1 216 ? -7.297 -9.938 -11.695 1 92 216 ASP B N 1
ATOM 3912 C CA . ASP B 1 216 ? -7.914 -8.617 -11.789 1 92 216 ASP B CA 1
ATOM 3913 C C . ASP B 1 216 ? -8.062 -7.977 -10.414 1 92 216 ASP B C 1
ATOM 3915 O O . ASP B 1 216 ? -8.891 -8.414 -9.609 1 92 216 ASP B O 1
ATOM 3919 N N . MET B 1 217 ? -7.293 -6.988 -10.242 1 89.44 217 MET B N 1
ATOM 3920 C CA . MET B 1 217 ? -7.324 -6.309 -8.953 1 89.44 217 MET B CA 1
ATOM 3921 C C . MET B 1 217 ? -8.359 -5.188 -8.953 1 89.44 217 MET B C 1
ATOM 3923 O O . MET B 1 217 ? -8.562 -4.523 -7.938 1 89.44 217 MET B O 1
ATOM 3927 N N . LYS B 1 218 ? -8.984 -4.969 -10.031 1 87.5 218 LYS B N 1
ATOM 3928 C CA . LYS B 1 218 ? -10.125 -4.07 -10.195 1 87.5 218 LYS B CA 1
ATOM 3929 C C . LYS B 1 218 ? -9.75 -2.635 -9.828 1 87.5 218 LYS B C 1
ATOM 3931 O O . LYS B 1 218 ? -10.453 -1.978 -9.062 1 87.5 218 LYS B O 1
ATOM 3936 N N . ILE B 1 219 ? -8.648 -2.227 -10.312 1 81.94 219 ILE B N 1
ATOM 3937 C CA . ILE B 1 219 ? -8.25 -0.831 -10.172 1 81.94 219 ILE B CA 1
ATOM 3938 C C . ILE B 1 219 ? -8.234 -0.157 -11.547 1 81.94 219 ILE B C 1
ATOM 3940 O O . ILE B 1 219 ? -7.203 -0.132 -12.219 1 81.94 219 ILE B O 1
ATOM 3944 N N . PRO B 1 220 ? -9.32 0.363 -11.898 1 72.12 220 PRO B N 1
ATOM 3945 C CA . PRO B 1 220 ? -9.453 0.796 -13.289 1 72.12 220 PRO B CA 1
ATOM 3946 C C . PRO B 1 220 ? -8.57 1.998 -13.617 1 72.12 220 PRO B C 1
ATOM 3948 O O . PRO B 1 220 ? -8.219 2.215 -14.781 1 72.12 220 PRO B O 1
ATOM 3951 N N . LEU B 1 221 ? -8.102 2.713 -12.734 1 75.75 221 LEU B N 1
ATOM 3952 C CA . LEU B 1 221 ? -7.477 3.977 -13.109 1 75.75 221 LEU B CA 1
ATOM 3953 C C . LEU B 1 221 ? -5.957 3.834 -13.156 1 75.75 221 LEU B C 1
ATOM 3955 O O . LEU B 1 221 ? -5.258 4.758 -13.578 1 75.75 221 LEU B O 1
ATOM 3959 N N . LEU B 1 222 ? -5.516 2.67 -12.891 1 81.69 222 LEU B N 1
ATOM 3960 C CA . LEU B 1 222 ? -4.066 2.488 -12.945 1 81.69 222 LEU B CA 1
ATOM 3961 C C . LEU B 1 222 ? -3.621 2.104 -14.352 1 81.69 222 LEU B C 1
ATOM 3963 O O . LEU B 1 222 ? -4.184 1.186 -14.953 1 81.69 222 LEU B O 1
ATOM 3967 N N . PRO B 1 223 ? -2.648 2.875 -14.891 1 84.69 223 PRO B N 1
ATOM 3968 C CA . PRO B 1 223 ? -2.119 2.486 -16.203 1 84.69 223 PRO B CA 1
ATOM 3969 C C . PRO B 1 223 ? -1.633 1.039 -16.234 1 84.69 223 PRO B C 1
ATOM 3971 O O . PRO B 1 223 ? -1.042 0.56 -15.258 1 84.69 223 PRO B O 1
ATOM 3974 N N . LYS B 1 224 ? -1.869 0.426 -17.312 1 81.56 224 LYS B N 1
ATOM 3975 C CA . LYS B 1 224 ? -1.555 -0.99 -17.469 1 81.56 224 LYS B CA 1
ATOM 3976 C C . LYS B 1 224 ? -0.065 -1.25 -17.266 1 81.56 224 LYS B C 1
ATOM 3978 O O . LYS B 1 224 ? 0.32 -2.287 -16.719 1 81.56 224 LYS B O 1
ATOM 3983 N N . GLY B 1 225 ? 0.733 -0.335 -17.734 1 84.44 225 GLY B N 1
ATOM 3984 C CA . GLY B 1 225 ? 2.168 -0.49 -17.562 1 84.44 225 GLY B CA 1
ATOM 3985 C C . GLY B 1 225 ? 2.582 -0.596 -16.109 1 84.44 225 GLY B C 1
ATOM 3986 O O . GLY B 1 225 ? 3.479 -1.369 -15.758 1 84.44 225 GLY B O 1
ATOM 3987 N N . ILE B 1 226 ? 1.919 0.131 -15.281 1 86.31 226 ILE B N 1
ATOM 3988 C CA . ILE B 1 226 ? 2.211 0.087 -13.852 1 86.31 226 ILE B CA 1
ATOM 3989 C C . ILE B 1 226 ? 1.733 -1.24 -13.266 1 86.31 226 ILE B C 1
ATOM 3991 O O . ILE B 1 226 ? 2.439 -1.866 -12.477 1 86.31 226 ILE B O 1
ATOM 3995 N N . LEU B 1 227 ? 0.579 -1.638 -13.75 1 88.69 227 LEU B N 1
ATOM 3996 C CA . LEU B 1 227 ? 0.025 -2.896 -13.266 1 88.69 227 LEU B CA 1
ATOM 3997 C C . LEU B 1 227 ? 0.941 -4.066 -13.609 1 88.69 227 LEU B C 1
ATOM 3999 O O . LEU B 1 227 ? 1.21 -4.922 -12.766 1 88.69 227 LEU B O 1
ATOM 4003 N N . VAL B 1 228 ? 1.388 -4.07 -14.82 1 91.81 228 VAL B N 1
ATOM 4004 C CA . VAL B 1 228 ? 2.254 -5.156 -15.273 1 91.81 228 VAL B CA 1
ATOM 4005 C C . VAL B 1 228 ? 3.545 -5.16 -14.461 1 91.81 228 VAL B C 1
ATOM 4007 O O . VAL B 1 228 ? 4.051 -6.223 -14.086 1 91.81 228 VAL B O 1
ATOM 4010 N N . ARG B 1 229 ? 4.051 -4.004 -14.188 1 90.69 229 ARG B N 1
ATOM 4011 C CA . ARG B 1 229 ? 5.266 -3.924 -13.383 1 90.69 229 ARG B CA 1
ATOM 4012 C C . ARG B 1 229 ? 5.012 -4.41 -11.961 1 90.69 229 ARG B C 1
ATOM 4014 O O . ARG B 1 229 ? 5.84 -5.121 -11.383 1 90.69 229 ARG B O 1
ATOM 4021 N N . LEU B 1 230 ? 3.922 -3.973 -11.398 1 92.31 230 LEU B N 1
ATOM 4022 C CA . LEU B 1 230 ? 3.555 -4.441 -10.07 1 92.31 230 LEU B CA 1
ATOM 4023 C C . LEU B 1 230 ? 3.475 -5.965 -10.031 1 92.31 230 LEU B C 1
ATOM 4025 O O . LEU B 1 230 ? 4.031 -6.598 -9.133 1 92.31 230 LEU B O 1
ATOM 4029 N N . TYR B 1 231 ? 2.881 -6.508 -10.992 1 95.19 231 TYR B N 1
ATOM 4030 C CA . TYR B 1 231 ? 2.711 -7.953 -11.062 1 95.19 231 TYR B CA 1
ATOM 4031 C C . TYR B 1 231 ? 4.055 -8.656 -11.219 1 95.19 231 TYR B C 1
ATOM 4033 O O . TYR B 1 231 ? 4.328 -9.648 -10.547 1 95.19 231 TYR B O 1
ATOM 4041 N N . THR B 1 232 ? 4.809 -8.094 -12.094 1 97 232 THR B N 1
ATOM 4042 C CA . THR B 1 232 ? 6.113 -8.664 -12.398 1 97 232 THR B CA 1
ATOM 4043 C C . THR B 1 232 ? 6.965 -8.758 -11.133 1 97 232 THR B C 1
ATOM 4045 O O . THR B 1 232 ? 7.496 -9.828 -10.82 1 97 232 THR B O 1
ATOM 4048 N N . MET B 1 233 ? 6.996 -7.734 -10.422 1 95.62 233 MET B N 1
ATOM 4049 C CA . MET B 1 233 ? 7.852 -7.707 -9.234 1 95.62 233 MET B CA 1
ATOM 4050 C C . MET B 1 233 ? 7.254 -8.547 -8.109 1 95.62 233 MET B C 1
ATOM 4052 O O . MET B 1 233 ? 7.984 -9.156 -7.328 1 95.62 233 MET B O 1
ATOM 4056 N N . THR B 1 234 ? 5.977 -8.594 -8.062 1 96 234 THR B N 1
ATOM 4057 C CA . THR B 1 234 ? 5.305 -9.445 -7.09 1 96 234 THR B CA 1
ATOM 4058 C C . THR B 1 234 ? 5.609 -10.914 -7.355 1 96 234 THR B C 1
ATOM 4060 O O . THR B 1 234 ? 5.895 -11.672 -6.426 1 96 234 THR B O 1
ATOM 4063 N N . CYS B 1 235 ? 5.527 -11.312 -8.586 1 97.06 235 CYS B N 1
ATOM 4064 C CA . CYS B 1 235 ? 5.84 -12.688 -8.945 1 97.06 235 CYS B CA 1
ATOM 4065 C C . CYS B 1 235 ? 7.27 -13.047 -8.555 1 97.06 235 CYS B C 1
ATOM 4067 O O . CYS B 1 235 ? 7.52 -14.117 -8 1 97.06 235 CYS B O 1
ATOM 4069 N N . ARG B 1 236 ? 8.133 -12.148 -8.875 1 97.88 236 ARG B N 1
ATOM 4070 C CA . ARG B 1 236 ? 9.531 -12.359 -8.492 1 97.88 236 ARG B CA 1
ATOM 4071 C C . ARG B 1 236 ? 9.656 -12.57 -6.984 1 97.88 236 ARG B C 1
ATOM 4073 O O . ARG B 1 236 ? 10.305 -13.523 -6.535 1 97.88 236 ARG B O 1
ATOM 4080 N N . GLN B 1 237 ? 9.047 -11.695 -6.285 1 96.81 237 GLN B N 1
ATOM 4081 C CA . GLN B 1 237 ? 9.164 -11.758 -4.832 1 96.81 237 GLN B CA 1
ATOM 4082 C C . GLN B 1 237 ? 8.57 -13.055 -4.285 1 96.81 237 GLN B C 1
ATOM 4084 O O . GLN B 1 237 ? 9.109 -13.641 -3.344 1 96.81 237 GLN B O 1
ATOM 4089 N N . TYR B 1 238 ? 7.512 -13.43 -4.836 1 96.25 238 TYR B N 1
ATOM 4090 C CA . TYR B 1 238 ? 6.883 -14.68 -4.422 1 96.25 238 TYR B CA 1
ATOM 4091 C C . TYR B 1 238 ? 7.852 -15.852 -4.555 1 96.25 238 TYR B C 1
ATOM 4093 O O . TYR B 1 238 ? 7.965 -16.672 -3.645 1 96.25 238 TYR B O 1
ATOM 4101 N N . ILE B 1 239 ? 8.531 -15.945 -5.672 1 96.75 239 ILE B N 1
ATOM 4102 C CA . ILE B 1 239 ? 9.469 -17.031 -5.93 1 96.75 239 ILE B CA 1
ATOM 4103 C C . ILE B 1 239 ? 10.617 -16.969 -4.93 1 96.75 239 ILE B C 1
ATOM 4105 O O . ILE B 1 239 ? 11.016 -17.984 -4.359 1 96.75 239 ILE B O 1
ATOM 4109 N N . LEU B 1 240 ? 11.102 -15.781 -4.691 1 96.69 240 LEU B N 1
ATOM 4110 C CA . LEU B 1 240 ? 12.219 -15.617 -3.762 1 96.69 240 LEU B CA 1
ATOM 4111 C C . LEU B 1 240 ? 11.805 -16.031 -2.35 1 96.69 240 LEU B C 1
ATOM 4113 O O . LEU B 1 240 ? 12.562 -16.703 -1.651 1 96.69 240 LEU B O 1
ATOM 4117 N N . ASP B 1 241 ? 10.625 -15.617 -1.984 1 96.38 241 ASP B N 1
ATOM 4118 C CA . ASP B 1 241 ? 10.109 -15.992 -0.671 1 96.38 241 ASP B CA 1
ATOM 4119 C C . ASP B 1 241 ? 9.969 -17.516 -0.55 1 96.38 241 ASP B C 1
ATOM 4121 O O . ASP B 1 241 ? 10.312 -18.094 0.483 1 96.38 241 ASP B O 1
ATOM 4125 N N . LEU B 1 242 ? 9.438 -18.094 -1.555 1 95.38 242 LEU B N 1
ATOM 4126 C CA . LEU B 1 242 ? 9.227 -19.531 -1.543 1 95.38 242 LEU B CA 1
ATOM 4127 C C . LEU B 1 242 ? 10.555 -20.281 -1.421 1 95.38 242 LEU B C 1
ATOM 4129 O O . LEU B 1 242 ? 10.672 -21.219 -0.64 1 95.38 242 LEU B O 1
ATOM 4133 N N . ARG B 1 243 ? 11.516 -19.844 -2.158 1 95 243 ARG B N 1
ATOM 4134 C CA . ARG B 1 243 ? 12.836 -20.469 -2.09 1 95 243 ARG B CA 1
ATOM 4135 C C . ARG B 1 243 ? 13.414 -20.375 -0.682 1 95 243 ARG B C 1
ATOM 4137 O O . ARG B 1 243 ? 13.93 -21.359 -0.15 1 95 243 ARG B O 1
ATOM 4144 N N . HIS B 1 244 ? 13.266 -19.25 -0.209 1 94.62 244 HIS B N 1
ATOM 4145 C CA . HIS B 1 244 ? 13.789 -19.031 1.135 1 94.62 244 HIS B CA 1
ATOM 4146 C C . HIS B 1 244 ? 13.094 -19.938 2.148 1 94.62 244 HIS B C 1
ATOM 4148 O O . HIS B 1 244 ? 13.75 -20.516 3.018 1 94.62 244 HIS B O 1
ATOM 4154 N N . TYR B 1 245 ? 11.883 -20.031 2.004 1 94.56 245 TYR B N 1
ATOM 4155 C CA . TYR B 1 245 ? 11.07 -20.812 2.941 1 94.56 245 TYR B CA 1
ATOM 4156 C C . TYR B 1 245 ? 11.359 -22.297 2.814 1 94.56 245 TYR B C 1
ATOM 4158 O O . TYR B 1 245 ? 11.391 -23.016 3.814 1 94.56 245 TYR B O 1
ATOM 4166 N N . THR B 1 246 ? 11.562 -22.766 1.628 1 93.38 246 THR B N 1
ATOM 4167 C CA . THR B 1 246 ? 11.672 -24.203 1.389 1 93.38 246 THR B CA 1
ATOM 4168 C C . THR B 1 246 ? 13.109 -24.672 1.577 1 93.38 246 THR B C 1
ATOM 4170 O O . THR B 1 246 ? 13.359 -25.859 1.816 1 93.38 246 THR B O 1
ATOM 4173 N N . GLU B 1 247 ? 13.969 -23.75 1.515 1 90.88 247 GLU B N 1
ATOM 4174 C CA . GLU B 1 247 ? 15.391 -24.109 1.547 1 90.88 247 GLU B CA 1
ATOM 4175 C C . GLU B 1 247 ? 15.742 -24.859 2.824 1 90.88 247 GLU B C 1
ATOM 4177 O O . GLU B 1 247 ? 16.406 -25.891 2.777 1 90.88 247 GLU B O 1
ATOM 4182 N N . SER B 1 248 ? 15.352 -24.312 3.945 1 86.12 248 SER B N 1
ATOM 4183 C CA . SER B 1 248 ? 15.688 -24.969 5.203 1 86.12 248 SER B CA 1
ATOM 4184 C C . SER B 1 248 ? 15.07 -26.375 5.273 1 86.12 248 SER B C 1
ATOM 4186 O O . SER B 1 248 ? 15.711 -27.312 5.738 1 86.12 248 SER B O 1
ATOM 4188 N N . ARG B 1 249 ? 13.859 -26.547 4.832 1 88.62 249 ARG B N 1
ATOM 4189 C CA . ARG B 1 249 ? 13.188 -27.828 4.863 1 88.62 249 ARG B CA 1
ATOM 4190 C C . ARG B 1 249 ? 13.836 -28.812 3.898 1 88.62 249 ARG B C 1
ATOM 4192 O O . ARG B 1 249 ? 13.883 -30.016 4.168 1 88.62 249 ARG B O 1
ATOM 4199 N N . TRP B 1 250 ? 14.266 -28.281 2.854 1 91.5 250 TRP B N 1
ATOM 4200 C CA . TRP B 1 250 ? 14.953 -29.109 1.884 1 91.5 250 TRP B CA 1
ATOM 4201 C C . TRP B 1 250 ? 16.25 -29.672 2.473 1 91.5 250 TRP B C 1
ATOM 4203 O O . TRP B 1 250 ? 16.547 -30.859 2.322 1 91.5 250 TRP B O 1
ATOM 4213 N N . ARG B 1 251 ? 16.984 -28.859 3.178 1 88.75 251 ARG B N 1
ATOM 4214 C CA . ARG B 1 251 ? 18.234 -29.281 3.811 1 88.75 251 ARG B CA 1
ATOM 4215 C C . ARG B 1 251 ? 17.969 -30.359 4.855 1 88.75 251 ARG B C 1
ATOM 4217 O O . ARG B 1 251 ? 18.719 -31.328 4.949 1 88.75 251 ARG B O 1
ATOM 4224 N N . MET B 1 252 ? 16.953 -30.125 5.52 1 88.19 252 MET B N 1
ATOM 4225 C CA . MET B 1 252 ? 16.594 -31.125 6.523 1 88.19 252 MET B CA 1
ATOM 4226 C C . MET B 1 252 ? 16.219 -32.438 5.871 1 88.19 252 MET B C 1
ATOM 4228 O O . MET B 1 252 ? 16.562 -33.5 6.379 1 88.19 252 MET B O 1
ATOM 4232 N N . HIS B 1 253 ? 15.5 -32.375 4.809 1 88.69 253 HIS B N 1
ATOM 4233 C CA . HIS B 1 253 ? 15.102 -33.562 4.059 1 88.69 253 HIS B CA 1
ATOM 4234 C C . HIS B 1 253 ? 16.312 -34.344 3.551 1 88.69 253 HIS B C 1
ATOM 4236 O O . HIS B 1 253 ? 16.359 -35.562 3.631 1 88.69 253 HIS B O 1
ATOM 4242 N N . LEU B 1 254 ? 17.312 -33.594 3.08 1 89.06 254 LEU B N 1
ATOM 4243 C CA . LEU B 1 254 ? 18.531 -34.219 2.596 1 89.06 254 LEU B CA 1
ATOM 4244 C C . LEU B 1 254 ? 19.297 -34.875 3.742 1 89.06 254 LEU B C 1
ATOM 4246 O O . LEU B 1 254 ? 19.844 -35.969 3.586 1 89.06 254 LEU B O 1
ATOM 4250 N N . ASP B 1 255 ? 19.328 -34.125 4.82 1 88.25 255 ASP B N 1
ATOM 4251 C CA . ASP B 1 255 ? 20.031 -34.656 5.988 1 88.25 255 ASP B CA 1
ATOM 4252 C C . ASP B 1 255 ? 19.375 -35.938 6.488 1 88.25 255 ASP B C 1
ATOM 4254 O O . ASP B 1 255 ? 20.062 -36.875 6.91 1 88.25 255 ASP B O 1
ATOM 4258 N N . ALA B 1 256 ? 18.141 -36 6.449 1 87.25 256 ALA B N 1
ATOM 4259 C CA . ALA B 1 256 ? 17.391 -37.188 6.902 1 87.25 256 ALA B CA 1
ATOM 4260 C C . ALA B 1 256 ? 17.625 -38.375 5.977 1 87.25 256 ALA B C 1
ATOM 4262 O O . ALA B 1 256 ? 17.609 -39.531 6.422 1 87.25 256 ALA B O 1
ATOM 4263 N N . ARG B 1 257 ? 17.938 -38.219 4.789 1 83.88 257 ARG B N 1
ATOM 4264 C CA . ARG B 1 257 ? 18.203 -39.281 3.816 1 83.88 257 ARG B CA 1
ATOM 4265 C C . ARG B 1 257 ? 19.609 -39.844 3.979 1 83.88 257 ARG B C 1
ATOM 4267 O O . ARG B 1 257 ? 19.844 -41 3.668 1 83.88 257 ARG B O 1
ATOM 4274 N N . ARG B 1 258 ? 20.562 -39 4.34 1 81.69 258 ARG B N 1
ATOM 4275 C CA . ARG B 1 258 ? 21.953 -39.438 4.543 1 81.69 258 ARG B CA 1
ATOM 4276 C C . ARG B 1 258 ? 22.078 -40.25 5.824 1 81.69 258 ARG B C 1
ATOM 4278 O O . ARG B 1 258 ? 22.984 -41.062 5.945 1 81.69 258 ARG B O 1
ATOM 4285 N N . GLY B 1 259 ? 21.266 -40.031 6.766 1 63.25 259 GLY B N 1
ATOM 4286 C CA . GLY B 1 259 ? 21.344 -40.844 7.98 1 63.25 259 GLY B CA 1
ATOM 4287 C C . GLY B 1 259 ? 20.5 -42.094 7.922 1 63.25 259 GLY B C 1
ATOM 4288 O O . GLY B 1 259 ? 20.984 -43.188 8.273 1 63.25 259 GLY B O 1
#

Solvent-accessible surface area (backbone atoms only — not comparable to full-atom values): 27470 Å² total; per-residue (Å²): 125,73,72,71,56,59,61,57,60,54,57,56,56,49,58,59,44,50,63,57,62,65,54,66,82,50,73,87,67,74,67,67,62,58,54,54,55,50,54,49,41,48,61,50,33,56,56,24,44,53,40,23,56,50,59,72,67,55,82,73,64,38,84,72,49,74,37,75,96,68,41,36,37,34,27,32,35,80,36,80,87,79,70,44,55,39,34,42,36,39,36,60,39,87,37,38,32,70,57,50,53,49,42,37,71,74,40,50,58,70,43,32,38,78,53,28,91,44,25,74,38,57,42,79,74,45,78,35,74,94,65,35,28,33,35,35,40,34,29,39,41,34,40,47,96,46,34,33,42,44,28,33,34,44,28,34,39,29,58,47,77,56,92,72,34,44,33,41,27,37,29,46,56,84,70,72,85,59,75,83,62,98,52,65,71,26,40,38,40,70,26,14,29,38,35,36,24,47,20,85,90,41,51,77,48,17,18,32,36,44,34,32,46,26,66,47,74,80,59,85,79,58,52,64,70,58,51,52,49,23,48,52,47,31,53,52,49,47,53,53,28,48,50,60,60,45,46,62,56,49,51,51,53,54,53,60,70,75,105,125,71,70,71,56,55,63,57,60,54,58,57,54,50,59,57,46,52,63,56,61,66,54,66,82,50,69,91,64,69,67,67,64,60,52,55,55,49,55,52,39,47,61,49,32,56,55,25,43,53,41,23,56,49,57,72,67,55,82,74,65,37,85,73,48,76,37,75,95,67,41,35,39,34,25,34,36,81,38,80,87,78,71,44,54,40,33,41,37,39,36,60,39,90,37,36,32,70,56,49,54,50,42,38,71,73,41,49,59,68,44,33,38,77,53,28,92,44,25,75,39,58,40,79,75,44,78,37,75,92,66,34,28,33,34,35,40,34,31,38,40,34,41,47,95,45,34,33,43,45,30,33,35,45,29,34,39,30,58,46,77,55,91,73,34,43,32,40,26,37,28,44,56,84,70,75,87,59,76,81,62,98,52,64,73,26,40,37,39,69,27,14,28,38,36,37,25,50,20,85,91,40,52,78,48,17,17,32,36,46,34,32,45,27,66,47,73,80,58,84,80,58,51,64,72,57,51,53,49,21,49,52,46,31,53,51,49,45,53,55,29,49,50,60,61,44,45,63,57,48,52,50,54,54,52,60,68,75,104